Protein AF-A0A970DL85-F1 (afdb_monomer_lite)

Foldseek 3Di:
DKFKFFLFWAFAFPPDKDKPLQDDPQFGADVVQQLVQQPDVVLVVPPVLVVQVVDPVSRQAAFNVNVCVSRVGDSVSSVVDDTPFGEAEQADDGGHMEGDGDDDPLWHKDALVQVLVLLVLLLLLVLLLVDVLLVVVCLVPVVVVVVLCVLCVVLSVLWDFHMWTFPDSYFYKWFKWKWFAADPVRNQTDIGGPTIYGTDGSPTHTPDRDDPGTDNADPVSLVVSVVSLVVSLVVLVVCVVVVNDDPSRSVSSNSSSVSSSVCSHCVVPRVLVSQLVLLLVLLVLVLVRLVPGNHPQADSVLSNVSSVVVNVCSVVSWRKDFTYPPDPSCLSRVLVSCPVSSQVCVQVNPDPDPDPDDDRDDTSRCRIFMFIQGSVSGRRGHYGMMIMGD

Structure (mmCIF, N/CA/C/O backbone):
data_AF-A0A970DL85-F1
#
_entry.id   AF-A0A970DL85-F1
#
loop_
_atom_site.group_PDB
_atom_site.id
_atom_site.type_symbol
_atom_site.label_atom_id
_atom_site.label_alt_id
_atom_site.label_comp_id
_atom_site.label_asym_id
_atom_site.label_entity_id
_atom_site.label_seq_id
_atom_site.pdbx_PDB_ins_code
_atom_site.Cartn_x
_atom_site.Cartn_y
_atom_site.Cartn_z
_atom_site.occupancy
_atom_site.B_iso_or_equiv
_atom_site.auth_seq_id
_atom_site.auth_comp_id
_atom_site.auth_asym_id
_atom_site.auth_atom_id
_atom_site.pdbx_PDB_model_num
ATOM 1 N N . MET A 1 1 ? -22.033 -7.330 -4.342 1.00 49.94 1 MET A N 1
ATOM 2 C CA . MET A 1 1 ? -20.919 -7.484 -5.295 1.00 49.94 1 MET A CA 1
ATOM 3 C C . MET A 1 1 ? -20.208 -6.153 -5.334 1.00 49.94 1 MET A C 1
ATOM 5 O O . MET A 1 1 ? -20.900 -5.152 -5.458 1.00 49.94 1 MET A O 1
ATOM 9 N N . GLY A 1 2 ? -18.898 -6.143 -5.108 1.00 64.12 2 GLY A N 1
ATOM 10 C CA . GLY A 1 2 ? -18.096 -4.930 -5.163 1.00 64.12 2 GLY A CA 1
ATOM 11 C C . GLY A 1 2 ? -17.367 -4.816 -6.493 1.00 64.12 2 GLY A C 1
ATOM 12 O O . GLY A 1 2 ? -17.118 -5.823 -7.149 1.00 64.12 2 GLY A O 1
ATOM 13 N N . ARG A 1 3 ? -17.012 -3.603 -6.893 1.00 80.81 3 ARG A N 1
ATOM 14 C CA . ARG A 1 3 ? -16.208 -3.325 -8.088 1.00 80.81 3 ARG A CA 1
ATOM 15 C C . ARG A 1 3 ? -14.924 -2.639 -7.657 1.00 80.81 3 ARG A C 1
ATOM 17 O O . ARG A 1 3 ? -14.924 -1.911 -6.668 1.00 80.81 3 ARG A O 1
ATOM 24 N N . ILE A 1 4 ? -13.833 -2.876 -8.381 1.00 87.81 4 ILE A N 1
ATOM 25 C CA . ILE A 1 4 ? -12.557 -2.199 -8.139 1.00 87.81 4 ILE A CA 1
ATOM 26 C C . ILE A 1 4 ? -12.076 -1.555 -9.425 1.00 87.81 4 ILE A C 1
ATOM 28 O O . ILE A 1 4 ? -12.078 -2.185 -10.478 1.00 87.81 4 ILE A O 1
ATOM 32 N N . THR A 1 5 ? -11.612 -0.316 -9.314 1.00 91.06 5 THR A N 1
ATOM 33 C CA . THR A 1 5 ? -10.973 0.406 -10.414 1.00 91.06 5 THR A CA 1
ATOM 34 C C . THR A 1 5 ? -9.644 0.956 -9.925 1.00 91.06 5 THR A C 1
ATOM 36 O O . THR A 1 5 ? -9.587 1.655 -8.916 1.00 91.06 5 THR A O 1
ATOM 39 N N . VAL A 1 6 ? -8.554 0.655 -10.625 1.00 93.44 6 VAL A N 1
ATOM 40 C CA . VAL A 1 6 ? -7.249 1.257 -10.329 1.00 93.44 6 VAL A CA 1
ATOM 41 C C . VAL A 1 6 ? -7.233 2.666 -10.920 1.00 93.44 6 VAL A C 1
ATOM 43 O O . VAL A 1 6 ? -7.500 2.836 -12.103 1.00 93.44 6 VAL A O 1
ATOM 46 N N . LEU A 1 7 ? -6.953 3.680 -10.101 1.00 94.94 7 LEU A N 1
ATOM 47 C CA . LEU A 1 7 ? -6.986 5.092 -10.510 1.00 94.94 7 LEU A CA 1
ATOM 48 C C . LEU A 1 7 ? -5.590 5.668 -10.734 1.00 94.94 7 LEU A C 1
ATOM 50 O O . LEU A 1 7 ? -5.416 6.586 -11.526 1.00 94.94 7 LEU A O 1
ATOM 54 N N . SER A 1 8 ? -4.585 5.125 -10.053 1.00 94.31 8 SER A N 1
ATOM 55 C CA . SER A 1 8 ? -3.187 5.468 -10.287 1.00 94.31 8 SER A CA 1
ATOM 56 C C . SER A 1 8 ? -2.296 4.234 -10.149 1.00 94.31 8 SER A C 1
ATOM 58 O O . SER A 1 8 ? -2.743 3.225 -9.593 1.00 94.31 8 SER A O 1
ATOM 60 N N . PRO A 1 9 ? -1.047 4.259 -10.655 1.00 94.38 9 PRO A N 1
ATOM 61 C CA . PRO A 1 9 ? -0.173 3.098 -10.576 1.00 94.38 9 PRO A CA 1
ATOM 62 C C . PRO A 1 9 ? -0.028 2.596 -9.135 1.00 94.38 9 PRO A C 1
ATOM 64 O O . PRO A 1 9 ? 0.256 3.363 -8.212 1.00 94.38 9 PRO A O 1
ATOM 67 N N . LEU A 1 10 ? -0.233 1.299 -8.939 1.00 94.06 10 LEU A N 1
ATOM 68 C CA . LEU A 1 10 ? -0.280 0.649 -7.638 1.00 94.06 10 LEU A CA 1
ATOM 69 C C . LEU A 1 10 ? 0.858 -0.365 -7.518 1.00 94.06 10 LEU A C 1
ATOM 71 O O . LEU A 1 10 ? 0.890 -1.360 -8.239 1.00 94.06 10 LEU A O 1
ATOM 75 N N . HIS A 1 11 ? 1.759 -0.128 -6.562 1.00 93.75 11 HIS A N 1
ATOM 76 C CA . HIS A 1 11 ? 2.825 -1.061 -6.200 1.00 93.75 11 HIS A CA 1
ATOM 77 C C . HIS A 1 11 ? 2.567 -1.679 -4.821 1.00 93.75 11 HIS A C 1
ATOM 79 O O . HIS A 1 11 ? 2.594 -0.991 -3.789 1.00 93.75 11 HIS A O 1
ATOM 85 N N . ILE A 1 12 ? 2.381 -2.998 -4.802 1.00 92.06 12 ILE A N 1
ATOM 86 C CA . ILE A 1 12 ? 2.377 -3.820 -3.590 1.00 92.06 12 ILE A CA 1
ATOM 87 C C . ILE A 1 12 ? 3.555 -4.776 -3.721 1.00 92.06 12 ILE A C 1
ATOM 89 O O . ILE A 1 12 ? 3.529 -5.672 -4.554 1.00 92.06 12 ILE A O 1
ATOM 93 N N . GLY A 1 13 ? 4.615 -4.541 -2.951 1.00 90.56 13 GLY A N 1
ATOM 94 C CA . GLY A 1 13 ? 5.865 -5.280 -3.118 1.00 90.56 13 GLY A CA 1
ATOM 95 C C . GLY A 1 13 ? 5.770 -6.724 -2.629 1.00 90.56 13 GLY A C 1
ATOM 96 O O . GLY A 1 13 ? 5.185 -6.972 -1.576 1.00 90.56 13 GLY A O 1
ATOM 97 N N . SER A 1 14 ? 6.405 -7.652 -3.346 1.00 90.81 14 SER A N 1
ATOM 98 C CA . SER A 1 14 ? 6.604 -9.037 -2.883 1.00 90.81 14 SER A CA 1
ATOM 99 C C . SER A 1 14 ? 7.644 -9.146 -1.759 1.00 90.81 14 SER A C 1
ATOM 101 O O . SER A 1 14 ? 7.645 -10.118 -1.013 1.00 90.81 14 SER A O 1
ATOM 103 N N . GLY A 1 15 ? 8.519 -8.142 -1.638 1.00 89.44 15 GLY A N 1
ATOM 104 C CA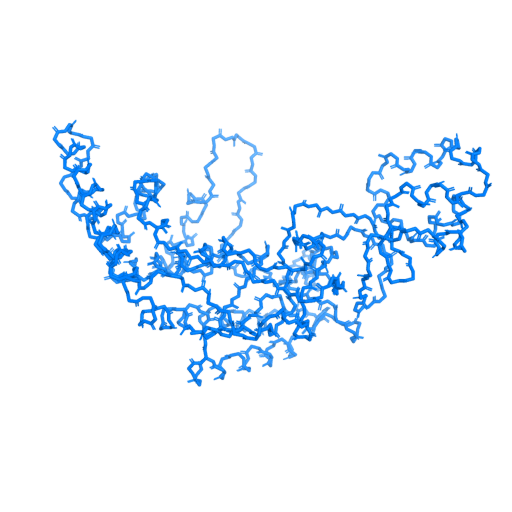 . GLY A 1 15 ? 9.728 -8.190 -0.809 1.00 89.44 15 GLY A CA 1
ATOM 105 C C . GLY A 1 15 ? 10.993 -8.396 -1.641 1.00 89.44 15 GLY A C 1
ATOM 106 O O . GLY A 1 15 ? 12.063 -7.967 -1.217 1.00 89.44 15 GLY A O 1
ATOM 107 N N . GLU A 1 16 ? 10.839 -8.924 -2.853 1.00 91.50 16 GLU A N 1
ATOM 108 C CA . GLU A 1 16 ? 11.930 -9.210 -3.778 1.00 91.50 16 GLU A CA 1
ATOM 109 C C . GLU A 1 16 ? 12.282 -8.004 -4.661 1.00 91.50 16 GLU A C 1
ATOM 111 O O . GLU A 1 16 ? 11.474 -7.101 -4.918 1.00 91.50 16 GLU A O 1
ATOM 116 N N . GLU A 1 17 ? 13.516 -8.008 -5.152 1.00 93.25 17 GLU A N 1
ATOM 117 C CA . GLU A 1 17 ? 14.015 -7.075 -6.155 1.00 93.25 17 GLU A CA 1
ATOM 118 C C . GLU A 1 17 ? 14.851 -7.821 -7.196 1.00 93.25 17 GLU A C 1
ATOM 120 O O . GLU A 1 17 ? 15.418 -8.879 -6.924 1.00 93.25 17 GLU A O 1
ATOM 125 N N . TYR A 1 18 ? 14.957 -7.255 -8.392 1.00 92.94 18 TYR A N 1
ATOM 126 C CA . TYR A 1 18 ? 15.831 -7.769 -9.440 1.00 92.94 18 TYR A CA 1
ATOM 127 C C . TYR A 1 18 ? 16.514 -6.628 -10.194 1.00 92.94 18 TYR A C 1
ATOM 129 O O . TYR A 1 18 ? 16.061 -5.486 -10.181 1.00 92.94 18 TYR A O 1
ATOM 137 N N . PHE A 1 19 ? 17.631 -6.920 -10.855 1.00 91.38 19 PHE A N 1
ATOM 138 C CA . PHE A 1 19 ? 18.398 -5.907 -11.577 1.00 91.38 19 PHE A CA 1
ATOM 139 C C . PHE A 1 19 ? 17.814 -5.633 -12.962 1.00 91.38 19 PHE A C 1
ATOM 141 O O . PHE A 1 19 ? 17.425 -6.562 -13.672 1.00 91.38 19 PHE A O 1
ATOM 148 N N . THR A 1 20 ? 17.856 -4.380 -13.412 1.00 91.94 20 THR A N 1
ATOM 149 C CA . THR A 1 20 ? 17.426 -3.994 -14.770 1.00 91.94 20 THR A CA 1
ATOM 150 C C . THR A 1 20 ? 18.175 -4.715 -15.888 1.00 91.94 20 THR A C 1
ATOM 152 O O . THR A 1 20 ? 17.630 -4.865 -16.975 1.00 91.94 20 THR A O 1
ATOM 155 N N . ILE A 1 21 ? 19.397 -5.201 -15.641 1.00 91.12 21 ILE A N 1
ATOM 156 C CA . ILE A 1 21 ? 20.170 -5.998 -16.613 1.00 91.12 21 ILE A CA 1
ATOM 157 C C . ILE A 1 21 ? 19.456 -7.297 -17.018 1.00 91.12 21 ILE A C 1
ATOM 159 O O . ILE A 1 21 ? 19.729 -7.838 -18.082 1.00 91.12 21 ILE A O 1
ATOM 163 N N . THR A 1 22 ? 18.526 -7.782 -16.188 1.00 93.00 22 THR A N 1
ATOM 164 C CA . THR A 1 22 ? 17.712 -8.976 -16.464 1.00 93.00 22 THR A CA 1
ATOM 165 C C . THR A 1 22 ? 16.504 -8.685 -17.364 1.00 93.00 22 THR A C 1
ATOM 167 O O . THR A 1 22 ? 15.746 -9.594 -17.711 1.00 93.00 22 THR A O 1
ATOM 170 N N . LEU A 1 23 ? 16.319 -7.423 -17.767 1.00 93.50 23 LEU A N 1
ATOM 171 C CA . LEU A 1 23 ? 15.276 -6.995 -18.690 1.00 93.50 23 LEU A CA 1
ATOM 172 C C . LEU A 1 23 ? 15.826 -6.893 -20.111 1.00 93.50 23 LEU A C 1
ATOM 174 O O . LEU A 1 23 ? 16.744 -6.121 -20.388 1.00 93.50 23 LEU A O 1
ATOM 178 N N . HIS A 1 24 ? 15.214 -7.612 -21.046 1.00 92.88 24 HIS A N 1
ATOM 179 C CA . HIS A 1 24 ? 15.556 -7.531 -22.463 1.00 92.88 24 HIS A CA 1
ATOM 180 C C . HIS A 1 24 ? 14.286 -7.643 -23.313 1.00 92.88 24 HIS A C 1
ATOM 182 O O . HIS A 1 24 ? 13.430 -8.472 -23.025 1.00 92.88 24 HIS A O 1
ATOM 188 N N . ASN A 1 25 ? 14.132 -6.783 -24.326 1.00 91.94 25 ASN A N 1
ATOM 189 C CA . ASN A 1 25 ? 12.963 -6.754 -25.219 1.00 91.94 25 ASN A CA 1
ATOM 190 C C . ASN A 1 25 ? 11.611 -6.874 -24.490 1.00 91.94 25 ASN A C 1
ATOM 192 O O . ASN A 1 25 ? 10.791 -7.734 -24.811 1.00 91.94 25 ASN A O 1
ATOM 196 N N . ASN A 1 26 ? 11.395 -6.014 -23.484 1.00 93.81 26 ASN A N 1
ATOM 197 C CA . ASN A 1 26 ? 10.161 -5.958 -22.687 1.00 93.81 26 ASN A CA 1
ATOM 198 C C . ASN A 1 26 ? 9.791 -7.290 -22.012 1.00 93.81 26 ASN A C 1
ATOM 200 O O . ASN A 1 26 ? 8.621 -7.594 -21.788 1.00 93.81 26 ASN A O 1
ATOM 204 N N . LYS A 1 27 ? 10.793 -8.101 -21.671 1.00 94.88 27 LYS A N 1
ATOM 205 C CA . LYS A 1 27 ? 10.642 -9.358 -20.941 1.00 94.88 27 LYS A CA 1
ATOM 206 C C . LYS A 1 27 ? 11.655 -9.421 -19.806 1.00 94.88 27 LYS A C 1
ATOM 208 O O . LYS A 1 27 ? 12.784 -8.947 -19.949 1.00 94.88 27 LYS A O 1
ATOM 213 N N . ARG A 1 28 ? 11.246 -10.019 -18.689 1.00 94.56 28 ARG A N 1
ATOM 214 C CA . ARG A 1 28 ? 12.137 -10.363 -17.577 1.00 94.56 28 ARG A CA 1
ATOM 215 C C . ARG A 1 28 ? 12.672 -11.774 -17.780 1.00 94.56 28 ARG A C 1
ATOM 217 O O . ARG A 1 28 ? 11.888 -12.700 -17.988 1.00 94.56 28 ARG A O 1
ATOM 224 N N . TYR A 1 29 ? 13.981 -11.941 -17.654 1.00 95.12 29 TYR A N 1
ATOM 225 C CA . TYR A 1 29 ? 14.644 -13.243 -17.673 1.00 95.12 29 TYR A CA 1
ATOM 226 C C . TYR A 1 29 ? 15.305 -13.531 -16.321 1.00 95.12 29 TYR A C 1
ATOM 228 O O . TYR A 1 29 ? 15.593 -12.599 -15.568 1.00 95.12 29 TYR A O 1
ATOM 236 N N . PRO A 1 30 ? 15.557 -14.804 -15.989 1.00 93.69 30 PRO A N 1
ATOM 237 C CA . PRO A 1 30 ? 16.483 -15.151 -14.917 1.00 93.69 30 PRO A CA 1
ATOM 238 C C . PRO A 1 30 ? 17.889 -14.608 -15.222 1.00 93.69 30 PRO A C 1
ATOM 240 O O . PRO A 1 30 ? 18.265 -14.472 -16.390 1.00 93.69 30 PRO A O 1
ATOM 243 N N . LEU A 1 31 ? 18.681 -14.304 -14.191 1.00 90.12 31 LEU A N 1
ATOM 244 C CA . LEU A 1 31 ? 20.063 -13.846 -14.393 1.00 90.12 31 LEU A CA 1
ATOM 245 C C . LEU A 1 31 ? 20.915 -14.948 -15.038 1.00 90.12 31 LEU A C 1
ATOM 247 O O . LEU A 1 31 ? 21.779 -14.662 -15.861 1.00 90.12 31 LEU A O 1
ATOM 251 N N . GLU A 1 32 ? 20.618 -16.202 -14.715 1.00 90.75 32 GLU A N 1
ATOM 252 C CA . GLU A 1 32 ? 21.256 -17.402 -15.248 1.00 90.75 32 GLU A CA 1
ATOM 253 C C . GLU A 1 32 ? 21.157 -17.437 -16.772 1.00 90.75 32 GLU A C 1
ATOM 255 O O . GLU A 1 32 ? 22.159 -17.655 -17.437 1.00 90.75 32 GLU A O 1
ATOM 260 N N . VAL A 1 33 ? 19.998 -17.084 -17.340 1.00 93.25 33 VAL A N 1
ATOM 261 C CA . VAL A 1 33 ? 19.814 -16.995 -18.798 1.00 93.25 33 VAL A CA 1
ATOM 262 C C . VAL A 1 33 ? 20.738 -15.941 -19.418 1.00 93.25 33 VAL A C 1
ATOM 264 O O . VAL A 1 33 ? 21.287 -16.151 -20.500 1.00 93.25 33 VAL A O 1
ATOM 267 N N . MET A 1 34 ? 20.965 -14.814 -18.736 1.00 90.50 34 MET A N 1
ATOM 268 C CA . MET A 1 34 ? 21.890 -13.787 -19.231 1.00 90.50 34 MET A CA 1
ATOM 269 C C . MET A 1 34 ? 23.338 -14.291 -19.249 1.00 90.50 34 MET A C 1
ATOM 271 O O . MET A 1 34 ? 24.075 -14.027 -20.194 1.00 90.50 34 MET A O 1
ATOM 275 N N . LEU A 1 35 ? 23.746 -15.055 -18.235 1.00 89.00 35 LEU A N 1
ATOM 276 C CA . LEU A 1 35 ? 25.091 -15.635 -18.158 1.00 89.00 35 LEU A CA 1
ATOM 277 C C . LEU A 1 35 ? 25.251 -16.851 -19.089 1.00 89.00 35 LEU A C 1
ATOM 279 O O . LEU A 1 35 ? 26.319 -17.085 -19.663 1.00 89.00 35 LEU A O 1
ATOM 283 N N . ASP A 1 36 ? 24.178 -17.609 -19.307 1.00 90.12 36 ASP A N 1
ATOM 284 C CA . ASP A 1 36 ? 24.153 -18.783 -20.177 1.00 90.12 36 ASP A CA 1
ATOM 285 C C . ASP A 1 36 ? 24.299 -18.425 -21.657 1.00 90.12 36 ASP A C 1
ATOM 287 O O . ASP A 1 36 ? 24.828 -19.217 -22.440 1.00 90.12 36 ASP A O 1
ATOM 291 N N . THR A 1 37 ? 23.950 -17.196 -22.019 1.00 91.88 37 THR A N 1
ATOM 292 C CA . THR A 1 37 ? 24.004 -16.677 -23.390 1.00 91.88 37 THR A CA 1
ATOM 293 C C . THR A 1 37 ? 25.300 -15.936 -23.727 1.00 91.88 37 THR A C 1
ATOM 295 O O . THR A 1 37 ? 25.458 -15.472 -24.856 1.00 91.88 37 THR A O 1
ATOM 298 N N . VAL A 1 38 ? 26.258 -15.873 -22.797 1.00 90.31 38 VAL A N 1
ATOM 299 C CA . VAL A 1 38 ? 27.630 -15.408 -23.063 1.00 90.31 38 VAL A CA 1
ATOM 300 C C . VAL A 1 38 ? 28.301 -16.281 -24.124 1.00 90.31 38 VAL A C 1
ATOM 302 O O . VAL A 1 38 ? 28.299 -17.509 -24.006 1.00 90.31 38 VAL A O 1
ATOM 305 N N . GLU A 1 39 ? 28.879 -15.650 -25.152 1.00 86.31 39 GLU A N 1
ATOM 306 C CA . GLU A 1 39 ? 29.452 -16.340 -26.319 1.00 86.31 39 GLU A CA 1
ATOM 307 C C . GLU A 1 39 ? 30.639 -17.243 -25.973 1.00 86.31 39 GLU A C 1
ATOM 309 O O . GLU A 1 39 ? 30.703 -18.376 -26.450 1.00 86.31 39 GLU A O 1
ATOM 314 N N . ASN A 1 40 ? 31.547 -16.774 -25.113 1.00 85.50 40 ASN A N 1
ATOM 315 C CA . ASN A 1 40 ? 32.677 -17.553 -24.623 1.00 85.50 40 ASN A CA 1
ATOM 316 C C . ASN A 1 40 ? 32.643 -17.630 -23.094 1.00 85.50 40 ASN A C 1
ATOM 318 O O . ASN A 1 40 ? 32.871 -16.638 -22.411 1.00 85.50 40 ASN A O 1
ATOM 322 N N . LYS A 1 41 ? 32.410 -18.825 -22.538 1.00 85.31 41 LYS A N 1
ATOM 323 C CA . LYS A 1 41 ? 32.327 -19.029 -21.080 1.00 85.31 41 LYS A CA 1
ATOM 324 C C . LYS A 1 41 ? 33.593 -18.629 -20.325 1.00 85.31 41 LYS A C 1
ATOM 326 O O . LYS A 1 41 ? 33.498 -18.316 -19.144 1.00 85.31 41 LYS A O 1
ATOM 331 N N . VAL A 1 42 ? 34.749 -18.584 -20.987 1.00 82.88 42 VAL A N 1
ATOM 332 C CA . VAL A 1 42 ? 35.994 -18.085 -20.384 1.00 82.88 42 VAL A CA 1
ATOM 333 C C . VAL A 1 42 ? 35.884 -16.601 -20.011 1.00 82.88 42 VAL A C 1
ATOM 335 O O . VAL A 1 42 ? 36.465 -16.196 -19.010 1.00 82.88 42 VAL A O 1
ATOM 338 N N . ASP A 1 43 ? 35.072 -15.810 -20.724 1.00 76.44 43 ASP A N 1
ATOM 339 C CA . ASP A 1 43 ? 34.829 -14.396 -20.397 1.00 76.44 43 ASP A CA 1
ATOM 340 C C . ASP A 1 43 ? 34.109 -14.231 -19.038 1.00 76.44 43 ASP A C 1
ATOM 342 O O . ASP A 1 43 ? 34.230 -13.191 -18.395 1.00 76.44 43 ASP A O 1
ATOM 346 N N . LEU A 1 44 ? 33.411 -15.267 -18.546 1.00 78.69 44 LEU A N 1
ATOM 347 C CA . LEU A 1 44 ? 32.828 -15.271 -17.196 1.00 78.69 44 LEU A CA 1
ATOM 348 C C . LEU A 1 44 ? 33.879 -15.452 -16.093 1.00 78.69 44 LEU A C 1
ATOM 350 O O . LEU A 1 44 ? 33.585 -15.172 -14.935 1.00 78.69 44 LEU A O 1
ATOM 354 N N . LEU A 1 45 ? 35.078 -15.937 -16.429 1.00 81.06 45 LEU A N 1
ATOM 355 C CA . LEU A 1 45 ? 36.169 -16.173 -15.479 1.00 81.06 45 LEU A CA 1
ATOM 356 C C . LEU A 1 45 ? 37.122 -14.975 -15.365 1.00 81.06 45 LEU A C 1
ATOM 358 O O . LEU A 1 45 ? 38.074 -15.023 -14.585 1.00 81.06 45 LEU A O 1
ATOM 362 N N . ASP A 1 46 ? 36.878 -13.898 -16.115 1.00 82.00 46 ASP A N 1
ATOM 363 C CA . ASP A 1 46 ? 37.643 -12.664 -15.988 1.00 82.00 46 ASP A CA 1
ATOM 364 C C . ASP A 1 46 ? 37.443 -12.050 -14.592 1.00 82.00 46 ASP A C 1
ATOM 366 O O . ASP A 1 46 ? 36.343 -11.643 -14.208 1.00 82.00 46 ASP A O 1
ATOM 370 N N . LEU A 1 47 ? 38.538 -11.952 -13.834 1.00 77.69 47 LEU A N 1
ATOM 371 C CA . LEU A 1 47 ? 38.564 -11.409 -12.473 1.00 77.69 47 LEU A CA 1
ATOM 372 C C . LEU A 1 47 ? 37.979 -9.994 -12.400 1.00 77.69 47 LEU A C 1
ATOM 374 O O . LEU A 1 47 ? 37.325 -9.651 -11.416 1.00 77.69 47 LEU A O 1
ATOM 378 N N . THR A 1 48 ? 38.178 -9.173 -13.434 1.00 77.56 48 THR A N 1
ATOM 379 C CA . THR A 1 48 ? 37.638 -7.805 -13.471 1.00 77.56 48 THR A CA 1
ATOM 380 C C . THR A 1 48 ? 36.111 -7.825 -13.533 1.00 77.56 48 THR A C 1
ATOM 382 O O . THR A 1 48 ? 35.437 -7.115 -12.780 1.00 77.56 48 THR A O 1
ATOM 385 N N . SER A 1 49 ? 35.559 -8.672 -14.395 1.00 73.25 49 SER A N 1
ATOM 386 C CA . SER A 1 49 ? 34.122 -8.849 -14.593 1.00 73.25 49 SER A CA 1
ATOM 387 C C . SER A 1 49 ? 33.447 -9.531 -13.395 1.00 73.25 49 SER A C 1
ATOM 389 O O . SER A 1 49 ? 32.383 -9.090 -12.953 1.00 73.25 49 SER A O 1
ATOM 391 N N . LEU A 1 50 ? 34.100 -10.529 -12.790 1.00 75.56 50 LEU A N 1
ATOM 392 C CA . LEU A 1 50 ? 33.645 -11.184 -11.559 1.00 75.56 50 LEU A CA 1
ATOM 393 C C . LEU A 1 50 ? 33.616 -10.219 -10.368 1.00 75.56 50 LEU A C 1
ATOM 395 O O . LEU A 1 50 ? 32.611 -10.140 -9.661 1.00 75.56 50 LEU A O 1
ATOM 399 N N . ASN A 1 51 ? 34.668 -9.417 -10.176 1.00 77.12 51 ASN A N 1
ATOM 400 C CA . ASN A 1 51 ? 34.703 -8.414 -9.110 1.00 77.12 51 ASN A CA 1
ATOM 401 C C . ASN A 1 51 ? 33.552 -7.405 -9.242 1.00 77.12 51 ASN A C 1
ATOM 403 O O . ASN A 1 51 ? 32.926 -7.045 -8.245 1.00 77.12 51 ASN A O 1
ATOM 407 N N . LYS A 1 52 ? 33.206 -6.999 -10.469 1.00 74.44 52 LYS A N 1
ATOM 408 C CA . LYS A 1 52 ? 32.036 -6.142 -10.712 1.00 74.44 52 LYS A CA 1
ATOM 409 C C . LYS A 1 52 ? 30.712 -6.839 -10.381 1.00 74.44 52 LYS A C 1
ATOM 411 O O . LYS A 1 52 ? 29.861 -6.199 -9.773 1.00 74.44 52 LYS A O 1
ATOM 416 N N . LEU A 1 53 ? 30.548 -8.122 -10.719 1.00 75.19 53 LEU A N 1
ATOM 417 C CA . LEU A 1 53 ? 29.345 -8.909 -10.401 1.00 75.19 53 LEU A CA 1
ATOM 418 C C . LEU A 1 53 ? 29.137 -9.131 -8.899 1.00 75.19 53 LEU A C 1
ATOM 420 O O . LEU A 1 53 ? 28.006 -9.083 -8.421 1.00 75.19 53 LEU A O 1
ATOM 424 N N . THR A 1 54 ? 30.218 -9.355 -8.148 1.00 75.56 54 THR A N 1
ATOM 425 C CA . THR A 1 54 ? 30.141 -9.552 -6.688 1.00 75.56 54 THR A CA 1
ATOM 426 C C . THR A 1 54 ? 29.718 -8.285 -5.942 1.00 75.56 54 THR A C 1
ATOM 428 O O . THR A 1 54 ? 29.203 -8.361 -4.825 1.00 75.56 54 THR A O 1
ATOM 431 N N . ASN A 1 55 ? 29.875 -7.111 -6.560 1.00 79.94 55 ASN A N 1
ATOM 432 C CA . ASN A 1 55 ? 29.488 -5.849 -5.960 1.00 79.94 55 ASN A CA 1
ATOM 433 C C . ASN A 1 55 ? 28.091 -5.406 -6.419 1.00 79.94 55 ASN A C 1
ATOM 435 O O . ASN A 1 55 ? 27.916 -4.747 -7.445 1.00 79.94 55 ASN A O 1
ATOM 439 N N . LYS A 1 56 ? 27.086 -5.697 -5.587 1.00 75.75 56 LYS A N 1
ATOM 440 C CA . LYS A 1 56 ? 25.677 -5.345 -5.823 1.00 75.75 56 LYS A CA 1
ATOM 441 C C . LYS A 1 56 ? 25.450 -3.860 -6.148 1.00 75.75 56 LYS A C 1
ATOM 443 O O . LYS A 1 56 ? 24.562 -3.541 -6.940 1.00 75.75 56 LYS A O 1
ATOM 448 N N . SER A 1 57 ? 26.239 -2.942 -5.580 1.00 76.88 57 SER A N 1
ATOM 449 C CA . SER A 1 57 ? 26.094 -1.509 -5.876 1.00 76.88 57 SER A CA 1
ATOM 450 C C . SER A 1 57 ? 26.559 -1.163 -7.291 1.00 76.88 57 SER A C 1
ATOM 452 O O . SER A 1 57 ? 25.931 -0.337 -7.945 1.00 76.88 57 SER A O 1
ATOM 454 N N . ILE A 1 58 ? 27.585 -1.849 -7.798 1.00 78.12 58 ILE A N 1
ATOM 455 C CA . ILE A 1 58 ? 28.077 -1.677 -9.167 1.00 78.12 58 ILE A CA 1
ATOM 456 C C . ILE A 1 58 ? 27.066 -2.261 -10.152 1.00 78.12 58 ILE A C 1
ATOM 458 O O . ILE A 1 58 ? 26.659 -1.575 -11.083 1.00 78.12 58 ILE A O 1
ATOM 462 N N . VAL A 1 59 ? 26.604 -3.494 -9.918 1.00 77.81 59 VAL A N 1
ATOM 463 C CA . VAL A 1 59 ? 25.634 -4.166 -10.802 1.00 77.81 59 VAL A CA 1
ATOM 464 C C . VAL A 1 59 ? 24.324 -3.384 -10.899 1.00 77.81 59 VAL A C 1
ATOM 466 O O . VAL A 1 59 ? 23.807 -3.188 -11.995 1.00 77.81 59 VAL A O 1
ATOM 469 N N . SER A 1 60 ? 23.806 -2.883 -9.775 1.00 77.38 60 SER A N 1
ATOM 470 C CA . SER A 1 60 ? 22.571 -2.083 -9.773 1.00 77.38 60 SER A CA 1
ATOM 471 C C . SER A 1 60 ? 22.688 -0.768 -10.549 1.00 77.38 60 SER A C 1
ATOM 473 O O . SER A 1 60 ? 21.691 -0.291 -11.079 1.00 77.38 60 SER A O 1
ATOM 475 N N . GLN A 1 61 ? 23.880 -0.177 -10.643 1.00 83.25 61 GLN A N 1
ATOM 476 C CA . GLN A 1 61 ? 24.112 1.073 -11.376 1.00 83.25 61 GLN A CA 1
ATOM 477 C C . GLN A 1 61 ? 24.562 0.846 -12.823 1.00 83.25 61 GLN A C 1
ATOM 479 O O . GLN A 1 61 ? 24.597 1.798 -13.603 1.00 83.25 61 GLN A O 1
ATOM 484 N N . MET A 1 62 ? 24.886 -0.395 -13.192 1.00 85.62 62 MET A N 1
ATOM 485 C CA . MET A 1 62 ? 25.387 -0.737 -14.514 1.00 85.62 62 MET A CA 1
ATOM 486 C C . MET A 1 62 ? 24.271 -0.634 -15.563 1.00 85.62 62 MET A C 1
ATOM 488 O O . MET A 1 62 ? 23.249 -1.321 -15.451 1.00 85.62 62 MET A O 1
ATOM 492 N N . PRO A 1 63 ? 24.453 0.178 -16.617 1.00 87.50 63 PRO A N 1
ATOM 493 C CA . PRO A 1 63 ? 23.559 0.165 -17.761 1.00 87.50 63 PRO A CA 1
ATOM 494 C C . PRO A 1 63 ? 23.537 -1.215 -18.417 1.00 87.50 63 PRO A C 1
ATOM 496 O O . PRO A 1 63 ? 24.577 -1.852 -18.589 1.00 87.50 63 PRO A O 1
ATOM 499 N N . LYS A 1 64 ? 22.357 -1.658 -18.858 1.00 87.38 64 LYS A N 1
ATOM 500 C CA . LYS A 1 64 ? 22.196 -2.952 -19.543 1.00 87.38 64 LYS A CA 1
ATOM 501 C C . LYS A 1 64 ? 23.164 -3.123 -20.720 1.00 87.38 64 LYS A C 1
ATOM 503 O O . LYS A 1 64 ? 23.767 -4.179 -20.862 1.00 87.38 64 LYS A O 1
ATOM 508 N N . ASP A 1 65 ? 23.351 -2.088 -21.534 1.00 87.62 65 ASP A N 1
ATOM 509 C CA . ASP A 1 65 ? 24.216 -2.170 -22.718 1.00 87.62 65 ASP A CA 1
ATOM 510 C C . ASP A 1 65 ? 25.699 -2.313 -22.340 1.00 87.62 65 ASP A C 1
ATOM 512 O O . ASP A 1 65 ? 26.467 -2.966 -23.045 1.00 87.62 65 ASP A O 1
ATOM 516 N N . GLU A 1 66 ? 26.107 -1.751 -21.195 1.00 88.75 66 GLU A N 1
ATOM 517 C CA . GLU A 1 66 ? 27.442 -1.977 -20.641 1.00 88.75 66 GLU A CA 1
ATOM 518 C C . GLU A 1 66 ? 27.598 -3.425 -20.176 1.00 88.75 66 GLU A C 1
ATOM 520 O O . GLU A 1 66 ? 28.600 -4.054 -20.510 1.00 88.75 66 GLU A O 1
ATOM 525 N N . PHE A 1 67 ? 26.596 -3.971 -19.481 1.00 87.31 67 PHE A N 1
ATOM 526 C CA . PHE A 1 67 ? 26.587 -5.367 -19.046 1.00 87.31 67 PHE A CA 1
ATOM 527 C C . PHE A 1 67 ? 26.684 -6.337 -20.234 1.00 87.31 67 PHE A C 1
ATOM 529 O O . PHE A 1 67 ? 27.532 -7.229 -20.243 1.00 87.31 67 PHE A O 1
ATOM 536 N N . PHE A 1 68 ? 25.876 -6.112 -21.276 1.00 89.88 68 PHE A N 1
ATOM 537 C CA . PHE A 1 68 ? 25.877 -6.925 -22.496 1.00 89.88 68 PHE A CA 1
ATOM 538 C C . PHE A 1 68 ? 27.224 -6.869 -23.216 1.00 89.88 68 PHE A C 1
ATOM 540 O O . PHE A 1 68 ? 27.719 -7.901 -23.662 1.00 89.88 68 PHE A O 1
ATOM 547 N N . ARG A 1 69 ? 27.843 -5.684 -23.297 1.00 89.00 69 ARG A N 1
ATOM 548 C CA . ARG A 1 69 ? 29.165 -5.512 -23.910 1.00 89.00 69 ARG A CA 1
ATOM 549 C C . ARG A 1 69 ? 30.272 -6.169 -23.087 1.00 89.00 69 ARG A C 1
ATOM 551 O O . ARG A 1 69 ? 31.148 -6.802 -23.663 1.00 89.00 69 ARG A O 1
ATOM 558 N N . MET A 1 70 ? 30.240 -6.014 -21.764 1.00 84.94 70 MET A N 1
ATOM 559 C CA . MET A 1 70 ? 31.271 -6.534 -20.862 1.00 84.94 70 MET A CA 1
ATOM 560 C C . MET A 1 70 ? 31.332 -8.061 -20.899 1.00 84.94 70 MET A C 1
ATOM 562 O O . MET A 1 70 ? 32.415 -8.621 -21.008 1.00 84.94 70 MET A O 1
ATOM 566 N N . PHE A 1 71 ? 30.170 -8.715 -20.881 1.00 85.38 71 PHE A N 1
ATOM 567 C CA . PHE A 1 71 ? 30.067 -10.174 -20.910 1.00 85.38 71 PHE A CA 1
ATOM 568 C C . PHE A 1 71 ? 29.860 -10.755 -22.310 1.00 85.38 71 PHE A C 1
ATOM 570 O O . PHE A 1 71 ? 29.652 -11.956 -22.424 1.00 85.38 71 PHE A O 1
ATOM 577 N N . LYS A 1 72 ? 29.878 -9.932 -23.368 1.00 89.25 72 LYS A N 1
ATOM 578 C CA . LYS A 1 72 ? 29.582 -10.349 -24.754 1.00 89.25 72 LYS A CA 1
ATOM 579 C C . LYS A 1 72 ? 28.335 -11.244 -24.828 1.00 89.25 72 LYS A C 1
ATOM 581 O O . LYS A 1 72 ? 28.363 -12.370 -25.326 1.00 89.25 72 LYS A O 1
ATOM 586 N N . ILE A 1 73 ? 27.241 -10.755 -24.246 1.00 90.19 73 ILE A N 1
ATOM 587 C CA . ILE A 1 73 ? 25.972 -11.485 -24.171 1.00 90.19 73 ILE A CA 1
ATOM 588 C C . ILE A 1 73 ? 25.351 -11.555 -25.559 1.00 90.19 73 ILE A C 1
ATOM 590 O O . ILE A 1 73 ? 25.123 -10.528 -26.204 1.00 90.19 73 ILE A O 1
ATOM 594 N N . ASN A 1 74 ? 25.005 -12.765 -25.996 1.00 92.75 74 ASN A N 1
ATOM 595 C CA . ASN A 1 74 ? 24.306 -12.962 -27.252 1.00 92.75 74 ASN A CA 1
ATOM 596 C C . ASN A 1 74 ? 22.809 -12.645 -27.090 1.00 92.75 74 ASN A C 1
ATOM 598 O O . ASN A 1 74 ? 22.012 -13.480 -26.657 1.00 92.75 74 ASN A O 1
ATOM 602 N N . ALA A 1 75 ? 22.422 -11.423 -27.461 1.00 91.81 75 ALA A N 1
ATOM 603 C CA . ALA A 1 75 ? 21.043 -10.945 -27.355 1.00 91.81 75 ALA A CA 1
ATOM 604 C C . ALA A 1 75 ? 20.033 -11.816 -28.129 1.00 91.81 75 ALA A C 1
ATOM 606 O O . ALA A 1 75 ? 18.897 -11.981 -27.686 1.00 91.81 75 ALA A O 1
ATOM 607 N N . THR A 1 76 ? 20.433 -12.406 -29.260 1.00 92.94 76 THR A N 1
ATOM 608 C CA . THR A 1 76 ? 19.572 -13.312 -30.037 1.00 92.94 76 THR A CA 1
ATOM 609 C C . THR A 1 76 ? 19.226 -14.557 -29.222 1.00 92.94 76 THR A C 1
ATOM 611 O O . THR A 1 76 ? 18.047 -14.853 -29.043 1.00 92.94 76 THR A O 1
ATOM 614 N N . LYS A 1 77 ? 20.224 -15.204 -28.604 1.00 93.81 77 LYS A N 1
ATOM 615 C CA . LYS A 1 77 ? 20.004 -16.370 -27.732 1.00 93.81 77 LYS A CA 1
ATOM 616 C C . LYS A 1 77 ? 19.185 -16.035 -26.480 1.00 93.81 77 LYS A C 1
ATOM 618 O O . LYS A 1 77 ? 18.404 -16.866 -26.017 1.00 93.81 77 LYS A O 1
ATOM 623 N N . VAL A 1 78 ? 19.313 -14.819 -25.936 1.00 93.69 78 VAL A N 1
ATOM 624 C CA . VAL A 1 78 ? 18.444 -14.357 -24.833 1.00 93.69 78 VAL A CA 1
ATOM 625 C C . VAL A 1 78 ? 16.982 -14.339 -25.280 1.00 93.69 78 VAL A C 1
ATOM 627 O O . VAL A 1 78 ? 16.119 -14.827 -24.558 1.00 93.69 78 VAL A O 1
ATOM 630 N N . ASN A 1 79 ? 16.692 -13.823 -26.478 1.00 93.00 79 ASN A N 1
ATOM 631 C CA . ASN A 1 79 ? 15.323 -13.759 -27.002 1.00 93.00 79 ASN A CA 1
ATOM 632 C C . ASN A 1 79 ? 14.709 -15.132 -27.304 1.00 93.00 79 ASN A C 1
ATOM 634 O O . ASN A 1 79 ? 13.489 -15.277 -27.209 1.00 93.00 79 ASN A O 1
ATOM 638 N N . GLU A 1 80 ? 15.537 -16.117 -27.652 1.00 94.25 80 GLU A N 1
ATOM 639 C CA . GLU A 1 80 ? 15.137 -17.517 -27.852 1.00 94.25 80 GLU A CA 1
ATOM 640 C C . GLU A 1 80 ? 14.895 -18.257 -26.525 1.00 94.25 80 GLU A C 1
ATOM 642 O O . GLU A 1 80 ? 14.207 -19.279 -26.489 1.00 94.25 80 GLU A O 1
ATOM 647 N N . SER A 1 81 ? 15.434 -17.739 -25.419 1.00 94.50 81 SER A N 1
ATOM 648 C CA . SER A 1 81 ? 15.316 -18.346 -24.094 1.00 94.50 81 SER A CA 1
ATOM 649 C C . SER A 1 81 ? 13.944 -18.106 -23.452 1.00 94.50 81 SER A C 1
ATOM 651 O O . SER A 1 81 ? 13.203 -17.176 -23.780 1.00 94.50 81 SER A O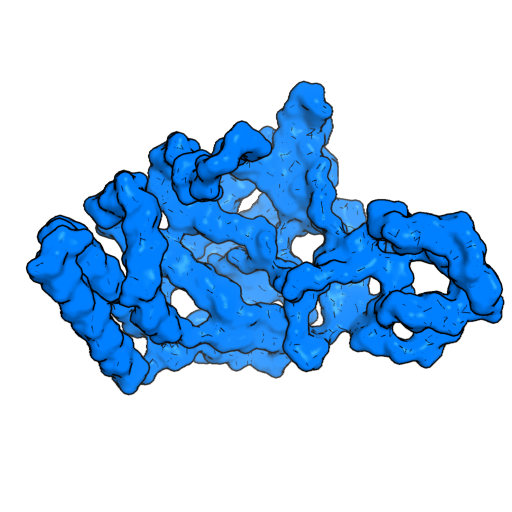 1
ATOM 653 N N . LYS A 1 82 ? 13.593 -18.941 -22.467 1.00 93.81 82 LYS A N 1
ATOM 654 C CA . LYS A 1 82 ? 12.325 -18.820 -21.739 1.00 93.81 82 LYS A CA 1
ATOM 655 C C . LYS A 1 82 ? 12.348 -17.618 -20.785 1.00 93.81 82 LYS A C 1
ATOM 657 O O . LYS A 1 82 ? 13.014 -17.646 -19.753 1.00 93.81 82 LYS A O 1
ATOM 662 N N . ALA A 1 83 ? 11.569 -16.588 -21.105 1.00 94.31 83 ALA A N 1
ATOM 663 C CA . ALA A 1 83 ? 11.306 -15.470 -20.200 1.00 94.31 83 ALA A CA 1
ATOM 664 C C . ALA A 1 83 ? 10.437 -15.894 -19.000 1.00 94.31 83 ALA A C 1
ATOM 666 O O . ALA A 1 83 ? 9.614 -16.805 -19.105 1.00 94.31 83 ALA A O 1
ATOM 667 N N . LEU A 1 84 ? 10.580 -15.183 -17.878 1.00 93.44 84 LEU A N 1
ATOM 668 C CA . LEU A 1 84 ? 9.708 -15.330 -16.710 1.00 93.44 84 LEU A CA 1
ATOM 669 C C . LEU A 1 84 ? 8.321 -14.746 -16.995 1.00 93.44 84 LEU A C 1
ATOM 671 O O . LEU A 1 84 ? 7.313 -15.425 -16.810 1.00 93.44 84 LEU A O 1
ATOM 675 N N . TYR A 1 85 ? 8.274 -13.494 -17.456 1.00 94.31 85 TYR A N 1
ATOM 676 C CA . TYR A 1 85 ? 7.046 -12.796 -17.843 1.00 94.31 85 TYR A CA 1
ATOM 677 C C . TYR A 1 85 ? 7.354 -11.521 -18.658 1.00 94.31 85 TYR A C 1
ATOM 679 O O . TYR A 1 85 ? 8.493 -11.033 -18.634 1.00 94.31 85 TYR A O 1
ATOM 687 N N . PRO A 1 86 ? 6.371 -10.973 -19.400 1.00 94.88 86 PRO A N 1
ATOM 688 C CA . PRO A 1 86 ? 6.516 -9.699 -20.102 1.00 94.88 86 PRO A CA 1
ATOM 689 C C . PRO A 1 86 ? 6.439 -8.522 -19.123 1.00 94.88 86 PRO A C 1
ATOM 691 O O . PRO A 1 86 ? 5.717 -8.586 -18.136 1.00 94.88 86 PRO A O 1
ATOM 694 N N . VAL A 1 87 ? 7.118 -7.418 -19.418 1.00 94.75 87 VAL A N 1
ATOM 695 C CA . VAL A 1 87 ? 7.053 -6.162 -18.652 1.00 94.75 87 VAL A CA 1
ATOM 696 C C . VAL A 1 87 ? 6.756 -4.994 -19.584 1.00 94.75 87 VAL A C 1
ATOM 698 O O . VAL A 1 87 ? 7.111 -5.038 -20.758 1.00 94.75 87 VAL A O 1
ATOM 701 N N . ASN A 1 88 ? 6.143 -3.931 -19.069 1.00 94.56 88 ASN A N 1
ATOM 702 C CA . ASN A 1 88 ? 5.823 -2.738 -19.850 1.00 94.56 88 ASN A CA 1
ATOM 703 C C . ASN A 1 88 ? 6.556 -1.498 -19.298 1.00 94.56 88 ASN A C 1
ATOM 705 O O . ASN A 1 88 ? 6.061 -0.859 -18.366 1.00 94.56 88 ASN A O 1
ATOM 709 N N . PRO A 1 89 ? 7.756 -1.153 -19.801 1.00 92.31 89 PRO A N 1
ATOM 710 C CA . PRO A 1 89 ? 8.467 0.048 -19.374 1.00 92.31 89 PRO A CA 1
ATOM 711 C C . PRO A 1 89 ? 7.680 1.311 -19.717 1.00 92.31 89 PRO A C 1
ATOM 713 O O . PRO A 1 89 ? 7.372 1.559 -20.878 1.00 92.31 89 PRO A O 1
ATOM 716 N N . MET A 1 90 ? 7.369 2.132 -18.715 1.00 91.19 90 MET A N 1
ATOM 717 C CA . MET A 1 90 ? 6.646 3.390 -18.938 1.00 91.19 90 MET A CA 1
ATOM 718 C C . MET A 1 90 ? 7.554 4.519 -19.406 1.00 91.19 90 MET A C 1
ATOM 720 O O . MET A 1 90 ? 7.057 5.580 -19.728 1.00 91.19 90 MET A O 1
ATOM 724 N N . HIS A 1 91 ? 8.866 4.315 -19.411 1.00 86.25 91 HIS A N 1
ATOM 725 C CA . HIS A 1 91 ? 9.875 5.271 -19.853 1.00 86.25 91 HIS A CA 1
ATOM 726 C C . HIS A 1 91 ? 11.181 4.503 -20.128 1.00 86.25 91 HIS A C 1
ATOM 728 O O . HIS A 1 91 ? 11.284 3.304 -19.836 1.00 86.25 91 HIS A O 1
ATOM 734 N N . SER A 1 92 ? 12.197 5.178 -20.661 1.00 84.56 92 SER A N 1
ATOM 735 C CA . SER A 1 92 ? 13.512 4.579 -20.900 1.00 84.56 92 SER A CA 1
ATOM 736 C C . SER A 1 92 ? 14.249 4.269 -19.586 1.00 84.56 92 SER A C 1
ATOM 738 O O . SER A 1 92 ? 14.945 5.121 -19.027 1.00 84.56 92 SER A O 1
ATOM 740 N N . ILE A 1 93 ? 14.180 3.015 -19.136 1.00 84.25 93 ILE A N 1
ATOM 741 C CA . ILE A 1 93 ? 14.890 2.516 -17.950 1.00 84.25 93 ILE A CA 1
ATOM 742 C C . ILE A 1 93 ? 16.325 2.121 -18.317 1.00 84.25 93 ILE A C 1
ATOM 744 O O . ILE A 1 93 ? 16.541 1.180 -19.079 1.00 84.25 93 ILE A O 1
ATOM 748 N N . LYS A 1 94 ? 17.315 2.825 -17.753 1.00 80.88 94 LYS A N 1
ATOM 749 C CA . LYS A 1 94 ? 18.741 2.596 -18.058 1.00 80.88 94 LYS A CA 1
ATOM 750 C C . LYS A 1 94 ? 19.426 1.618 -17.103 1.00 80.88 94 LYS A C 1
ATOM 752 O O . LYS A 1 94 ? 20.108 0.700 -17.555 1.00 80.88 94 LYS A O 1
ATOM 757 N N . ALA A 1 95 ? 19.267 1.838 -15.802 1.00 86.62 95 ALA A N 1
ATOM 758 C CA . ALA A 1 95 ? 19.914 1.075 -14.739 1.00 86.62 95 ALA A CA 1
ATOM 759 C C . ALA A 1 95 ? 19.089 1.168 -13.448 1.00 86.62 95 ALA A C 1
ATOM 761 O O . ALA A 1 95 ? 18.315 2.113 -13.274 1.00 86.62 95 ALA A O 1
ATOM 762 N N . GLY A 1 96 ? 19.270 0.211 -12.544 1.00 87.69 96 GLY A N 1
ATOM 763 C CA . GLY A 1 96 ? 18.692 0.233 -11.207 1.00 87.69 96 GLY A CA 1
ATOM 764 C C . GLY A 1 96 ? 18.256 -1.140 -10.707 1.00 87.69 96 GLY A C 1
ATOM 765 O O . GLY A 1 96 ? 18.387 -2.168 -11.379 1.00 87.69 96 GLY A O 1
ATOM 766 N N . ASN A 1 97 ? 17.664 -1.120 -9.517 1.00 90.44 97 ASN A N 1
ATOM 767 C CA . ASN A 1 97 ? 16.883 -2.234 -9.002 1.00 90.44 97 ASN A CA 1
ATOM 768 C C . ASN A 1 97 ? 15.410 -2.006 -9.327 1.00 90.44 97 ASN A C 1
ATOM 770 O O . ASN A 1 97 ? 14.884 -0.897 -9.166 1.00 90.44 97 ASN A O 1
ATOM 774 N N . VAL A 1 98 ? 14.758 -3.080 -9.746 1.00 93.69 98 VAL A N 1
ATOM 775 C CA . VAL A 1 98 ? 13.321 -3.163 -9.935 1.00 93.69 98 VAL A CA 1
ATOM 776 C C . VAL A 1 98 ? 12.726 -3.896 -8.743 1.00 93.69 98 VAL A C 1
ATOM 778 O O . VAL A 1 98 ? 13.032 -5.062 -8.503 1.00 93.69 98 VAL A O 1
ATOM 781 N N . TYR A 1 99 ? 11.874 -3.209 -7.991 1.00 94.62 99 TYR A N 1
ATOM 782 C CA . TYR A 1 99 ? 11.107 -3.804 -6.908 1.00 94.62 99 TYR A CA 1
ATOM 783 C C . TYR A 1 99 ? 9.917 -4.550 -7.489 1.00 94.62 99 TYR A C 1
ATOM 785 O O . TYR A 1 99 ? 9.056 -3.967 -8.157 1.00 94.62 99 TYR A O 1
ATOM 793 N N . GLU A 1 100 ? 9.875 -5.845 -7.208 1.00 94.75 100 GLU A N 1
ATOM 794 C CA . GLU A 1 100 ? 8.879 -6.741 -7.761 1.00 94.75 100 GLU A CA 1
ATOM 795 C C . GLU A 1 100 ? 7.509 -6.515 -7.111 1.00 94.75 100 GLU A C 1
ATOM 797 O O . GLU A 1 100 ? 7.375 -6.426 -5.886 1.00 94.75 100 GLU A O 1
ATOM 802 N N . CYS A 1 101 ? 6.472 -6.423 -7.947 1.00 94.19 101 CYS A N 1
ATOM 803 C CA . CYS A 1 101 ? 5.092 -6.412 -7.481 1.00 94.19 101 CYS A CA 1
ATOM 804 C C . CYS A 1 101 ? 4.672 -7.837 -7.122 1.00 94.19 101 CYS A C 1
ATOM 806 O O . CYS A 1 101 ? 5.064 -8.797 -7.791 1.00 94.19 101 CYS A O 1
ATOM 808 N N . VAL A 1 102 ? 3.846 -7.966 -6.088 1.00 93.19 102 VAL A N 1
ATOM 809 C CA . VAL A 1 102 ? 3.316 -9.236 -5.606 1.00 93.19 102 VAL A CA 1
ATOM 810 C C . VAL A 1 102 ? 2.501 -9.930 -6.703 1.00 93.19 102 VAL A C 1
ATOM 812 O O . VAL A 1 102 ? 1.714 -9.301 -7.419 1.00 93.19 102 VAL A O 1
ATOM 815 N N . LYS A 1 103 ? 2.728 -11.237 -6.856 1.00 91.69 103 LYS A N 1
ATOM 816 C CA . LYS A 1 103 ? 2.084 -12.080 -7.866 1.00 91.69 103 LYS A CA 1
ATOM 817 C C . LYS A 1 103 ? 1.613 -13.386 -7.242 1.00 91.69 103 LYS A C 1
ATOM 819 O O . LYS A 1 103 ? 2.255 -13.911 -6.339 1.00 91.69 103 LYS A O 1
ATOM 824 N N . THR A 1 104 ? 0.517 -13.922 -7.760 1.00 89.75 104 THR A N 1
ATOM 825 C CA . THR A 1 104 ? 0.020 -15.265 -7.454 1.00 89.75 104 THR A CA 1
ATOM 826 C C . THR A 1 104 ? -0.198 -15.994 -8.770 1.00 89.75 104 THR A C 1
ATOM 828 O O . THR A 1 104 ? -0.821 -15.447 -9.678 1.00 89.75 104 THR A O 1
ATOM 831 N N . PHE A 1 105 ? 0.395 -17.179 -8.937 1.00 87.94 105 PHE A N 1
ATOM 832 C CA . PHE A 1 105 ? 0.397 -17.903 -10.220 1.00 87.94 105 PHE A CA 1
ATOM 833 C C . PHE A 1 105 ? 0.792 -17.014 -11.423 1.00 87.94 105 PHE A C 1
ATOM 835 O O . PHE A 1 105 ? 0.143 -17.037 -12.466 1.00 87.94 105 PHE A O 1
ATOM 842 N N . ASN A 1 106 ? 1.836 -16.189 -11.260 1.00 86.81 106 ASN A N 1
ATOM 843 C CA . ASN A 1 106 ? 2.308 -15.182 -12.228 1.00 86.81 106 ASN A CA 1
ATOM 844 C C . ASN A 1 106 ? 1.302 -14.079 -12.608 1.00 86.81 106 ASN A C 1
ATOM 846 O O . ASN A 1 106 ? 1.584 -13.289 -13.505 1.00 86.81 106 ASN A O 1
ATOM 850 N N . LYS A 1 107 ? 0.165 -13.974 -11.919 1.00 91.44 107 LYS A N 1
ATOM 851 C CA . LYS A 1 107 ? -0.793 -12.878 -12.081 1.00 91.44 107 LYS A CA 1
ATOM 852 C C . LYS A 1 107 ? -0.597 -11.833 -10.999 1.00 91.44 107 LYS A C 1
ATOM 854 O O . LYS A 1 107 ? -0.353 -12.172 -9.840 1.00 91.44 107 LYS A O 1
ATOM 859 N N . LEU A 1 108 ? -0.714 -10.565 -11.372 1.00 93.25 108 LEU A N 1
ATOM 860 C CA . LEU A 1 108 ? -0.697 -9.471 -10.407 1.00 93.25 108 LEU A CA 1
ATOM 861 C C . LEU A 1 108 ? -1.943 -9.550 -9.524 1.00 93.25 108 LEU A C 1
ATOM 863 O O . LEU A 1 108 ? -3.025 -9.905 -9.996 1.00 93.25 108 LEU A O 1
ATOM 867 N N . TYR A 1 109 ? -1.808 -9.217 -8.242 1.00 92.75 109 TYR A N 1
ATOM 868 C CA . TYR A 1 109 ? -2.960 -9.175 -7.347 1.00 92.75 109 TYR A CA 1
ATOM 869 C C . TYR A 1 109 ? -2.797 -8.149 -6.227 1.00 92.75 109 TYR A C 1
ATOM 871 O O . TYR A 1 109 ? -1.685 -7.757 -5.876 1.00 92.75 109 TYR A O 1
ATOM 879 N N . ILE A 1 110 ? -3.921 -7.715 -5.657 1.00 92.38 110 ILE A N 1
ATOM 880 C CA . ILE A 1 110 ? -3.953 -6.981 -4.390 1.00 92.38 110 ILE A CA 1
ATOM 881 C C . ILE A 1 110 ? -4.274 -7.995 -3.291 1.00 92.38 110 ILE A C 1
ATOM 883 O O . ILE A 1 110 ? -5.369 -8.567 -3.309 1.00 92.38 110 ILE A O 1
ATOM 887 N N . PRO A 1 111 ? -3.363 -8.222 -2.328 1.00 91.75 111 PRO A N 1
ATOM 888 C CA . PRO A 1 111 ? -3.637 -9.100 -1.204 1.00 91.75 111 PRO A CA 1
ATOM 889 C C . PRO A 1 111 ? -4.786 -8.561 -0.353 1.00 91.75 111 PRO A C 1
ATOM 891 O O . PRO A 1 111 ? -4.762 -7.404 0.084 1.00 91.75 111 PRO A O 1
ATOM 894 N N . GLY A 1 112 ? -5.745 -9.421 -0.020 1.00 90.31 112 GLY A N 1
ATOM 895 C CA . GLY A 1 112 ? -6.846 -9.117 0.885 1.00 90.31 112 GLY A CA 1
ATOM 896 C C . GLY A 1 112 ? -6.345 -8.678 2.260 1.00 90.31 112 GLY A C 1
ATOM 897 O O . GLY A 1 112 ? -6.962 -7.836 2.904 1.00 90.31 112 GLY A O 1
ATOM 898 N N . SER A 1 113 ? -5.163 -9.142 2.684 1.00 88.19 113 SER A N 1
ATOM 899 C CA . SER A 1 113 ? -4.489 -8.686 3.908 1.00 88.19 113 SER A CA 1
ATOM 900 C C . SER A 1 113 ? -4.121 -7.196 3.887 1.00 88.19 113 SER A C 1
ATOM 902 O O . SER A 1 113 ? -4.238 -6.531 4.916 1.00 88.19 113 SER A O 1
ATOM 904 N N . SER A 1 114 ? -3.736 -6.646 2.729 1.00 89.38 114 SER A N 1
ATOM 905 C CA . SER A 1 114 ? -3.403 -5.222 2.580 1.00 89.38 114 SER A CA 1
ATOM 906 C C . SER A 1 114 ? -4.650 -4.352 2.711 1.00 89.38 114 SER A C 1
ATOM 908 O O . SER A 1 114 ? -4.657 -3.370 3.455 1.00 89.38 114 SER A O 1
ATOM 910 N N . LEU A 1 115 ? -5.741 -4.755 2.057 1.00 88.81 115 LEU A N 1
ATOM 911 C CA . LEU A 1 115 ? -7.019 -4.056 2.155 1.00 88.81 115 LEU A CA 1
ATOM 912 C C . LEU A 1 115 ? -7.665 -4.230 3.542 1.00 88.81 115 LEU A C 1
ATOM 914 O O . LEU A 1 115 ? -8.163 -3.266 4.118 1.00 88.81 115 LEU A O 1
ATOM 918 N N . LYS A 1 116 ? -7.570 -5.421 4.143 1.00 88.69 116 LYS A N 1
ATOM 919 C CA . LYS A 1 116 ? -7.992 -5.681 5.527 1.00 88.69 116 LYS A CA 1
ATOM 920 C C . LYS A 1 116 ? -7.248 -4.790 6.521 1.00 88.69 116 LYS A C 1
ATOM 922 O O . LYS A 1 116 ? -7.883 -4.183 7.378 1.00 88.69 116 LYS A O 1
ATOM 927 N N . GLY A 1 117 ? -5.925 -4.676 6.397 1.00 87.88 117 GLY A N 1
ATOM 928 C CA . GLY A 1 117 ? -5.115 -3.789 7.237 1.00 87.88 117 GLY A CA 1
ATOM 929 C C . GLY A 1 117 ? -5.537 -2.321 7.117 1.00 87.88 117 GLY A C 1
ATOM 930 O O . GLY A 1 117 ? -5.611 -1.608 8.122 1.00 87.88 117 GLY A O 1
ATOM 931 N N . TYR A 1 118 ? -5.894 -1.886 5.906 1.00 89.50 118 TYR A N 1
ATOM 932 C CA . TYR A 1 118 ? -6.441 -0.553 5.668 1.00 89.50 118 TYR A CA 1
ATOM 933 C C . TYR A 1 118 ? -7.787 -0.335 6.374 1.00 89.50 118 TYR A C 1
ATOM 935 O O . TYR A 1 118 ? -7.939 0.630 7.123 1.00 89.50 118 TYR A O 1
ATOM 943 N N . ILE A 1 119 ? -8.740 -1.256 6.201 1.00 90.06 119 ILE A N 1
ATOM 944 C CA . ILE A 1 119 ? -10.070 -1.176 6.826 1.00 90.06 119 ILE A CA 1
ATOM 945 C C . ILE A 1 119 ? -9.960 -1.175 8.355 1.00 90.06 119 ILE A C 1
ATOM 947 O O . ILE A 1 119 ? -10.596 -0.358 9.015 1.00 90.06 119 ILE A O 1
ATOM 951 N N . ILE A 1 120 ? -9.111 -2.034 8.929 1.00 88.81 120 ILE A N 1
ATOM 952 C CA . ILE A 1 120 ? -8.847 -2.056 10.377 1.00 88.81 120 ILE A CA 1
ATOM 953 C C . ILE A 1 120 ? -8.281 -0.710 10.851 1.00 88.81 120 ILE A C 1
ATOM 955 O O . ILE A 1 120 ? -8.628 -0.242 11.933 1.00 88.81 120 ILE A O 1
ATOM 959 N N . SER A 1 121 ? -7.453 -0.049 10.041 1.00 88.50 121 SER A N 1
ATOM 960 C CA . SER A 1 121 ? -6.937 1.282 10.378 1.00 88.50 121 SER A CA 1
ATOM 961 C C . SER A 1 121 ? -8.045 2.343 10.400 1.00 88.50 121 SER A C 1
ATOM 963 O O . SER A 1 121 ? -8.050 3.185 11.295 1.00 88.50 121 SER A O 1
ATOM 965 N N . MET A 1 122 ? -9.009 2.286 9.470 1.00 90.69 122 MET A N 1
ATOM 966 C CA . MET A 1 122 ? -10.196 3.159 9.494 1.00 90.69 122 MET A CA 1
ATOM 967 C C . MET A 1 122 ? -11.106 2.856 10.689 1.00 90.69 122 MET A C 1
ATOM 969 O O . MET A 1 122 ? -11.647 3.767 11.309 1.00 90.69 122 MET A O 1
ATOM 973 N N . MET A 1 123 ? -11.233 1.583 11.061 1.00 91.00 123 MET A N 1
ATOM 974 C CA . MET A 1 123 ? -11.992 1.165 12.239 1.00 91.00 123 MET A CA 1
ATOM 975 C C . MET A 1 123 ? -11.408 1.780 13.517 1.00 91.00 123 MET A C 1
ATOM 977 O O . MET A 1 123 ? -12.135 2.366 14.316 1.00 91.00 123 MET A O 1
ATOM 981 N N . TRP A 1 124 ? -10.083 1.706 13.681 1.00 89.69 124 TRP A N 1
ATOM 982 C CA . TRP A 1 124 ? -9.383 2.360 14.787 1.00 89.69 124 TRP A CA 1
ATOM 983 C C . TRP A 1 124 ? -9.518 3.878 14.748 1.00 89.69 124 TRP A C 1
ATOM 985 O O . TRP A 1 124 ? -9.735 4.483 15.794 1.00 89.69 124 TRP A O 1
ATOM 995 N N . TYR A 1 125 ? -9.420 4.490 13.566 1.00 90.56 125 TYR A N 1
ATOM 996 C CA . TYR A 1 125 ? -9.655 5.922 13.410 1.00 90.56 125 TYR A CA 1
ATOM 997 C C . TYR A 1 125 ? -11.024 6.325 13.971 1.00 90.56 125 TYR A C 1
ATOM 999 O O . TYR A 1 125 ? -11.084 7.212 14.819 1.00 90.56 125 TYR A O 1
ATOM 1007 N N . SER A 1 126 ? -12.094 5.635 13.559 1.00 93.06 126 SER A N 1
ATOM 1008 C CA . SER A 1 126 ? -13.460 5.923 14.017 1.00 93.06 126 SER A CA 1
ATOM 1009 C C . SER A 1 126 ? -13.580 5.784 15.534 1.00 93.06 126 SER A C 1
ATOM 1011 O O . SER A 1 126 ? -13.988 6.723 16.208 1.00 93.06 126 SER A O 1
ATOM 1013 N N . ILE A 1 127 ? -13.112 4.662 16.097 1.00 92.62 127 ILE A N 1
ATOM 1014 C CA . ILE A 1 127 ? -13.150 4.408 17.548 1.00 92.62 127 ILE A CA 1
ATOM 1015 C C . ILE A 1 127 ? -12.442 5.528 18.320 1.00 92.62 127 ILE A C 1
ATOM 1017 O O . ILE A 1 127 ? -12.950 6.020 19.324 1.00 92.62 127 ILE A O 1
ATOM 1021 N N . LEU A 1 128 ? -11.264 5.961 17.876 1.00 90.81 128 LEU A N 1
ATOM 1022 C CA . LEU A 1 128 ? -10.498 6.980 18.596 1.00 90.81 128 LEU A CA 1
ATOM 1023 C C . LEU A 1 128 ? -11.071 8.381 18.425 1.00 90.81 128 LEU A C 1
ATOM 1025 O O . LEU A 1 128 ? -10.967 9.200 19.339 1.00 90.81 128 LEU A O 1
ATOM 1029 N N . LYS A 1 129 ? -11.655 8.663 17.263 1.00 90.62 129 LYS A N 1
ATOM 1030 C CA . LYS A 1 129 ? -12.304 9.938 16.990 1.00 90.62 129 LYS A CA 1
ATOM 1031 C C . LYS A 1 129 ? -13.545 10.108 17.866 1.00 90.62 129 LYS A C 1
ATOM 1033 O O . LYS A 1 129 ? -13.692 11.152 18.499 1.00 90.62 129 LYS A O 1
ATOM 1038 N N . ASP A 1 130 ? -14.374 9.074 17.949 1.00 92.62 130 ASP A N 1
ATOM 1039 C CA . ASP A 1 130 ? -15.674 9.135 18.623 1.00 92.62 130 ASP A CA 1
ATOM 1040 C C . ASP A 1 130 ? -15.564 9.002 20.151 1.00 92.62 130 ASP A C 1
ATOM 1042 O O . ASP A 1 130 ? -16.499 9.334 20.878 1.00 92.62 130 ASP A O 1
ATOM 1046 N N . ASN A 1 131 ? -14.411 8.555 20.667 1.00 92.81 131 ASN A N 1
ATOM 1047 C CA . ASN A 1 131 ? -14.207 8.298 22.095 1.00 92.81 131 ASN A CA 1
ATOM 1048 C C . ASN A 1 131 ? -12.940 9.006 22.620 1.00 92.81 131 ASN A C 1
ATOM 1050 O O . ASN A 1 131 ? -11.867 8.393 22.719 1.00 92.81 131 ASN A O 1
ATOM 1054 N N . PRO A 1 132 ? -13.031 10.300 22.994 1.00 91.06 132 PRO A N 1
ATOM 1055 C CA . PRO A 1 132 ? -11.888 11.075 23.481 1.00 91.06 132 PRO A CA 1
ATOM 1056 C C . PRO A 1 132 ? -11.204 10.487 24.725 1.00 91.06 132 PRO A C 1
ATOM 1058 O O . PRO A 1 132 ? -9.991 10.632 24.880 1.00 91.06 132 PRO A O 1
ATOM 1061 N N . ASP A 1 133 ? -11.958 9.814 25.598 1.00 90.69 133 ASP A N 1
ATOM 1062 C CA . ASP A 1 133 ? -11.457 9.117 26.787 1.00 90.69 133 ASP A CA 1
ATOM 1063 C C . ASP A 1 133 ? -10.584 7.909 26.420 1.00 90.69 133 ASP A C 1
ATOM 1065 O O . ASP A 1 133 ? -9.508 7.724 26.996 1.00 90.69 133 ASP A O 1
ATOM 1069 N N . ILE A 1 134 ? -11.011 7.116 25.432 1.00 90.81 134 ILE A N 1
ATOM 1070 C CA . ILE A 1 134 ? -10.242 5.986 24.892 1.00 90.81 134 ILE A CA 1
ATOM 1071 C C . ILE A 1 134 ? -8.992 6.500 24.182 1.00 90.81 134 ILE A C 1
ATOM 1073 O O . ILE A 1 134 ? -7.896 5.992 24.421 1.00 90.81 134 ILE A O 1
ATOM 1077 N N . ARG A 1 135 ? -9.137 7.543 23.356 1.00 87.81 135 ARG A N 1
ATOM 1078 C CA . ARG A 1 135 ? -8.015 8.194 22.675 1.00 87.81 135 ARG A CA 1
ATOM 1079 C C . ARG A 1 135 ? -6.952 8.650 23.666 1.00 87.81 135 ARG A C 1
ATOM 1081 O O . ARG A 1 135 ? -5.783 8.322 23.485 1.00 87.81 135 ARG A O 1
ATOM 1088 N N . LYS A 1 136 ? -7.353 9.361 24.724 1.00 86.31 136 LYS A N 1
ATOM 1089 C CA . LYS A 1 136 ? -6.438 9.818 25.777 1.00 86.31 136 LYS A CA 1
ATOM 1090 C C . LYS A 1 136 ? -5.773 8.641 26.491 1.00 86.31 136 LYS A C 1
ATOM 1092 O O . LYS A 1 136 ? -4.557 8.623 26.629 1.00 86.31 136 LYS A O 1
ATOM 1097 N N . TYR A 1 137 ? -6.547 7.627 26.876 1.00 86.50 137 TYR A N 1
ATOM 1098 C CA . TYR A 1 137 ? -6.013 6.437 27.539 1.00 86.50 137 TYR A CA 1
ATOM 1099 C C . TYR A 1 137 ? -4.943 5.728 26.709 1.00 86.50 137 TYR A C 1
ATOM 1101 O O . TYR A 1 137 ? -3.875 5.402 27.227 1.00 86.50 137 TYR A O 1
ATOM 1109 N N . ILE A 1 138 ? -5.217 5.518 25.422 1.00 84.44 138 ILE A N 1
ATOM 1110 C CA . ILE A 1 138 ? -4.267 4.910 24.498 1.00 84.44 138 ILE A CA 1
ATOM 1111 C C . ILE A 1 138 ? -3.034 5.795 24.343 1.00 84.44 138 ILE A C 1
ATOM 1113 O O . ILE A 1 138 ? -1.922 5.291 24.444 1.00 84.44 138 ILE A O 1
ATOM 1117 N N . PHE A 1 139 ? -3.221 7.101 24.151 1.00 79.06 139 PHE A N 1
ATOM 1118 C CA . PHE A 1 139 ? -2.127 8.059 24.016 1.00 79.06 139 PHE A CA 1
ATOM 1119 C C . PHE A 1 139 ? -1.189 8.076 25.232 1.00 79.06 139 PHE A C 1
ATOM 1121 O O . PHE A 1 139 ? 0.030 8.177 25.080 1.00 79.06 139 PHE A O 1
ATOM 1128 N N . ASP A 1 140 ? -1.748 7.950 26.433 1.00 80.19 140 ASP A N 1
ATOM 1129 C CA . ASP A 1 140 ? -0.987 7.916 27.680 1.00 80.19 140 ASP A CA 1
ATOM 1130 C C . ASP A 1 140 ? -0.338 6.541 27.934 1.00 80.19 140 ASP A C 1
ATOM 1132 O O . ASP A 1 140 ? 0.649 6.454 28.661 1.00 80.19 140 ASP A O 1
ATOM 1136 N N . ASN A 1 141 ? -0.838 5.467 27.305 1.00 76.94 141 ASN A N 1
ATOM 1137 C CA . ASN A 1 141 ? -0.428 4.083 27.565 1.00 76.94 141 ASN A CA 1
ATOM 1138 C C . ASN A 1 141 ? -0.173 3.294 26.272 1.00 76.94 141 ASN A C 1
ATOM 1140 O O . ASN A 1 141 ? -0.884 2.354 25.925 1.00 76.94 141 ASN A O 1
ATOM 1144 N N . LEU A 1 142 ? 0.893 3.626 25.556 1.00 68.06 142 LEU A N 1
ATOM 1145 C CA . LEU A 1 142 ? 1.144 3.078 24.216 1.00 68.06 142 LEU A CA 1
ATOM 1146 C C . LEU A 1 142 ? 1.449 1.585 24.180 1.00 68.06 142 LEU A C 1
ATOM 1148 O O . LEU A 1 142 ? 1.033 0.886 23.256 1.00 68.06 142 LEU A O 1
ATOM 1152 N N . ASN A 1 143 ? 2.071 1.061 25.234 1.00 67.06 143 ASN A N 1
ATOM 1153 C CA . ASN A 1 143 ? 2.229 -0.382 25.409 1.00 67.06 143 ASN A CA 1
ATOM 1154 C C . ASN A 1 143 ? 0.873 -1.101 25.536 1.00 67.06 143 ASN A C 1
ATOM 1156 O O . ASN A 1 143 ? 0.756 -2.275 25.170 1.00 67.06 143 ASN A O 1
ATOM 1160 N N . SER A 1 144 ? -0.171 -0.402 25.998 1.00 71.62 144 SER A N 1
ATOM 1161 C CA . SER A 1 144 ? -1.526 -0.945 26.060 1.00 71.62 144 SER A CA 1
ATOM 1162 C C . SER A 1 144 ? -2.131 -1.131 24.674 1.00 71.62 144 SER A C 1
ATOM 1164 O O . SER A 1 144 ? -2.875 -2.090 24.512 1.00 71.62 144 SER A O 1
ATOM 1166 N N . TRP A 1 145 ? -1.769 -0.334 23.654 1.00 78.06 145 TRP A N 1
ATOM 1167 C CA . TRP A 1 145 ? -2.274 -0.530 22.283 1.00 78.06 145 TRP A CA 1
ATOM 1168 C C . TRP A 1 145 ? -2.001 -1.951 21.791 1.00 78.06 145 TRP A C 1
ATOM 1170 O O . TRP A 1 145 ? -2.924 -2.665 21.406 1.00 78.06 145 TRP A O 1
ATOM 1180 N N . ASN A 1 146 ? -0.740 -2.393 21.836 1.00 77.88 146 ASN A N 1
ATOM 1181 C CA . ASN A 1 146 ? -0.353 -3.728 21.367 1.00 77.88 146 ASN A CA 1
ATOM 1182 C C . ASN A 1 146 ? -1.047 -4.828 22.176 1.00 77.88 146 ASN A C 1
ATOM 1184 O O . ASN A 1 146 ? -1.512 -5.823 21.624 1.00 77.88 146 ASN A O 1
ATOM 1188 N N . SER A 1 147 ? -1.163 -4.620 23.486 1.00 82.12 147 SER A N 1
ATOM 1189 C CA . SER A 1 147 ? -1.847 -5.531 24.403 1.00 82.12 147 SER A CA 1
ATOM 1190 C C . SER A 1 147 ? -3.335 -5.688 24.052 1.00 82.12 147 SER A C 1
ATOM 1192 O O . SER A 1 147 ? -3.839 -6.810 23.977 1.00 82.12 147 SER A O 1
ATOM 1194 N N . ILE A 1 148 ? -4.020 -4.574 23.782 1.00 85.50 148 ILE A N 1
ATOM 1195 C CA . ILE A 1 148 ? -5.428 -4.525 23.373 1.00 85.50 148 ILE A CA 1
ATOM 1196 C C . ILE A 1 148 ? -5.593 -5.162 21.997 1.00 85.50 148 ILE A C 1
ATOM 1198 O O . ILE A 1 148 ? -6.426 -6.050 21.831 1.00 85.50 148 ILE A O 1
ATOM 1202 N N . ASN A 1 149 ? -4.760 -4.773 21.029 1.00 85.38 149 ASN A N 1
ATOM 1203 C CA . ASN A 1 149 ? -4.821 -5.281 19.663 1.00 85.38 149 ASN A CA 1
ATOM 1204 C C . ASN A 1 149 ? -4.638 -6.808 19.623 1.00 85.38 149 ASN A C 1
ATOM 1206 O O . ASN A 1 149 ? -5.383 -7.506 18.941 1.00 85.38 149 ASN A O 1
ATOM 1210 N N . ASN A 1 150 ? -3.729 -7.352 20.437 1.00 86.06 150 ASN A N 1
ATOM 1211 C CA . ASN A 1 150 ? -3.560 -8.799 20.578 1.00 86.06 150 ASN A CA 1
ATOM 1212 C C . ASN A 1 150 ? -4.815 -9.477 21.151 1.00 86.06 150 ASN A C 1
ATOM 1214 O O . ASN A 1 150 ? -5.226 -10.520 20.641 1.00 86.06 150 ASN A O 1
ATOM 1218 N N . ARG A 1 151 ? -5.459 -8.885 22.169 1.00 86.56 151 ARG A N 1
ATOM 1219 C CA . ARG A 1 151 ? -6.685 -9.431 22.786 1.00 86.56 151 ARG A CA 1
ATOM 1220 C C . ARG A 1 151 ? -7.889 -9.442 21.849 1.00 86.56 151 ARG A C 1
ATOM 1222 O O . ARG A 1 151 ? -8.718 -10.345 21.941 1.00 86.56 151 ARG A O 1
ATOM 1229 N N . ILE A 1 152 ? -7.996 -8.447 20.974 1.00 89.75 152 ILE A N 1
ATOM 1230 C CA . ILE A 1 152 ? -9.131 -8.295 20.050 1.00 89.75 152 ILE A CA 1
ATOM 1231 C C . ILE A 1 152 ? -8.841 -8.857 18.652 1.00 89.75 152 ILE A C 1
ATOM 1233 O O . ILE A 1 152 ? -9.731 -8.860 17.804 1.00 89.75 152 ILE A O 1
ATOM 1237 N N . SER A 1 153 ? -7.625 -9.355 18.407 1.00 89.44 153 SER A N 1
ATOM 1238 C CA . SER A 1 153 ? -7.182 -9.869 17.104 1.00 89.44 153 SER A CA 1
ATOM 1239 C C . SER A 1 153 ? -8.112 -10.945 16.538 1.00 89.44 153 SER A C 1
ATOM 1241 O O . SER A 1 153 ? -8.434 -10.922 15.353 1.00 89.44 153 SER A O 1
ATOM 1243 N N . ALA A 1 154 ? -8.617 -11.849 17.384 1.00 90.12 154 ALA A N 1
ATOM 1244 C CA . ALA A 1 154 ? -9.584 -12.871 16.987 1.00 90.12 154 ALA A CA 1
ATOM 1245 C C . ALA A 1 154 ? -10.886 -12.259 16.448 1.00 90.12 154 ALA A C 1
ATOM 1247 O O . ALA A 1 154 ? -11.416 -12.727 15.443 1.00 90.12 154 ALA A O 1
ATOM 1248 N N . LEU A 1 155 ? -11.369 -11.180 17.073 1.00 91.12 155 LEU A N 1
ATOM 1249 C CA . LEU A 1 155 ? -12.558 -10.465 16.620 1.00 91.12 155 LEU A CA 1
ATOM 1250 C C . LEU A 1 155 ? -12.276 -9.706 15.317 1.00 91.12 155 LEU A C 1
ATOM 1252 O O . LEU A 1 155 ? -13.033 -9.840 14.368 1.00 91.12 155 LEU A O 1
ATOM 1256 N N . GLN A 1 156 ? -11.149 -8.996 15.210 1.00 88.94 156 GLN A N 1
ATOM 1257 C CA . GLN A 1 156 ? -10.726 -8.346 13.957 1.00 88.94 156 GLN A CA 1
ATOM 1258 C C . GLN A 1 156 ? -10.531 -9.351 12.808 1.00 88.94 156 GLN A C 1
ATOM 1260 O O . GLN A 1 156 ? -10.708 -9.017 11.635 1.00 88.94 156 GLN A O 1
ATOM 1265 N N . ASN A 1 157 ? -10.178 -10.600 13.123 1.00 88.94 157 ASN A N 1
ATOM 1266 C CA . ASN A 1 157 ? -10.051 -11.667 12.138 1.00 88.94 157 ASN A CA 1
ATOM 1267 C C . ASN A 1 157 ? -11.385 -12.148 11.567 1.00 88.94 157 ASN A C 1
ATOM 1269 O O . ASN A 1 157 ? -11.384 -12.703 10.470 1.00 88.94 157 ASN A O 1
ATOM 1273 N N . MET A 1 158 ? -12.500 -11.800 12.214 1.00 90.00 158 MET A N 1
ATOM 1274 C CA . MET A 1 158 ? -13.841 -11.869 11.636 1.00 90.00 158 MET A CA 1
ATOM 1275 C C . MET A 1 158 ? -14.089 -10.783 10.586 1.00 90.00 158 MET A C 1
ATOM 1277 O O . MET A 1 158 ? -15.233 -10.583 10.207 1.00 90.00 158 MET A O 1
ATOM 1281 N N . LEU A 1 159 ? -13.070 -10.073 10.097 1.00 89.06 159 LEU A N 1
ATOM 1282 C CA . LEU A 1 159 ? -13.097 -9.366 8.819 1.00 89.06 159 LEU A CA 1
ATOM 1283 C C . LEU A 1 159 ? -12.338 -10.206 7.780 1.00 89.06 159 LEU A C 1
ATOM 1285 O O . LEU A 1 159 ? -11.120 -10.390 7.881 1.00 89.06 159 LEU A O 1
ATOM 1289 N N . ILE A 1 160 ? -13.066 -10.720 6.790 1.00 87.06 160 ILE A N 1
ATOM 1290 C CA . ILE A 1 160 ? -12.566 -11.535 5.685 1.00 87.06 160 ILE A CA 1
ATOM 1291 C C .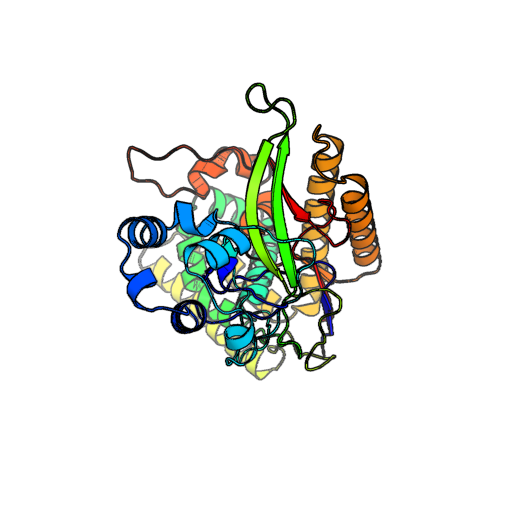 ILE A 1 160 ? -12.633 -10.666 4.443 1.00 87.06 160 ILE A C 1
ATOM 1293 O O . ILE A 1 160 ? -13.710 -10.222 4.037 1.00 87.06 160 ILE A O 1
ATOM 1297 N N . VAL A 1 161 ? -11.458 -10.446 3.865 1.00 87.94 161 VAL A N 1
ATOM 1298 C CA . VAL A 1 161 ? -11.267 -9.685 2.639 1.00 87.94 161 VAL A CA 1
ATOM 1299 C C . VAL A 1 161 ? -10.590 -10.599 1.631 1.00 87.94 161 VAL A C 1
ATOM 1301 O O . VAL A 1 161 ? -9.575 -11.213 1.969 1.00 87.94 161 VAL A O 1
ATOM 1304 N N . ARG A 1 162 ? -11.163 -10.731 0.432 1.00 88.44 162 ARG A N 1
ATOM 1305 C CA . ARG A 1 162 ? -10.602 -11.593 -0.618 1.00 88.44 162 ARG A CA 1
ATOM 1306 C C . ARG A 1 162 ? -9.446 -10.914 -1.346 1.00 88.44 162 ARG A C 1
ATOM 1308 O O . ARG A 1 162 ? -9.379 -9.688 -1.429 1.00 88.44 162 ARG A O 1
ATOM 1315 N N . ASP A 1 163 ? -8.554 -11.738 -1.883 1.00 90.38 163 ASP A N 1
ATOM 1316 C CA . ASP A 1 163 ? -7.534 -11.296 -2.830 1.00 90.38 163 ASP A CA 1
ATOM 1317 C C . ASP A 1 163 ? -8.191 -10.842 -4.140 1.00 90.38 163 ASP A C 1
ATOM 1319 O O . ASP A 1 163 ? -9.158 -11.443 -4.611 1.00 90.38 163 ASP A O 1
ATOM 1323 N N . ILE A 1 164 ? -7.642 -9.791 -4.745 1.00 90.81 164 ILE A N 1
ATOM 1324 C CA . ILE A 1 164 ? -8.132 -9.220 -6.005 1.00 90.81 164 ILE A CA 1
ATOM 1325 C C . ILE A 1 164 ? -7.121 -9.560 -7.086 1.00 90.81 164 ILE A C 1
ATOM 1327 O O . ILE A 1 164 ? -6.028 -8.996 -7.100 1.00 90.81 164 ILE A O 1
ATOM 1331 N N . ILE A 1 165 ? -7.473 -10.486 -7.972 1.00 91.50 165 ILE A N 1
ATOM 1332 C CA . ILE A 1 165 ? -6.564 -11.022 -8.988 1.00 91.50 165 ILE A CA 1
ATOM 1333 C C . ILE A 1 165 ? -6.828 -10.334 -10.330 1.00 91.50 165 ILE A C 1
ATOM 1335 O O . ILE A 1 165 ? -7.959 -10.306 -10.820 1.00 91.50 165 ILE A O 1
ATOM 1339 N N . PHE A 1 166 ? -5.770 -9.810 -10.941 1.00 90.94 166 PHE A N 1
ATOM 1340 C CA . PHE A 1 166 ? -5.812 -9.218 -12.274 1.00 90.94 166 PHE A CA 1
ATOM 1341 C C . PHE A 1 166 ? -5.586 -10.299 -13.331 1.00 90.94 166 PHE A C 1
ATOM 1343 O O . PHE A 1 166 ? -4.853 -11.259 -13.098 1.00 90.94 166 PHE A O 1
ATOM 1350 N N . ASP A 1 167 ? -6.190 -10.145 -14.508 1.00 86.88 167 ASP A N 1
ATOM 1351 C CA . ASP A 1 167 ? -5.980 -11.066 -15.630 1.00 86.88 167 ASP A CA 1
ATOM 1352 C C . ASP A 1 167 ? -4.718 -10.747 -16.446 1.00 86.88 167 ASP A C 1
ATOM 1354 O O . ASP A 1 167 ? -4.417 -11.393 -17.444 1.00 86.88 167 ASP A O 1
ATOM 1358 N N . SER A 1 168 ? -3.936 -9.768 -15.991 1.00 82.81 168 SER A N 1
ATOM 1359 C CA . SER A 1 168 ? -2.634 -9.442 -16.560 1.00 82.81 168 SER A CA 1
ATOM 1360 C C . SER A 1 168 ? -1.493 -10.048 -15.749 1.00 82.81 168 SER A C 1
ATOM 1362 O O . SER A 1 168 ? -1.444 -9.960 -14.517 1.00 82.81 168 SER A O 1
ATOM 1364 N N . ASN A 1 169 ? -0.521 -10.594 -16.473 1.00 85.25 169 ASN A N 1
ATOM 1365 C CA . ASN A 1 169 ? 0.805 -10.939 -15.967 1.00 85.25 169 ASN A CA 1
ATOM 1366 C C . ASN A 1 169 ? 1.872 -9.893 -16.342 1.00 85.25 169 ASN A C 1
ATOM 1368 O O . ASN A 1 169 ? 3.053 -10.129 -16.098 1.00 85.25 169 ASN A O 1
ATOM 1372 N N . ILE A 1 170 ? 1.474 -8.764 -16.943 1.00 93.62 170 ILE A N 1
ATOM 1373 C CA . ILE A 1 170 ? 2.375 -7.735 -17.468 1.00 93.62 170 ILE A CA 1
ATOM 1374 C C . ILE A 1 170 ? 2.368 -6.524 -16.527 1.00 93.62 170 ILE A C 1
ATOM 1376 O O . ILE A 1 170 ? 1.478 -5.676 -16.639 1.00 93.62 170 ILE A O 1
ATOM 1380 N N . PRO A 1 171 ? 3.324 -6.410 -15.587 1.00 94.94 171 PRO A N 1
ATOM 1381 C CA . PRO A 1 171 ? 3.472 -5.204 -14.788 1.00 94.94 171 PRO A CA 1
ATOM 1382 C C . PRO A 1 171 ? 4.048 -4.059 -15.619 1.00 94.94 171 PRO A C 1
ATOM 1384 O O . PRO A 1 171 ? 4.916 -4.257 -16.475 1.00 94.94 171 PRO A O 1
ATOM 1387 N N . SER A 1 172 ? 3.619 -2.840 -15.301 1.00 95.25 172 SER A N 1
ATOM 1388 C CA . SER A 1 172 ? 4.229 -1.629 -15.845 1.00 95.25 172 SER A CA 1
ATOM 1389 C C . SER A 1 172 ? 5.373 -1.157 -14.954 1.00 95.25 172 SER A C 1
ATOM 1391 O O . SER A 1 172 ? 5.236 -1.155 -13.732 1.00 95.25 172 SER A O 1
ATOM 1393 N N . LEU A 1 173 ? 6.491 -0.739 -15.548 1.00 95.25 173 LEU A N 1
ATOM 1394 C CA . LEU A 1 173 ? 7.675 -0.294 -14.811 1.00 95.25 173 LEU A CA 1
ATOM 1395 C C . LEU A 1 173 ? 7.737 1.233 -14.742 1.00 95.25 173 LEU A C 1
ATOM 1397 O O . LEU A 1 173 ? 7.785 1.898 -15.778 1.00 95.25 173 LEU A O 1
ATOM 1401 N N . PHE A 1 174 ? 7.798 1.777 -13.528 1.00 94.31 174 PHE A N 1
ATOM 1402 C CA . PHE A 1 174 ? 7.899 3.216 -13.269 1.00 94.31 174 PHE A CA 1
ATOM 1403 C C . PHE A 1 174 ? 9.163 3.545 -12.476 1.00 94.31 174 PHE A C 1
ATOM 1405 O O . PHE A 1 174 ? 9.482 2.851 -11.516 1.00 94.31 174 PHE A O 1
ATOM 1412 N N . GLU A 1 175 ? 9.857 4.631 -12.819 1.00 93.62 175 GLU A N 1
ATOM 1413 C CA . GLU A 1 175 ? 10.914 5.185 -11.964 1.00 93.62 175 GLU A CA 1
ATOM 1414 C C . GLU A 1 175 ? 10.236 6.027 -10.887 1.00 93.62 175 GLU A C 1
ATOM 1416 O O . GLU A 1 175 ? 9.411 6.888 -11.190 1.00 93.62 175 GLU A O 1
ATOM 1421 N N . ALA A 1 176 ? 10.573 5.775 -9.627 1.00 92.00 176 ALA A N 1
ATOM 1422 C CA . ALA A 1 176 ? 9.986 6.440 -8.479 1.00 92.00 176 ALA A CA 1
ATOM 1423 C C . ALA A 1 176 ? 11.041 7.253 -7.720 1.00 92.00 176 ALA A C 1
ATOM 1425 O O . ALA A 1 176 ? 12.146 6.776 -7.427 1.00 92.00 176 ALA A O 1
ATOM 1426 N N . LYS A 1 177 ? 10.678 8.485 -7.354 1.00 91.06 177 LYS A N 1
ATOM 1427 C CA . LYS A 1 177 ? 11.487 9.373 -6.507 1.00 91.06 177 LYS A CA 1
ATOM 1428 C C . LYS A 1 177 ? 10.622 10.052 -5.457 1.00 91.06 177 LYS A C 1
ATOM 1430 O O . LYS A 1 177 ? 9.454 10.351 -5.703 1.00 91.06 177 LYS A O 1
ATOM 1435 N N . SER A 1 178 ? 11.202 10.312 -4.291 1.00 89.12 178 SER A N 1
ATOM 1436 C CA . SER A 1 178 ? 10.596 11.179 -3.283 1.00 89.12 178 SER A CA 1
ATOM 1437 C C . SER A 1 178 ? 11.111 12.602 -3.461 1.00 89.12 178 SER A C 1
ATOM 1439 O O . SER A 1 178 ? 12.321 12.824 -3.436 1.00 89.12 178 SER A O 1
ATOM 1441 N N . PHE A 1 179 ? 10.208 13.569 -3.585 1.00 88.75 179 PHE A N 1
ATOM 1442 C CA . PHE A 1 179 ? 10.539 14.986 -3.712 1.00 88.75 179 PHE A CA 1
ATOM 1443 C C . PHE A 1 179 ? 10.143 15.754 -2.457 1.00 88.75 179 PHE A C 1
ATOM 1445 O O . PHE A 1 179 ? 9.026 15.614 -1.966 1.00 88.75 179 PHE A O 1
ATOM 1452 N N . GLY A 1 180 ? 11.058 16.567 -1.937 1.00 86.50 180 GLY A N 1
ATOM 1453 C CA . GLY A 1 180 ? 10.895 17.359 -0.722 1.00 86.50 180 GLY A CA 1
ATOM 1454 C C . GLY A 1 180 ? 11.283 18.824 -0.891 1.00 86.50 180 GLY A C 1
ATOM 1455 O O . GLY A 1 180 ? 11.782 19.246 -1.941 1.00 86.50 180 GLY A O 1
ATOM 1456 N N . LYS A 1 181 ? 11.048 19.602 0.172 1.00 81.88 181 LYS A N 1
ATOM 1457 C CA . LYS A 1 181 ? 11.357 21.041 0.225 1.00 81.88 181 LYS A CA 1
ATOM 1458 C C . LYS A 1 181 ? 12.835 21.316 -0.043 1.00 81.88 181 LYS A C 1
ATOM 1460 O O . LYS A 1 181 ? 13.698 20.488 0.251 1.00 81.88 181 LYS A O 1
ATOM 1465 N N . SER A 1 182 ? 13.120 22.499 -0.576 1.00 74.81 182 SER A N 1
ATOM 1466 C CA . SER A 1 182 ? 14.483 23.010 -0.637 1.00 74.81 182 SER A CA 1
ATOM 1467 C C . SER A 1 182 ? 15.036 23.234 0.771 1.00 74.81 182 SER A C 1
ATOM 1469 O O . SER A 1 182 ? 14.309 23.478 1.734 1.00 74.81 182 SER A O 1
ATOM 1471 N N . SER A 1 183 ? 16.347 23.092 0.901 1.00 71.62 183 SER A N 1
ATOM 1472 C CA . SER A 1 183 ? 17.088 23.368 2.132 1.00 71.62 183 SER A CA 1
ATOM 1473 C C . SER A 1 183 ? 18.459 23.937 1.767 1.00 71.62 183 SER A C 1
ATOM 1475 O O . SER A 1 183 ? 18.867 23.790 0.617 1.00 71.62 183 SER A O 1
ATOM 1477 N N . PRO A 1 184 ? 19.227 24.516 2.706 1.00 72.50 184 PRO A N 1
ATOM 1478 C CA . PRO A 1 184 ? 20.584 24.987 2.411 1.00 72.50 184 PRO A CA 1
ATOM 1479 C C . PRO A 1 184 ? 21.489 23.904 1.799 1.00 72.50 184 PRO A C 1
ATOM 1481 O O . PRO A 1 184 ? 22.344 24.204 0.976 1.00 72.50 184 PRO A O 1
ATOM 1484 N N . ARG A 1 185 ? 21.268 22.629 2.160 1.00 73.38 185 ARG A N 1
ATOM 1485 C CA . ARG A 1 185 ? 21.981 21.479 1.579 1.00 73.38 185 ARG A CA 1
ATOM 1486 C C . ARG A 1 185 ? 21.446 21.074 0.197 1.00 73.38 185 ARG A C 1
ATOM 1488 O O . ARG A 1 185 ? 22.188 20.505 -0.592 1.00 73.38 185 ARG A O 1
ATOM 1495 N N . TYR A 1 186 ? 20.176 21.355 -0.086 1.00 75.31 186 TYR A N 1
ATOM 1496 C CA . TYR A 1 186 ? 19.486 20.998 -1.328 1.00 75.31 186 TYR A CA 1
ATOM 1497 C C . TYR A 1 186 ? 18.698 22.209 -1.852 1.00 75.31 186 TYR A C 1
ATOM 1499 O O . TYR A 1 186 ? 17.472 22.257 -1.698 1.00 75.31 186 TYR A O 1
ATOM 1507 N N . PRO A 1 187 ? 19.374 23.222 -2.424 1.00 69.94 187 PRO A N 1
ATOM 1508 C CA . PRO A 1 187 ? 18.734 24.482 -2.815 1.00 69.94 187 PRO A CA 1
ATOM 1509 C C . PRO A 1 187 ? 17.642 24.290 -3.879 1.00 69.94 187 PRO A C 1
ATOM 1511 O O . PRO A 1 187 ? 16.646 25.006 -3.870 1.00 69.94 187 PRO A O 1
ATOM 1514 N N . ASN A 1 188 ? 17.765 23.249 -4.707 1.00 73.75 188 ASN A N 1
ATOM 1515 C CA . ASN A 1 188 ? 16.807 22.898 -5.763 1.00 73.75 188 ASN A CA 1
ATOM 1516 C C . ASN A 1 188 ? 15.760 21.855 -5.323 1.00 73.75 188 ASN A C 1
ATOM 1518 O O . ASN A 1 188 ? 15.170 21.176 -6.165 1.00 73.75 188 ASN A O 1
ATOM 1522 N N . GLY A 1 189 ? 15.561 21.690 -4.012 1.00 77.06 189 GLY A N 1
ATOM 1523 C CA . GLY A 1 189 ? 14.682 20.664 -3.456 1.00 77.06 189 GLY A CA 1
ATOM 1524 C C . GLY A 1 189 ? 15.403 19.350 -3.169 1.00 77.06 189 GLY A C 1
ATOM 1525 O O . GLY A 1 189 ? 16.371 18.989 -3.839 1.00 77.06 189 GLY A O 1
ATOM 1526 N N . VAL A 1 190 ? 14.918 18.636 -2.153 1.00 79.12 190 VAL A N 1
ATOM 1527 C CA . VAL A 1 190 ? 15.363 17.274 -1.837 1.00 79.12 190 VAL A CA 1
ATOM 1528 C C . VAL A 1 190 ? 14.787 16.311 -2.872 1.00 79.12 190 VAL A C 1
ATOM 1530 O O . VAL A 1 190 ? 13.582 16.316 -3.112 1.00 79.12 190 VAL A O 1
ATOM 1533 N N . ASP A 1 191 ? 15.627 15.461 -3.447 1.00 84.88 191 ASP A N 1
ATOM 1534 C CA . ASP A 1 191 ? 15.238 14.332 -4.285 1.00 84.88 191 ASP A CA 1
ATOM 1535 C C . ASP A 1 191 ? 15.904 13.050 -3.787 1.00 84.88 191 ASP A C 1
ATOM 1537 O O . ASP A 1 191 ? 17.126 12.945 -3.713 1.00 84.88 191 ASP A O 1
ATOM 1541 N N . ILE A 1 192 ? 15.083 12.070 -3.415 1.00 85.38 192 ILE A N 1
ATOM 1542 C CA . ILE A 1 192 ? 15.540 10.792 -2.869 1.00 85.38 192 ILE A CA 1
ATOM 1543 C C . ILE A 1 192 ? 15.131 9.694 -3.853 1.00 85.38 192 ILE A C 1
ATOM 1545 O O . ILE A 1 192 ? 13.936 9.550 -4.131 1.00 85.38 192 ILE A O 1
ATOM 1549 N N . PRO A 1 193 ? 16.081 8.915 -4.398 1.00 85.44 193 PRO A N 1
ATOM 1550 C CA . PRO A 1 193 ? 15.740 7.790 -5.253 1.00 85.44 193 PRO A CA 1
ATOM 1551 C C . PRO A 1 193 ? 15.004 6.722 -4.440 1.00 85.44 193 PRO A C 1
ATOM 1553 O O . PRO A 1 193 ? 15.472 6.313 -3.378 1.00 85.44 193 PRO A O 1
ATOM 1556 N N . ILE A 1 194 ? 13.859 6.264 -4.950 1.00 86.88 194 ILE A N 1
ATOM 1557 C CA . ILE A 1 194 ? 13.177 5.073 -4.427 1.00 86.88 194 ILE A CA 1
ATOM 1558 C C . ILE A 1 194 ? 13.647 3.859 -5.228 1.00 86.88 194 ILE A C 1
ATOM 1560 O O . ILE A 1 194 ? 14.047 2.859 -4.641 1.00 86.88 194 ILE A O 1
ATOM 1564 N N . GLY A 1 195 ? 13.656 3.983 -6.557 1.00 88.62 195 GLY A N 1
ATOM 1565 C CA . GLY A 1 195 ? 14.063 2.949 -7.509 1.00 88.62 195 GLY A CA 1
ATOM 1566 C C . GLY A 1 195 ? 12.984 2.715 -8.560 1.00 88.62 195 GLY A C 1
ATOM 1567 O O . GLY A 1 195 ? 12.130 3.576 -8.769 1.00 88.62 195 GLY A O 1
ATOM 1568 N N . ILE A 1 196 ? 13.024 1.566 -9.229 1.00 93.62 196 ILE A N 1
ATOM 1569 C CA . ILE A 1 196 ? 12.042 1.218 -10.259 1.00 93.62 196 ILE A CA 1
ATOM 1570 C C . ILE A 1 196 ? 10.991 0.306 -9.637 1.00 93.62 196 ILE A C 1
ATOM 1572 O O . ILE A 1 196 ? 11.332 -0.646 -8.944 1.00 93.62 196 ILE A O 1
ATOM 1576 N N . LEU A 1 197 ? 9.716 0.588 -9.866 1.00 94.69 197 LEU A N 1
ATOM 1577 C CA . LEU A 1 197 ? 8.602 -0.171 -9.310 1.00 94.69 197 LEU A CA 1
ATOM 1578 C C . LEU A 1 197 ? 7.856 -0.894 -10.426 1.00 94.69 197 LEU A C 1
ATOM 1580 O O . LEU A 1 197 ? 7.480 -0.273 -11.420 1.00 94.69 197 LEU A O 1
ATOM 1584 N N . GLU A 1 198 ? 7.589 -2.183 -10.229 1.00 95.19 198 GLU A N 1
ATOM 1585 C CA . GLU A 1 198 ? 6.511 -2.861 -10.943 1.00 95.19 198 GLU A CA 1
ATOM 1586 C C . GLU A 1 198 ? 5.160 -2.426 -10.377 1.00 95.19 198 GLU A C 1
ATOM 1588 O O . GLU A 1 198 ? 4.929 -2.514 -9.170 1.00 95.19 198 GLU A O 1
ATOM 1593 N N . CYS A 1 199 ? 4.249 -1.999 -11.242 1.00 94.69 199 CYS A N 1
ATOM 1594 C CA . CYS A 1 199 ? 2.944 -1.494 -10.845 1.00 94.69 199 CYS A CA 1
ATOM 1595 C C . CYS A 1 199 ? 1.814 -2.166 -11.626 1.00 94.69 199 CYS A C 1
ATOM 1597 O O . CYS A 1 199 ? 1.919 -2.412 -12.831 1.00 94.69 199 CYS A O 1
ATOM 1599 N N . ILE A 1 200 ? 0.693 -2.353 -10.936 1.00 94.50 200 ILE A N 1
ATOM 1600 C CA . ILE A 1 200 ? -0.631 -2.489 -11.543 1.00 94.50 200 ILE A CA 1
ATOM 1601 C C . ILE A 1 200 ? -1.061 -1.089 -12.000 1.00 94.50 200 ILE A C 1
ATOM 1603 O O . ILE A 1 200 ? -0.882 -0.119 -11.267 1.00 94.50 200 ILE A O 1
ATOM 1607 N N . THR A 1 201 ? -1.612 -0.955 -13.202 1.00 93.19 201 THR A N 1
ATOM 1608 C CA . THR A 1 201 ? -2.036 0.339 -13.777 1.00 93.19 201 THR A CA 1
ATOM 1609 C C . THR A 1 201 ? -3.544 0.390 -14.028 1.00 93.19 201 THR A C 1
ATOM 1611 O O . THR A 1 201 ? -4.164 -0.672 -14.081 1.00 93.19 201 THR A O 1
ATOM 1614 N N . PRO A 1 202 ? -4.143 1.582 -14.230 1.00 89.75 202 PRO A N 1
ATOM 1615 C CA . PRO A 1 202 ? -5.577 1.722 -14.515 1.00 89.75 202 PRO A CA 1
ATOM 1616 C C . PRO A 1 202 ? -6.107 0.834 -15.647 1.00 89.75 202 PRO A C 1
ATOM 1618 O O . PRO A 1 202 ? -7.224 0.337 -15.572 1.00 89.75 202 PRO A O 1
ATOM 1621 N N . ASN A 1 203 ? -5.274 0.560 -16.653 1.00 84.50 203 ASN A N 1
ATOM 1622 C CA . ASN A 1 203 ? -5.646 -0.245 -17.819 1.00 84.50 203 ASN A CA 1
ATOM 1623 C C . ASN A 1 203 ? -5.383 -1.749 -17.629 1.00 84.50 203 ASN A C 1
ATOM 1625 O O . ASN A 1 203 ? -5.446 -2.513 -18.588 1.00 84.50 203 ASN A O 1
ATOM 1629 N N . THR A 1 204 ? -5.032 -2.187 -16.417 1.00 85.44 204 THR A N 1
ATOM 1630 C CA . THR A 1 204 ? -4.751 -3.601 -16.145 1.00 85.44 204 THR A CA 1
ATOM 1631 C C . THR A 1 204 ? -6.075 -4.354 -15.993 1.00 85.44 204 THR A C 1
ATOM 1633 O O . THR A 1 204 ? -6.815 -4.052 -15.055 1.00 85.44 204 THR A O 1
ATOM 1636 N N . PRO A 1 205 ? -6.393 -5.332 -16.864 1.00 84.06 205 PRO A N 1
ATOM 1637 C CA . PRO A 1 205 ? -7.667 -6.040 -16.809 1.00 84.06 205 PRO A CA 1
ATOM 1638 C C . PRO A 1 205 ? -7.804 -6.844 -15.513 1.00 84.06 205 PRO A C 1
ATOM 1640 O O . PRO A 1 205 ? -6.854 -7.490 -15.061 1.00 84.06 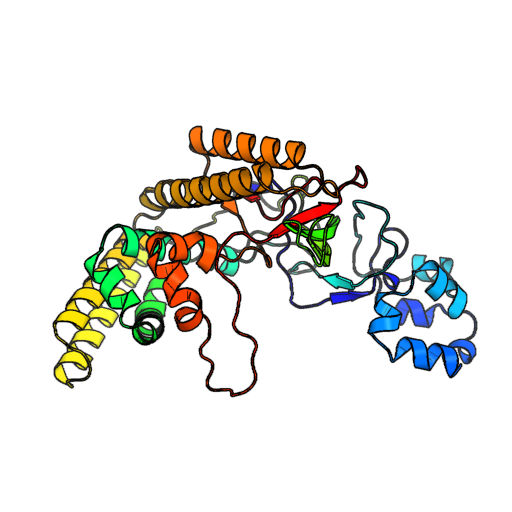205 PRO A O 1
ATOM 1643 N N . LEU A 1 206 ? -8.996 -6.816 -14.920 1.00 85.06 206 LEU A N 1
ATOM 1644 C CA . LEU A 1 206 ? -9.371 -7.667 -13.790 1.00 85.06 206 LEU A CA 1
ATOM 1645 C C . LEU A 1 206 ? -9.859 -9.027 -14.292 1.00 85.06 206 LEU A C 1
ATOM 1647 O O . LEU A 1 206 ? -10.467 -9.107 -15.355 1.00 85.06 206 LEU A O 1
ATOM 1651 N N . LYS A 1 207 ? -9.625 -10.091 -13.512 1.00 83.00 207 LYS A N 1
ATOM 1652 C CA . LYS A 1 207 ? -10.147 -11.428 -13.841 1.00 83.00 207 LYS A CA 1
ATOM 1653 C C . LYS A 1 207 ? -11.679 -11.459 -13.834 1.00 83.00 207 LYS A C 1
ATOM 1655 O O . LYS A 1 207 ? -12.286 -12.156 -14.638 1.00 83.00 207 LYS A O 1
ATOM 1660 N N . GLU A 1 208 ? -12.285 -10.711 -12.917 1.00 76.38 208 GLU A N 1
ATOM 1661 C CA . GLU A 1 208 ? -13.730 -10.563 -12.758 1.00 76.38 208 GLU A CA 1
ATOM 1662 C C . GLU A 1 208 ? -14.030 -9.088 -12.460 1.00 76.38 208 GLU A C 1
ATOM 1664 O O . GLU A 1 208 ? -13.364 -8.479 -11.622 1.00 76.38 208 GLU A O 1
ATOM 1669 N N . GLU A 1 209 ? -15.021 -8.499 -13.136 1.00 63.34 209 GLU A N 1
ATOM 1670 C CA . GLU A 1 209 ? -15.393 -7.088 -12.924 1.00 63.34 209 GLU A CA 1
ATOM 1671 C C . GLU A 1 209 ? -16.124 -6.860 -11.592 1.00 63.34 209 GLU A C 1
ATOM 1673 O O . GLU A 1 209 ? -16.063 -5.771 -11.022 1.00 63.34 209 GLU A O 1
ATOM 1678 N N . ASN A 1 210 ? -16.782 -7.903 -11.079 1.00 58.84 210 ASN A N 1
ATOM 1679 C CA . ASN A 1 210 ? -17.514 -7.900 -9.820 1.00 58.84 210 ASN A CA 1
ATOM 1680 C C . ASN A 1 210 ? -16.850 -8.868 -8.841 1.00 58.84 210 ASN A C 1
ATOM 1682 O O . ASN A 1 210 ? -16.940 -10.080 -9.001 1.00 58.84 210 ASN A O 1
ATOM 1686 N N . ILE A 1 211 ? -16.220 -8.334 -7.800 1.00 69.62 211 ILE A N 1
ATOM 1687 C CA . ILE A 1 211 ? -15.510 -9.096 -6.776 1.00 69.62 211 ILE A CA 1
ATOM 1688 C C . ILE A 1 211 ? -16.235 -8.909 -5.446 1.00 69.62 211 ILE A C 1
ATOM 1690 O O . ILE A 1 211 ? -16.517 -7.797 -4.999 1.00 69.62 211 ILE A O 1
ATOM 1694 N N . GLU A 1 212 ? -16.554 -10.007 -4.768 1.00 73.62 212 GLU A N 1
ATOM 1695 C CA . GLU A 1 212 ? -16.973 -9.940 -3.370 1.00 73.62 212 GLU A CA 1
ATOM 1696 C C . GLU A 1 212 ? -15.752 -9.609 -2.500 1.00 73.62 212 GLU A C 1
ATOM 1698 O O . GLU A 1 212 ? -15.003 -10.491 -2.079 1.00 73.62 212 GLU A O 1
ATOM 1703 N N . ILE A 1 213 ? -15.527 -8.311 -2.280 1.00 73.25 213 ILE A N 1
ATOM 1704 C CA . ILE A 1 213 ? -14.370 -7.806 -1.534 1.00 73.25 213 ILE A CA 1
ATOM 1705 C C . ILE A 1 213 ? -14.456 -8.233 -0.067 1.00 73.25 213 ILE A C 1
ATOM 1707 O O . ILE A 1 213 ? -13.455 -8.661 0.501 1.00 73.25 213 ILE A O 1
ATOM 1711 N N . ILE A 1 214 ? -15.646 -8.137 0.538 1.00 75.81 214 ILE A N 1
ATOM 1712 C CA . ILE A 1 214 ? -15.895 -8.411 1.958 1.00 75.81 214 ILE A CA 1
ATOM 1713 C C . ILE A 1 214 ? -16.939 -9.518 2.084 1.00 75.81 214 ILE A C 1
ATOM 1715 O O . ILE A 1 214 ? -18.035 -9.389 1.551 1.00 75.81 214 ILE A O 1
ATOM 1719 N N . VAL A 1 215 ? -16.606 -10.580 2.822 1.00 67.50 215 VAL A N 1
ATOM 1720 C CA . VAL A 1 215 ? -17.383 -11.840 2.834 1.00 67.50 215 VAL A CA 1
ATOM 1721 C C . VAL A 1 215 ? -18.265 -11.995 4.091 1.00 67.50 215 VAL A C 1
ATOM 1723 O O . VAL A 1 215 ? -19.060 -12.923 4.202 1.00 67.50 215 VAL A O 1
ATOM 1726 N N . ASN A 1 216 ? -18.170 -11.091 5.073 1.00 61.84 216 ASN A N 1
ATOM 1727 C CA . ASN A 1 216 ? -18.732 -11.329 6.412 1.00 61.84 216 ASN A CA 1
ATOM 1728 C C . ASN A 1 216 ? -20.080 -10.683 6.695 1.00 61.84 216 ASN A C 1
ATOM 1730 O O . ASN A 1 216 ? -20.198 -9.912 7.637 1.00 61.84 216 ASN A O 1
ATOM 1734 N N . ASN A 1 217 ? -21.107 -11.077 5.945 1.00 62.38 217 ASN A N 1
ATOM 1735 C CA . ASN A 1 217 ? -22.471 -10.605 6.197 1.00 62.38 217 ASN A CA 1
ATOM 1736 C C . ASN A 1 217 ? -23.523 -11.717 6.310 1.00 62.38 217 ASN A C 1
ATOM 1738 O O . ASN A 1 217 ? -24.700 -11.496 6.038 1.00 62.38 217 ASN A O 1
ATOM 1742 N N . THR A 1 218 ? -23.127 -12.920 6.737 1.00 75.69 218 THR A N 1
ATOM 1743 C CA . THR A 1 218 ? -24.108 -13.961 7.086 1.00 75.69 218 THR A CA 1
ATOM 1744 C C . THR A 1 218 ? -24.512 -13.866 8.558 1.00 75.69 218 THR A C 1
ATOM 1746 O O . THR A 1 218 ? -23.693 -13.539 9.422 1.00 75.69 218 THR A O 1
ATOM 1749 N N . ASN A 1 219 ? -25.765 -14.221 8.865 1.00 82.25 219 ASN A N 1
ATOM 1750 C CA . ASN A 1 219 ? -26.249 -14.326 10.248 1.00 82.25 219 ASN A CA 1
ATOM 1751 C C . ASN A 1 219 ? -25.348 -15.236 11.102 1.00 82.25 219 ASN A C 1
ATOM 1753 O O . ASN A 1 219 ? -25.073 -14.926 12.261 1.00 82.25 219 ASN A O 1
ATOM 1757 N N . SER A 1 220 ? -24.830 -16.320 10.519 1.00 84.81 220 SER A N 1
ATOM 1758 C CA . SER A 1 220 ? -23.897 -17.238 11.179 1.00 84.81 220 SER A CA 1
ATOM 1759 C C . SER A 1 220 ? -22.561 -16.567 11.519 1.00 84.81 220 SER A C 1
ATOM 1761 O O . SER A 1 220 ? -22.081 -16.702 12.644 1.00 84.81 220 SER A O 1
ATOM 1763 N N . SER A 1 221 ? -21.983 -15.784 10.599 1.00 85.31 221 SER A N 1
ATOM 1764 C CA . SER A 1 221 ? -20.746 -15.027 10.853 1.00 85.31 221 SER A CA 1
ATOM 1765 C C . SER A 1 221 ? -20.914 -14.032 12.007 1.00 85.31 221 SER A C 1
ATOM 1767 O O . SER A 1 221 ? -20.029 -13.920 12.857 1.00 85.31 221 SER A O 1
ATOM 1769 N N . ILE A 1 222 ? -22.065 -13.354 12.085 1.00 88.06 222 ILE A N 1
ATOM 1770 C CA . ILE A 1 222 ? -22.380 -12.401 13.162 1.00 88.06 222 ILE A CA 1
ATOM 1771 C C . ILE A 1 222 ? -22.521 -13.121 14.512 1.00 88.06 222 ILE A C 1
ATOM 1773 O O . ILE A 1 222 ? -22.009 -12.643 15.526 1.00 88.06 222 ILE A O 1
ATOM 1777 N N . GLN A 1 223 ? -23.168 -14.291 14.544 1.00 90.62 223 GLN A N 1
ATOM 1778 C CA . GLN A 1 223 ? -23.283 -15.100 15.763 1.00 90.62 223 GLN A CA 1
ATOM 1779 C C . GLN A 1 223 ? -21.909 -15.534 16.290 1.00 90.62 223 GLN A C 1
ATOM 1781 O O . GLN A 1 223 ? -21.640 -15.387 17.485 1.00 90.62 223 GLN A O 1
ATOM 1786 N N . ILE A 1 224 ? -21.019 -15.996 15.406 1.00 91.44 224 ILE A N 1
ATOM 1787 C CA . ILE A 1 224 ? -19.639 -16.364 15.761 1.00 91.44 224 ILE A CA 1
ATOM 1788 C C . ILE A 1 224 ? -18.879 -15.140 16.287 1.00 91.44 224 ILE A C 1
ATOM 1790 O O . ILE A 1 224 ? -18.253 -15.205 17.347 1.00 91.44 224 ILE A O 1
ATOM 1794 N N . ALA A 1 225 ? -18.980 -13.994 15.607 1.00 91.94 225 ALA A N 1
ATOM 1795 C CA . ALA A 1 225 ? -18.351 -12.755 16.061 1.00 91.94 225 ALA A CA 1
ATOM 1796 C C . ALA A 1 225 ? -18.847 -12.339 17.459 1.00 91.94 225 ALA A C 1
ATOM 1798 O O . ALA A 1 225 ? -18.047 -11.918 18.295 1.00 91.94 225 ALA A O 1
ATOM 1799 N N . ASN A 1 226 ? -20.135 -12.529 17.762 1.00 94.62 226 ASN A N 1
ATOM 1800 C CA . ASN A 1 226 ? -20.701 -12.234 19.080 1.00 94.62 226 ASN A CA 1
ATOM 1801 C C . ASN A 1 226 ? -20.178 -13.193 20.169 1.00 94.62 226 ASN A C 1
ATOM 1803 O O . ASN A 1 226 ? -19.906 -12.782 21.297 1.00 94.62 226 ASN A O 1
ATOM 1807 N N . GLN A 1 227 ? -19.977 -14.473 19.843 1.00 95.56 227 GLN A N 1
ATOM 1808 C CA . GLN A 1 227 ? -19.346 -15.429 20.761 1.00 95.56 227 GLN A CA 1
ATOM 1809 C C . GLN A 1 227 ? -17.889 -15.045 21.068 1.00 95.56 227 GLN A C 1
ATOM 1811 O O . GLN A 1 227 ? -17.473 -15.052 22.233 1.00 95.56 227 GLN A O 1
ATOM 1816 N N . ILE A 1 228 ? -17.122 -14.649 20.047 1.00 95.12 228 ILE A N 1
ATOM 1817 C CA . ILE A 1 228 ? -15.738 -14.174 20.205 1.00 95.12 228 ILE A CA 1
ATOM 1818 C C . ILE A 1 228 ? -15.705 -12.895 21.049 1.00 95.12 228 ILE A C 1
ATOM 1820 O O . ILE A 1 228 ? -14.957 -12.826 22.024 1.00 95.12 228 ILE A O 1
ATOM 1824 N N . LYS A 1 229 ? -16.575 -11.923 20.751 1.00 96.19 229 LYS A N 1
ATOM 1825 C CA . LYS A 1 229 ? -16.773 -10.701 21.545 1.00 96.19 229 LYS A CA 1
ATOM 1826 C C . LYS A 1 229 ? -16.973 -11.020 23.031 1.00 96.19 229 LYS A C 1
ATOM 1828 O O . LYS A 1 229 ? -16.254 -10.495 23.884 1.00 96.19 229 LYS A O 1
ATOM 1833 N N . ASN A 1 230 ? -17.908 -11.915 23.349 1.00 96.75 230 ASN A N 1
ATOM 1834 C CA . ASN A 1 230 ? -18.199 -12.312 24.730 1.00 96.75 230 ASN A CA 1
ATOM 1835 C C . ASN A 1 230 ? -16.998 -12.987 25.411 1.00 96.75 230 ASN A C 1
ATOM 1837 O O . ASN A 1 230 ? -16.764 -12.790 26.606 1.00 96.75 230 ASN A O 1
ATOM 1841 N N . THR A 1 231 ? -16.200 -13.735 24.648 1.00 96.06 231 THR A N 1
ATOM 1842 C CA . THR A 1 231 ? -14.965 -14.370 25.125 1.00 96.06 231 THR A CA 1
ATOM 1843 C C . THR A 1 231 ? -13.895 -13.328 25.456 1.00 96.06 231 THR A C 1
ATOM 1845 O O . THR A 1 231 ? -13.308 -13.382 26.541 1.00 96.06 231 THR A O 1
ATOM 1848 N N . CYS A 1 232 ? -13.696 -12.326 24.592 1.00 94.75 232 CYS A N 1
ATOM 1849 C CA . CYS A 1 232 ? -12.800 -11.199 24.857 1.00 94.75 232 CYS A CA 1
ATOM 1850 C C . CYS A 1 232 ? -13.211 -10.465 26.146 1.00 94.75 232 CYS A C 1
ATOM 1852 O O . CYS A 1 232 ? -12.385 -10.307 27.045 1.00 94.75 232 CYS A O 1
ATOM 1854 N N . ILE A 1 233 ? -14.494 -10.121 26.311 1.00 96.00 233 ILE A N 1
ATOM 1855 C CA . ILE A 1 233 ? -15.002 -9.438 27.518 1.00 96.00 233 ILE A CA 1
ATOM 1856 C C . ILE A 1 233 ? -14.811 -10.301 28.774 1.00 96.00 233 ILE A C 1
ATOM 1858 O O . ILE A 1 233 ? -14.376 -9.812 29.820 1.00 96.00 233 ILE A O 1
ATOM 1862 N N . ARG A 1 234 ? -15.084 -11.610 28.697 1.00 95.94 234 ARG A N 1
ATOM 1863 C CA . ARG A 1 234 ? -14.842 -12.536 29.815 1.00 95.94 234 ARG A CA 1
ATOM 1864 C C . ARG A 1 234 ? -13.362 -12.574 30.205 1.00 95.94 234 ARG A C 1
ATOM 1866 O O . ARG A 1 234 ? -13.060 -12.606 31.398 1.00 95.94 234 ARG A O 1
ATOM 1873 N N . SER A 1 235 ? -12.449 -12.540 29.233 1.00 93.88 235 SER A N 1
ATOM 1874 C CA . SER A 1 235 ? -11.006 -12.505 29.500 1.00 93.88 235 SER A CA 1
ATOM 1875 C C . SER A 1 235 ? -10.596 -11.246 30.278 1.00 93.88 235 SER A C 1
ATOM 1877 O O . SER A 1 235 ? -9.839 -11.354 31.245 1.00 93.88 235 SER A O 1
ATOM 1879 N N . LEU A 1 236 ? -11.179 -10.081 29.962 1.00 94.25 236 LEU A N 1
ATOM 1880 C CA . LEU A 1 236 ? -10.939 -8.836 30.698 1.00 94.25 236 LEU A CA 1
ATOM 1881 C C . LEU A 1 236 ? -11.420 -8.937 32.147 1.00 94.25 236 LEU A C 1
ATOM 1883 O O . LEU A 1 236 ? -10.676 -8.607 33.069 1.00 94.25 236 LEU A O 1
ATOM 1887 N N . LYS A 1 237 ? -12.616 -9.496 32.372 1.00 95.31 237 LYS A N 1
ATOM 1888 C CA . LYS A 1 237 ? -13.139 -9.729 33.730 1.00 95.31 237 LYS A CA 1
ATOM 1889 C C . LYS A 1 237 ? -12.208 -10.616 34.562 1.00 95.31 237 LYS A C 1
ATOM 1891 O O . LYS A 1 237 ? -12.037 -10.379 35.756 1.00 95.31 237 LYS A O 1
ATOM 1896 N N . VAL A 1 238 ? -11.586 -11.629 33.952 1.00 95.25 238 VAL A N 1
ATOM 1897 C CA . VAL A 1 238 ? -10.591 -12.483 34.625 1.00 95.25 238 VAL A CA 1
ATOM 1898 C C . VAL A 1 238 ? -9.316 -11.702 34.950 1.00 95.25 238 VAL A C 1
ATOM 1900 O O . VAL A 1 238 ? -8.795 -11.839 36.055 1.00 95.25 238 VAL A O 1
ATOM 1903 N N . LEU A 1 239 ? -8.815 -10.878 34.026 1.00 93.06 239 LEU A N 1
ATOM 1904 C CA . LEU A 1 239 ? -7.637 -10.038 34.266 1.00 93.06 239 LEU A CA 1
ATOM 1905 C C . LEU A 1 239 ? -7.875 -9.039 35.401 1.00 93.06 239 LEU A C 1
ATOM 1907 O O . LEU A 1 239 ? -7.022 -8.918 36.280 1.00 93.06 239 LEU A O 1
ATOM 1911 N N . LYS A 1 240 ? -9.053 -8.408 35.432 1.00 94.94 240 LYS A N 1
ATOM 1912 C CA . LYS A 1 240 ? -9.473 -7.517 36.518 1.00 94.94 240 LYS A CA 1
ATOM 1913 C C . LYS A 1 240 ? -9.496 -8.253 37.858 1.00 94.94 240 LYS A C 1
ATOM 1915 O O . LYS A 1 240 ? -8.885 -7.795 38.814 1.00 94.94 240 LYS A O 1
ATOM 1920 N N . LYS A 1 241 ? -10.136 -9.430 37.929 1.00 95.88 241 LYS A N 1
ATOM 1921 C CA . LYS A 1 241 ? -10.168 -10.255 39.156 1.00 95.88 241 LYS A CA 1
ATOM 1922 C C . LYS A 1 241 ? -8.772 -10.636 39.658 1.00 95.88 241 LYS A C 1
ATOM 1924 O O . LYS A 1 241 ? -8.582 -10.788 40.855 1.00 95.88 241 LYS A O 1
ATOM 1929 N N . LYS A 1 242 ? -7.802 -10.787 38.751 1.00 95.69 242 LYS A N 1
ATOM 1930 C CA . LYS A 1 242 ? -6.392 -11.060 39.073 1.00 95.69 242 LYS A CA 1
ATOM 1931 C C . LYS A 1 242 ? -5.578 -9.797 39.401 1.00 95.69 242 LYS A C 1
ATOM 1933 O O . LYS A 1 242 ? -4.364 -9.904 39.527 1.00 95.69 242 LYS A O 1
ATOM 1938 N N . GLY A 1 243 ? -6.202 -8.618 39.459 1.00 92.75 243 GLY A N 1
ATOM 1939 C CA . GLY A 1 243 ? -5.522 -7.339 39.692 1.00 92.75 243 GLY A CA 1
ATOM 1940 C C . GLY A 1 243 ? -4.571 -6.917 38.568 1.00 92.75 243 GLY A C 1
ATOM 1941 O O . GLY A 1 243 ? -3.718 -6.064 38.782 1.00 92.75 243 GLY A O 1
ATOM 1942 N N . LYS A 1 244 ? -4.674 -7.521 37.374 1.00 91.06 244 LYS A N 1
ATOM 1943 C CA . LYS A 1 244 ? -3.767 -7.239 36.245 1.00 91.06 244 LYS A CA 1
ATOM 1944 C C . LYS A 1 244 ? -4.152 -5.995 35.447 1.00 91.06 244 LYS A C 1
ATOM 1946 O O . LYS A 1 244 ? -3.321 -5.491 34.700 1.00 91.06 244 LYS A O 1
ATOM 1951 N N . ILE A 1 245 ? -5.404 -5.557 35.558 1.00 91.00 245 ILE A N 1
ATOM 1952 C CA . ILE A 1 245 ? -5.939 -4.353 34.915 1.00 91.00 245 ILE A CA 1
ATOM 1953 C C . ILE A 1 245 ? -6.863 -3.625 35.896 1.00 91.00 245 ILE A C 1
ATOM 1955 O O . ILE A 1 245 ? -7.457 -4.266 36.768 1.00 91.00 245 ILE A O 1
ATOM 1959 N N . SER A 1 246 ? -6.994 -2.306 35.744 1.00 92.31 246 SER A N 1
ATOM 1960 C CA . SER A 1 246 ? -7.938 -1.493 36.521 1.00 92.31 246 SER A CA 1
ATOM 1961 C C . SER A 1 246 ? -9.381 -1.649 36.019 1.00 92.31 246 SER A C 1
ATOM 1963 O O . SER A 1 246 ? -9.619 -2.145 34.915 1.00 92.31 246 SER A O 1
ATOM 1965 N N . GLU A 1 247 ? -10.353 -1.204 36.825 1.00 93.88 247 GLU A N 1
ATOM 1966 C CA . GLU A 1 247 ? -11.759 -1.071 36.400 1.00 93.88 247 GLU A CA 1
ATOM 1967 C C . GLU A 1 247 ? -11.869 -0.195 35.148 1.00 93.88 247 GLU A C 1
ATOM 1969 O O . GLU A 1 247 ? -12.408 -0.612 34.130 1.00 93.88 247 GLU A O 1
ATOM 1974 N N . ASP A 1 248 ? -11.246 0.980 35.208 1.00 92.12 248 ASP A N 1
ATOM 1975 C CA . ASP A 1 248 ? -11.240 1.964 34.132 1.00 92.12 248 ASP A CA 1
ATOM 1976 C C . ASP A 1 248 ? -10.668 1.397 32.819 1.00 92.12 248 ASP A C 1
ATOM 1978 O O . ASP A 1 248 ? -11.219 1.617 31.739 1.00 92.12 248 ASP A O 1
ATOM 1982 N N . GLN A 1 249 ? -9.598 0.598 32.902 1.00 90.81 249 GLN A N 1
ATOM 1983 C CA . GLN A 1 249 ? -9.047 -0.100 31.744 1.00 90.81 249 GLN A CA 1
ATOM 1984 C C . GLN A 1 249 ? -10.025 -1.145 31.195 1.00 90.81 249 GLN A C 1
ATOM 1986 O O . GLN A 1 249 ? -10.216 -1.226 29.982 1.00 90.81 249 GLN A O 1
ATOM 1991 N N . MET A 1 250 ? -10.648 -1.947 32.064 1.00 93.25 250 MET A N 1
ATOM 1992 C CA . MET A 1 250 ? -11.631 -2.949 31.645 1.00 93.25 250 MET A CA 1
ATOM 1993 C C . MET A 1 250 ? -12.814 -2.300 30.915 1.00 93.25 250 MET A C 1
ATOM 1995 O O . MET A 1 250 ? -13.239 -2.815 29.877 1.00 93.25 250 MET A O 1
ATOM 1999 N N . ASP A 1 251 ? -13.320 -1.177 31.422 1.00 94.25 251 ASP A N 1
ATOM 2000 C CA . ASP A 1 251 ? -14.450 -0.459 30.835 1.00 94.25 251 ASP A CA 1
ATOM 2001 C C . ASP A 1 251 ? -14.102 0.091 29.451 1.00 94.25 251 ASP A C 1
ATOM 2003 O O . ASP A 1 251 ? -14.831 -0.147 28.483 1.00 94.25 251 ASP A O 1
ATOM 2007 N N . LYS A 1 252 ? -12.945 0.752 29.319 1.00 93.38 252 LYS A N 1
ATOM 2008 C CA . LYS A 1 252 ? -12.458 1.264 28.030 1.00 93.38 252 LYS A CA 1
ATOM 2009 C C . LYS A 1 252 ? -12.244 0.147 27.012 1.00 93.38 252 LYS A C 1
ATOM 2011 O O . LYS A 1 252 ? -12.723 0.249 25.886 1.00 93.38 252 LYS A O 1
ATOM 2016 N N . GLU A 1 253 ? -11.584 -0.944 27.393 1.00 93.19 253 GLU A N 1
ATOM 2017 C CA . GLU A 1 253 ? -11.368 -2.079 26.487 1.00 93.19 253 GLU A CA 1
ATOM 2018 C C . GLU A 1 253 ? -12.679 -2.776 26.097 1.00 93.19 253 GLU A C 1
ATOM 2020 O O . GLU A 1 253 ? -12.835 -3.205 24.953 1.00 93.19 253 GLU A O 1
ATOM 2025 N N . THR A 1 254 ? -13.660 -2.834 27.001 1.00 95.31 254 THR A N 1
ATOM 2026 C CA . THR A 1 254 ? -15.000 -3.356 26.696 1.00 95.31 254 THR A CA 1
ATOM 2027 C C . THR A 1 254 ? -15.726 -2.472 25.680 1.00 95.31 254 THR A C 1
ATOM 2029 O O . THR A 1 254 ? -16.324 -3.001 24.741 1.00 95.31 254 THR A O 1
ATOM 2032 N N . LYS A 1 255 ? -15.636 -1.137 25.806 1.00 95.88 255 LYS A N 1
ATOM 2033 C CA . LYS A 1 255 ? -16.169 -0.198 24.801 1.00 95.88 255 LYS A CA 1
ATOM 2034 C C . LYS A 1 255 ? -15.534 -0.421 23.424 1.00 95.88 255 LYS A C 1
ATOM 2036 O O . LYS A 1 255 ? -16.269 -0.530 22.446 1.00 95.88 255 LYS A O 1
ATOM 2041 N N . ILE A 1 256 ? -14.204 -0.573 23.357 1.00 94.75 256 ILE A N 1
ATOM 2042 C CA . ILE A 1 256 ? -13.482 -0.878 22.105 1.00 94.75 256 ILE A CA 1
ATOM 2043 C C . ILE A 1 256 ? -14.017 -2.173 21.481 1.00 94.75 256 ILE A C 1
ATOM 2045 O O . ILE A 1 256 ? -14.356 -2.198 20.302 1.00 94.75 256 ILE A O 1
ATOM 2049 N N . ILE A 1 257 ? -14.122 -3.249 22.268 1.00 95.44 257 ILE A N 1
ATOM 2050 C CA . ILE A 1 257 ? -14.614 -4.550 21.792 1.00 95.44 257 ILE A CA 1
ATOM 2051 C C . ILE A 1 257 ? -16.039 -4.440 21.232 1.00 95.44 257 ILE A C 1
ATOM 2053 O O . ILE A 1 257 ? -16.331 -5.022 20.187 1.00 95.44 257 ILE A O 1
ATOM 2057 N N . ASN A 1 258 ? -16.920 -3.698 21.910 1.00 95.69 258 ASN A N 1
ATOM 2058 C CA . ASN A 1 258 ? -18.286 -3.469 21.443 1.00 95.69 258 ASN A CA 1
ATOM 2059 C C . ASN A 1 258 ? -18.301 -2.739 20.094 1.00 95.69 258 ASN A C 1
ATOM 2061 O O . ASN A 1 258 ? -18.908 -3.245 19.157 1.00 95.69 258 ASN A O 1
ATOM 2065 N N . GLN A 1 259 ? -17.564 -1.634 19.963 1.00 94.81 259 GLN A N 1
ATOM 2066 C CA . GLN A 1 259 ? -17.530 -0.857 18.719 1.00 94.81 259 GLN A CA 1
ATOM 2067 C C . GLN A 1 259 ? -16.891 -1.620 17.554 1.00 94.81 259 GLN A C 1
ATOM 2069 O O . GLN A 1 259 ? -17.356 -1.509 16.426 1.00 94.81 259 GLN A O 1
ATOM 2074 N N . ILE A 1 260 ? -15.865 -2.444 17.801 1.00 93.56 260 ILE A N 1
ATOM 2075 C CA . ILE A 1 260 ? -15.315 -3.333 16.762 1.00 93.56 260 ILE A CA 1
ATOM 2076 C C . ILE A 1 260 ? -16.388 -4.302 16.268 1.00 93.56 260 ILE A C 1
ATOM 2078 O O . ILE A 1 260 ? -16.519 -4.503 15.064 1.00 93.56 260 ILE A O 1
ATOM 2082 N N . PHE A 1 261 ? -17.155 -4.905 17.177 1.00 94.00 261 PHE A N 1
ATOM 2083 C CA . PHE A 1 261 ? -18.246 -5.797 16.795 1.00 94.00 261 PHE A CA 1
ATOM 2084 C C . PHE A 1 261 ? -19.325 -5.070 15.979 1.00 94.00 261 PHE A C 1
ATOM 2086 O O . PHE A 1 261 ? -19.754 -5.592 14.951 1.00 94.00 261 PHE A O 1
ATOM 2093 N N . ASP A 1 262 ? -19.708 -3.860 16.386 1.00 92.75 262 ASP A N 1
ATOM 2094 C CA . ASP A 1 262 ? -20.695 -3.051 15.663 1.00 92.75 262 ASP A CA 1
ATOM 2095 C C . ASP A 1 262 ? -20.183 -2.682 14.257 1.00 92.75 262 ASP A C 1
ATOM 2097 O O . ASP A 1 262 ? -20.894 -2.830 13.263 1.00 92.75 262 ASP A O 1
ATOM 2101 N N . HIS A 1 263 ? -18.900 -2.326 14.135 1.00 92.12 263 HIS A N 1
ATOM 2102 C CA . HIS A 1 263 ? -18.262 -2.082 12.843 1.00 92.12 263 HIS A CA 1
ATOM 2103 C C . HIS A 1 263 ? -18.183 -3.329 11.951 1.00 92.12 263 HIS A C 1
ATOM 2105 O O . HIS A 1 263 ? -18.293 -3.219 10.729 1.00 92.12 263 HIS A O 1
ATOM 2111 N N . LEU A 1 264 ? -17.988 -4.519 12.521 1.00 89.81 264 LEU A N 1
ATOM 2112 C CA . LEU A 1 264 ? -17.998 -5.765 11.748 1.00 89.81 264 LEU A CA 1
ATOM 2113 C C . LEU A 1 264 ? -19.387 -6.081 11.192 1.00 89.81 264 LEU A C 1
ATOM 2115 O O . LEU A 1 264 ? -19.481 -6.627 10.097 1.00 89.81 264 LEU A O 1
ATOM 2119 N N . LYS A 1 265 ? -20.444 -5.733 11.931 1.00 87.81 265 LYS A N 1
ATOM 2120 C CA . LYS A 1 265 ? -21.831 -5.972 11.532 1.00 87.81 265 LYS A CA 1
ATOM 2121 C C . LYS A 1 265 ? -22.255 -5.087 10.357 1.00 87.81 265 LYS A C 1
ATOM 2123 O O . LYS A 1 265 ? -22.884 -5.574 9.427 1.00 87.81 265 LYS A O 1
ATOM 2128 N N . ASP A 1 266 ? -21.881 -3.808 10.386 1.00 87.06 266 ASP A N 1
ATOM 2129 C CA . ASP A 1 266 ? -22.435 -2.799 9.476 1.00 87.06 266 ASP A CA 1
ATOM 2130 C C . ASP A 1 266 ? -21.344 -2.068 8.670 1.00 87.06 266 ASP A C 1
ATOM 2132 O O . ASP A 1 266 ? -21.356 -0.845 8.523 1.00 87.06 266 ASP A O 1
ATOM 2136 N N . ILE A 1 267 ? -20.384 -2.813 8.104 1.00 87.44 267 ILE A N 1
ATOM 2137 C CA . ILE A 1 267 ? -19.230 -2.231 7.389 1.00 87.44 267 ILE A CA 1
ATOM 2138 C C . ILE A 1 267 ? -19.601 -1.278 6.253 1.00 87.44 267 ILE A C 1
ATOM 2140 O O . ILE A 1 267 ? -18.967 -0.239 6.083 1.00 87.44 267 ILE A O 1
ATOM 2144 N N . LYS A 1 268 ? -20.667 -1.591 5.513 1.00 87.06 268 LYS A N 1
ATOM 2145 C CA . LYS A 1 268 ? -21.153 -0.760 4.405 1.00 87.06 268 LYS A CA 1
ATOM 2146 C C . LYS A 1 268 ? -21.689 0.596 4.865 1.00 87.06 268 LYS A C 1
ATOM 2148 O O . LYS A 1 268 ? -21.759 1.511 4.055 1.00 87.06 268 LYS A O 1
ATOM 2153 N N . LEU A 1 269 ? -22.064 0.719 6.139 1.00 88.19 269 LEU A N 1
ATOM 2154 C CA . LEU A 1 269 ? -22.646 1.932 6.699 1.00 88.19 269 LEU A CA 1
ATOM 2155 C C . LEU A 1 269 ? -21.565 2.907 7.181 1.00 88.19 269 LEU A C 1
ATOM 2157 O O . LEU A 1 269 ? -21.592 4.081 6.823 1.00 88.19 269 LEU A O 1
ATOM 2161 N N . TRP A 1 270 ? -20.607 2.433 7.982 1.00 91.56 270 TRP A N 1
ATOM 2162 C CA . TRP A 1 270 ? -19.612 3.318 8.600 1.00 91.56 270 TRP A CA 1
ATOM 2163 C C . TRP A 1 270 ? -18.383 3.552 7.714 1.00 91.56 270 TRP A C 1
ATOM 2165 O O . TRP A 1 270 ? -17.857 4.666 7.677 1.00 91.56 270 TRP A O 1
ATOM 2175 N N . PHE A 1 271 ? -17.917 2.526 6.987 1.00 92.25 271 PHE A N 1
ATOM 2176 C CA . PHE A 1 271 ? -16.627 2.590 6.296 1.00 92.25 271 PHE A CA 1
ATOM 2177 C C . PHE A 1 271 ? -16.564 3.683 5.225 1.00 92.25 271 PHE A C 1
ATOM 2179 O O . PHE A 1 271 ? -15.584 4.428 5.248 1.00 92.25 271 PHE A O 1
ATOM 2186 N N . PRO A 1 272 ? -17.560 3.853 4.327 1.00 92.56 272 PRO A N 1
ATOM 2187 C CA . PRO A 1 272 ? -17.506 4.895 3.300 1.00 92.56 272 PRO A CA 1
ATOM 2188 C C . PRO A 1 272 ? -17.324 6.291 3.900 1.00 92.56 272 PRO A C 1
ATOM 2190 O O . PRO A 1 272 ? -16.464 7.050 3.460 1.00 92.56 272 PRO A O 1
ATOM 2193 N N . THR A 1 273 ? -18.081 6.603 4.953 1.00 92.62 273 THR A N 1
ATOM 2194 C CA . THR A 1 273 ? -18.043 7.902 5.635 1.00 92.62 273 THR A CA 1
ATOM 2195 C C . THR A 1 273 ? -16.673 8.164 6.251 1.00 92.62 273 THR A C 1
ATOM 2197 O O . THR A 1 273 ? -16.053 9.189 5.965 1.00 92.62 273 THR A O 1
ATOM 2200 N N . VAL A 1 274 ? -16.171 7.211 7.042 1.00 92.62 274 VAL A N 1
ATOM 2201 C CA . VAL A 1 274 ? -14.880 7.334 7.733 1.00 92.62 274 VAL A CA 1
ATOM 2202 C C . VAL A 1 274 ? -13.717 7.387 6.741 1.00 92.62 274 VAL A C 1
ATOM 2204 O O . VAL A 1 274 ? -12.836 8.238 6.852 1.00 92.62 274 VAL A O 1
ATOM 2207 N N . ASN A 1 275 ? -13.727 6.510 5.736 1.00 92.75 275 ASN A N 1
ATOM 2208 C CA . ASN A 1 275 ? -12.723 6.484 4.679 1.00 92.75 275 ASN A CA 1
ATOM 2209 C C . ASN A 1 275 ? -12.652 7.826 3.944 1.00 92.75 275 ASN A C 1
ATOM 2211 O O . ASN A 1 275 ? -11.572 8.389 3.770 1.00 92.75 275 ASN A O 1
ATOM 2215 N N . ASN A 1 276 ? -13.807 8.347 3.531 1.00 92.56 276 ASN A N 1
ATOM 2216 C CA . ASN A 1 276 ? -13.879 9.563 2.735 1.00 92.56 276 ASN A CA 1
ATOM 2217 C C . ASN A 1 276 ? -13.354 10.776 3.503 1.00 92.56 276 ASN A C 1
ATOM 2219 O O . ASN A 1 276 ? -12.672 11.609 2.913 1.00 92.56 276 ASN A O 1
ATOM 2223 N N . GLU A 1 277 ? -13.617 10.861 4.807 1.00 91.31 277 GLU A N 1
ATOM 2224 C CA . GLU A 1 277 ? -13.029 11.884 5.673 1.00 91.31 277 GLU A CA 1
ATOM 2225 C C . GLU A 1 277 ? -11.497 11.801 5.693 1.00 91.31 277 GLU A C 1
ATOM 2227 O O . GLU A 1 277 ? -10.812 12.782 5.393 1.00 91.31 277 GLU A O 1
ATOM 2232 N N . VAL A 1 278 ? -10.953 10.618 5.991 1.00 89.50 278 VAL A N 1
ATOM 2233 C CA . VAL A 1 278 ? -9.504 10.411 6.113 1.00 89.50 278 VAL A CA 1
ATOM 2234 C C . VAL A 1 278 ? -8.791 10.670 4.786 1.00 89.50 278 VAL A C 1
ATOM 2236 O O . VAL A 1 278 ? -7.731 11.299 4.748 1.00 89.50 278 VAL A O 1
ATOM 2239 N N . VAL A 1 279 ? -9.345 10.193 3.674 1.00 91.12 279 VAL A N 1
ATOM 2240 C CA . VAL A 1 279 ? -8.732 10.358 2.352 1.00 91.12 279 VAL A CA 1
ATOM 2241 C C . VAL A 1 279 ? -8.793 11.813 1.892 1.00 91.12 279 VAL A C 1
ATOM 2243 O O . VAL A 1 279 ? -7.776 12.313 1.412 1.00 91.12 279 VAL A O 1
ATOM 2246 N N . LYS A 1 280 ? -9.909 12.521 2.117 1.00 92.19 280 LYS A N 1
ATOM 2247 C CA . LYS A 1 280 ? -10.015 13.968 1.853 1.00 92.19 280 LYS A CA 1
ATOM 2248 C C . LYS A 1 280 ? -8.957 14.758 2.613 1.00 92.19 280 LYS A C 1
ATOM 2250 O O . LYS A 1 280 ? -8.239 15.547 2.008 1.00 92.19 280 LYS A O 1
ATOM 2255 N N . GLU A 1 281 ? -8.822 14.512 3.914 1.00 88.38 281 GLU A N 1
ATOM 2256 C CA . GLU A 1 281 ? -7.836 15.203 4.749 1.00 88.38 281 GLU A CA 1
ATOM 2257 C C . GLU A 1 281 ? -6.402 14.955 4.255 1.00 88.38 281 GLU A C 1
ATOM 2259 O O . GLU A 1 281 ? -5.605 15.885 4.132 1.00 88.38 281 GLU A O 1
ATOM 2264 N N . ASN A 1 282 ? -6.071 13.710 3.899 1.00 87.06 282 ASN A N 1
ATOM 2265 C CA . ASN A 1 282 ? -4.753 13.379 3.358 1.00 87.06 282 ASN A CA 1
ATOM 2266 C C . ASN A 1 282 ? -4.468 14.060 2.021 1.00 87.06 282 ASN A C 1
ATOM 2268 O O . ASN A 1 282 ? -3.369 14.581 1.829 1.00 87.06 282 ASN A O 1
ATOM 2272 N N . ILE A 1 283 ? -5.439 14.053 1.105 1.00 91.81 283 ILE A N 1
ATOM 2273 C CA . ILE A 1 283 ? -5.305 14.708 -0.197 1.00 91.81 283 ILE A CA 1
ATOM 2274 C C . ILE A 1 283 ? -5.112 16.215 -0.002 1.00 91.81 283 ILE A C 1
ATOM 2276 O O . ILE A 1 283 ? -4.165 16.775 -0.547 1.00 91.81 283 ILE A O 1
ATOM 2280 N N . ASN A 1 284 ? -5.922 16.857 0.843 1.00 91.19 284 ASN A N 1
ATOM 2281 C CA . ASN A 1 284 ? -5.804 18.288 1.128 1.00 91.19 284 ASN A CA 1
ATOM 2282 C C . ASN A 1 284 ? -4.431 18.652 1.709 1.00 91.19 284 ASN A C 1
ATOM 2284 O O . ASN A 1 284 ? -3.813 19.621 1.271 1.00 91.19 284 ASN A O 1
ATOM 2288 N N . ARG A 1 285 ? -3.902 17.851 2.644 1.00 86.62 285 ARG A N 1
ATOM 2289 C CA . ARG A 1 285 ? -2.543 18.047 3.181 1.00 86.62 285 ARG A CA 1
ATOM 2290 C C . ARG A 1 285 ? -1.463 17.906 2.111 1.00 86.62 285 ARG A C 1
ATOM 2292 O O . ARG A 1 285 ? -0.479 18.645 2.142 1.00 86.62 285 ARG A O 1
ATOM 2299 N N . GLU A 1 286 ? -1.622 16.967 1.180 1.00 89.50 286 GLU A N 1
ATOM 2300 C CA . GLU A 1 286 ? -0.685 16.786 0.070 1.00 89.50 286 GLU A CA 1
ATOM 2301 C C . GLU A 1 286 ? -0.774 17.933 -0.945 1.00 89.50 286 GLU A C 1
ATOM 2303 O O . GLU A 1 286 ? 0.270 18.442 -1.346 1.00 89.50 286 GLU A O 1
ATOM 2308 N N . ILE A 1 287 ? -1.973 18.426 -1.275 1.00 93.12 287 ILE A N 1
ATOM 2309 C CA . ILE A 1 287 ? -2.162 19.638 -2.091 1.00 93.12 287 ILE A CA 1
ATOM 2310 C C . ILE A 1 287 ? -1.492 20.844 -1.419 1.00 93.12 287 ILE A C 1
ATOM 2312 O O . ILE A 1 287 ? -0.726 21.564 -2.058 1.00 93.12 287 ILE A O 1
ATOM 2316 N N . GLU A 1 288 ? -1.718 21.057 -0.121 1.00 90.88 288 GLU A N 1
ATOM 2317 C CA . GLU A 1 288 ? -1.094 22.150 0.635 1.00 90.88 288 GLU A CA 1
ATOM 2318 C C . GLU A 1 288 ? 0.436 22.058 0.643 1.00 90.88 288 GLU A C 1
ATOM 2320 O O . GLU A 1 288 ? 1.136 23.070 0.550 1.00 90.88 288 GLU A O 1
ATOM 2325 N N . PHE A 1 289 ? 0.977 20.842 0.735 1.00 88.56 289 PHE A N 1
ATOM 2326 C CA . PHE A 1 289 ? 2.408 20.603 0.602 1.00 88.56 289 PHE A CA 1
ATOM 2327 C C . PHE A 1 289 ? 2.914 20.950 -0.807 1.00 88.56 289 PHE A C 1
ATOM 2329 O O . PHE A 1 289 ? 3.921 21.650 -0.931 1.00 88.56 289 PHE A O 1
ATOM 2336 N N . LEU A 1 290 ? 2.206 20.514 -1.853 1.00 91.12 290 LEU A N 1
ATOM 2337 C CA . LEU A 1 290 ? 2.548 20.766 -3.256 1.00 91.12 290 LEU A CA 1
ATOM 2338 C C . LEU A 1 290 ? 2.489 22.254 -3.626 1.00 91.12 290 LEU A C 1
ATOM 2340 O O . LEU A 1 290 ? 3.341 22.734 -4.370 1.00 91.12 290 LEU A O 1
ATOM 2344 N N . LYS A 1 291 ? 1.550 23.012 -3.054 1.00 90.88 291 LYS A N 1
ATOM 2345 C CA . LYS A 1 291 ? 1.477 24.471 -3.227 1.00 90.88 291 LYS A CA 1
ATOM 2346 C C . LYS A 1 291 ? 2.661 25.201 -2.583 1.00 90.88 291 LYS A C 1
ATOM 2348 O O . LYS A 1 291 ? 3.083 26.244 -3.070 1.00 90.88 291 LYS A O 1
ATOM 2353 N N . LYS A 1 292 ? 3.215 24.657 -1.492 1.00 88.38 292 LYS A N 1
ATOM 2354 C CA . LYS A 1 292 ? 4.311 25.277 -0.718 1.00 88.38 292 LYS A CA 1
ATOM 2355 C C . LYS A 1 292 ? 5.707 24.824 -1.150 1.00 88.38 292 LYS A C 1
ATOM 2357 O O . LYS A 1 292 ? 6.690 25.477 -0.805 1.00 88.38 292 LYS A O 1
ATOM 2362 N N . ILE A 1 293 ? 5.836 23.686 -1.833 1.00 86.31 293 ILE A N 1
ATOM 2363 C CA . ILE A 1 293 ? 7.140 23.130 -2.210 1.00 86.31 293 ILE A CA 1
ATOM 2364 C C . ILE A 1 293 ? 7.741 23.882 -3.409 1.00 86.31 293 ILE A C 1
ATOM 2366 O O . ILE A 1 293 ? 7.188 23.917 -4.512 1.00 86.31 293 ILE A O 1
ATOM 2370 N N . ASN A 1 294 ? 8.940 24.433 -3.217 1.00 83.12 294 ASN A N 1
ATOM 2371 C CA . ASN A 1 294 ? 9.739 24.991 -4.303 1.00 83.12 294 ASN A CA 1
ATOM 2372 C C . ASN A 1 294 ? 10.680 23.916 -4.871 1.00 83.12 294 ASN A C 1
ATOM 2374 O O . ASN A 1 294 ? 11.825 23.780 -4.440 1.00 83.12 294 ASN A O 1
ATOM 2378 N N . ASN A 1 295 ? 10.156 23.083 -5.769 1.00 82.56 295 ASN A N 1
ATOM 2379 C CA . ASN A 1 295 ? 10.906 22.041 -6.464 1.00 82.56 295 ASN A CA 1
ATOM 2380 C C . ASN A 1 295 ? 10.314 21.849 -7.866 1.00 82.56 295 ASN A C 1
ATOM 2382 O O . ASN A 1 295 ? 9.143 21.503 -7.984 1.00 82.56 295 ASN A O 1
ATOM 2386 N N . ASN A 1 296 ? 11.113 22.084 -8.907 1.00 82.75 296 ASN A N 1
ATOM 2387 C CA . ASN A 1 296 ? 10.665 22.052 -10.306 1.00 82.75 296 ASN A CA 1
ATOM 2388 C C . ASN A 1 296 ? 11.081 20.758 -11.032 1.00 82.75 296 ASN A C 1
ATOM 2390 O O . ASN A 1 296 ? 10.995 20.679 -12.252 1.00 82.75 296 ASN A O 1
ATOM 2394 N N . LYS A 1 297 ? 11.553 19.739 -10.298 1.00 85.94 297 LYS A N 1
ATOM 2395 C CA . LYS A 1 297 ? 11.978 18.443 -10.861 1.00 85.94 297 LYS A CA 1
ATOM 2396 C C . LYS A 1 297 ? 10.805 17.501 -11.184 1.00 85.94 297 LYS A C 1
ATOM 2398 O O . LYS A 1 297 ? 11.033 16.401 -11.682 1.00 85.94 297 LYS A O 1
ATOM 2403 N N . PHE A 1 298 ? 9.576 17.908 -10.876 1.00 90.81 298 PHE A N 1
ATOM 2404 C CA . PHE A 1 298 ? 8.353 17.145 -11.110 1.00 90.81 298 PHE A CA 1
ATOM 2405 C C . PHE A 1 298 ? 7.177 18.096 -11.392 1.00 90.81 298 PHE A C 1
ATOM 2407 O O . PHE A 1 298 ? 7.222 19.274 -11.028 1.00 90.81 298 PHE A O 1
ATOM 2414 N N . VAL A 1 299 ? 6.143 17.593 -12.064 1.00 92.25 299 VAL A N 1
ATOM 2415 C CA . VAL A 1 299 ? 4.998 18.376 -12.537 1.00 92.25 299 VAL A CA 1
ATOM 2416 C C . VAL A 1 299 ? 3.941 18.429 -11.438 1.00 92.25 299 VAL A C 1
ATOM 2418 O O . VAL A 1 299 ? 3.150 17.509 -11.258 1.00 92.25 299 VAL A O 1
ATOM 2421 N N . LYS A 1 300 ? 3.974 19.502 -10.642 1.00 92.38 300 LYS A N 1
ATOM 2422 C CA . LYS A 1 300 ? 3.052 19.700 -9.513 1.00 92.38 300 LYS A CA 1
ATOM 2423 C C . LYS A 1 300 ? 1.600 19.827 -9.958 1.00 92.38 300 LYS A C 1
ATOM 2425 O O . LYS A 1 300 ? 0.733 19.260 -9.301 1.00 92.38 300 LYS A O 1
ATOM 2430 N N . ASP A 1 301 ? 1.361 20.555 -11.043 1.00 93.31 301 ASP A N 1
ATOM 2431 C CA . ASP A 1 301 ? 0.011 20.892 -11.496 1.00 93.31 301 ASP A CA 1
ATOM 2432 C C . ASP A 1 301 ? -0.758 19.641 -11.935 1.00 93.31 301 ASP A C 1
ATOM 2434 O O . ASP A 1 301 ? -1.894 19.463 -11.511 1.00 93.31 301 ASP A O 1
ATOM 2438 N N . ASP A 1 302 ? -0.106 18.713 -12.646 1.00 93.50 302 ASP A N 1
ATOM 2439 C CA . ASP A 1 302 ? -0.689 17.418 -13.035 1.00 93.50 302 ASP A CA 1
ATOM 2440 C C . ASP A 1 302 ? -1.110 16.594 -11.798 1.00 93.50 302 ASP A C 1
ATOM 2442 O O . ASP A 1 302 ? -2.187 15.996 -11.763 1.00 93.50 302 ASP A O 1
ATOM 2446 N N . ILE A 1 303 ? -0.296 16.610 -10.735 1.00 94.62 303 ILE A N 1
ATOM 2447 C CA . ILE A 1 303 ? -0.599 15.901 -9.482 1.00 94.62 303 ILE A CA 1
ATOM 2448 C C . ILE A 1 303 ? -1.741 16.581 -8.717 1.00 94.62 303 ILE A C 1
ATOM 2450 O O . ILE A 1 303 ? -2.601 15.893 -8.164 1.00 94.62 303 ILE A O 1
ATOM 2454 N N . ILE A 1 304 ? -1.745 17.916 -8.650 1.00 96.19 304 ILE A N 1
ATOM 2455 C CA . ILE A 1 304 ? -2.816 18.681 -7.999 1.00 96.19 304 ILE A CA 1
ATOM 2456 C C . ILE A 1 304 ? -4.135 18.441 -8.732 1.00 96.19 304 ILE A C 1
ATOM 2458 O O . ILE A 1 304 ? -5.128 18.134 -8.078 1.00 96.19 304 ILE A O 1
ATOM 2462 N N . TYR A 1 305 ? -4.128 18.495 -10.063 1.00 96.75 305 TYR A N 1
ATOM 2463 C CA . TYR A 1 305 ? -5.297 18.212 -10.889 1.00 96.75 305 TYR A CA 1
ATOM 2464 C C . TYR A 1 305 ? -5.851 16.810 -10.612 1.00 96.75 305 TYR A C 1
ATOM 2466 O O . TYR A 1 305 ? -7.026 16.665 -10.280 1.00 96.75 305 TYR A O 1
ATOM 2474 N N . PHE A 1 306 ? -4.992 15.785 -10.623 1.00 96.19 306 PHE A N 1
ATOM 2475 C CA . PHE A 1 306 ? -5.396 14.422 -10.272 1.00 96.19 306 PHE A CA 1
ATOM 2476 C C . PHE A 1 306 ? -6.022 14.344 -8.867 1.00 96.19 306 PHE A C 1
ATOM 2478 O O . PHE A 1 306 ? -7.027 13.667 -8.651 1.00 96.19 306 PHE A O 1
ATOM 2485 N N . TYR A 1 307 ? -5.463 15.058 -7.887 1.00 97.12 307 TYR A N 1
ATOM 2486 C CA . TYR A 1 307 ? -6.037 15.130 -6.545 1.00 97.12 307 TYR A CA 1
ATOM 2487 C C . TYR A 1 307 ? -7.397 15.823 -6.490 1.00 97.12 307 TYR A C 1
ATOM 2489 O O . TYR A 1 307 ? -8.278 15.357 -5.764 1.00 97.12 307 TYR A O 1
ATOM 2497 N N . GLU A 1 308 ? -7.601 16.883 -7.261 1.00 97.31 308 GLU A N 1
ATOM 2498 C CA . GLU A 1 308 ? -8.898 17.548 -7.384 1.00 97.31 308 GLU A CA 1
ATOM 2499 C C . GLU A 1 308 ? -9.946 16.623 -8.026 1.00 97.31 308 GLU A C 1
ATOM 2501 O O . GLU A 1 308 ? -11.078 16.551 -7.540 1.00 97.31 308 GLU A O 1
ATOM 2506 N N . GLU A 1 309 ? -9.569 15.820 -9.027 1.00 97.56 309 GLU A N 1
ATOM 2507 C CA . GLU A 1 309 ? -10.444 14.784 -9.596 1.00 97.56 309 GLU A CA 1
ATOM 2508 C C . GLU A 1 309 ? -10.850 13.729 -8.558 1.00 97.56 309 GLU A C 1
ATOM 2510 O O . GLU A 1 309 ? -12.024 13.350 -8.472 1.00 97.56 309 GLU A O 1
ATOM 2515 N N . LEU A 1 310 ? -9.909 13.273 -7.723 1.00 97.12 310 LEU A N 1
ATOM 2516 C CA . LEU A 1 310 ? -10.224 12.355 -6.627 1.00 97.12 310 LEU A CA 1
ATOM 2517 C C . LEU A 1 310 ? -11.184 12.990 -5.614 1.00 97.12 310 LEU A C 1
ATOM 2519 O O . LEU A 1 310 ? -12.126 12.331 -5.175 1.00 97.12 310 LEU A O 1
ATOM 2523 N N . LEU A 1 311 ? -10.985 14.259 -5.247 1.00 97.31 311 LEU A N 1
ATOM 2524 C CA . LEU A 1 311 ? -11.884 14.969 -4.331 1.00 97.31 311 LEU A CA 1
ATOM 2525 C C . LEU A 1 311 ? -13.306 15.078 -4.899 1.00 97.31 311 LEU A C 1
ATOM 2527 O O . LEU A 1 311 ? -14.267 14.882 -4.148 1.00 97.31 311 LEU A O 1
ATOM 2531 N N . ASN A 1 312 ? -13.441 15.316 -6.206 1.00 97.06 312 ASN A N 1
ATOM 2532 C CA . ASN A 1 312 ? -14.731 15.316 -6.898 1.00 97.06 312 ASN A CA 1
ATOM 2533 C C . ASN A 1 312 ? -15.394 13.932 -6.846 1.00 97.06 312 ASN A C 1
ATOM 2535 O O . ASN A 1 312 ? -16.532 13.824 -6.397 1.00 97.06 312 ASN A O 1
ATOM 2539 N N . LYS A 1 313 ? -14.658 12.855 -7.149 1.00 96.06 313 LYS A N 1
ATOM 2540 C CA . LYS A 1 313 ? -15.168 11.478 -7.005 1.00 96.06 313 LYS A CA 1
ATOM 2541 C C . LYS A 1 313 ? -15.677 11.188 -5.589 1.00 96.06 313 LYS A C 1
ATOM 2543 O O . LYS A 1 313 ? -16.744 10.601 -5.422 1.00 96.06 313 LYS A O 1
ATOM 2548 N N . ILE A 1 314 ? -14.946 11.618 -4.558 1.00 95.38 314 ILE A N 1
ATOM 2549 C CA . ILE A 1 314 ? -15.367 11.425 -3.160 1.00 95.38 314 ILE A CA 1
ATOM 2550 C C . ILE A 1 314 ? -16.624 12.253 -2.842 1.00 95.38 314 ILE A C 1
ATOM 2552 O O . ILE A 1 314 ? -17.466 11.824 -2.049 1.00 95.38 314 ILE A O 1
ATOM 2556 N N . LYS A 1 315 ? -16.768 13.451 -3.424 1.00 93.94 315 LYS A N 1
ATOM 2557 C CA . LYS A 1 315 ? -17.983 14.272 -3.298 1.00 93.94 315 LYS A CA 1
ATOM 2558 C C . LYS A 1 315 ? -19.197 13.573 -3.917 1.00 93.94 315 LYS A C 1
ATOM 2560 O O . LYS A 1 315 ? -20.264 13.613 -3.314 1.00 93.94 315 LYS A O 1
ATOM 2565 N N . ASP A 1 316 ? -18.998 12.859 -5.020 1.00 93.25 316 ASP A N 1
ATOM 2566 C CA . ASP A 1 316 ? -20.027 12.064 -5.704 1.00 93.25 316 ASP A CA 1
ATOM 2567 C C . ASP A 1 316 ? -20.322 10.717 -5.011 1.00 93.25 316 ASP A C 1
ATOM 2569 O O . ASP A 1 316 ? -21.010 9.854 -5.554 1.00 93.25 316 ASP A O 1
ATOM 2573 N N . GLY A 1 317 ? -19.799 10.507 -3.798 1.00 90.12 317 GLY A N 1
ATOM 2574 C CA . GLY A 1 317 ? -20.061 9.318 -2.989 1.00 90.12 317 GLY A CA 1
ATOM 2575 C C . GLY A 1 317 ? -19.188 8.109 -3.328 1.00 90.12 317 GLY A C 1
ATOM 2576 O O . GLY A 1 317 ? -19.395 7.040 -2.754 1.00 90.12 317 GLY A O 1
ATOM 2577 N N . LYS A 1 318 ? -18.189 8.248 -4.213 1.00 93.44 318 LYS A N 1
ATOM 2578 C CA . LYS A 1 318 ? -17.245 7.161 -4.504 1.00 93.44 318 LYS A CA 1
ATOM 2579 C C . LYS A 1 318 ? -16.305 6.913 -3.329 1.00 93.44 318 LYS A C 1
ATOM 2581 O O . LYS A 1 318 ? -15.877 7.841 -2.640 1.00 93.44 318 LYS A O 1
ATOM 2586 N N . ILE A 1 319 ? -15.960 5.644 -3.120 1.00 93.62 319 ILE A N 1
ATOM 2587 C CA . ILE A 1 319 ? -15.050 5.221 -2.057 1.00 93.62 319 ILE A CA 1
ATOM 2588 C C . ILE A 1 319 ? -13.655 5.100 -2.662 1.00 93.62 319 ILE A C 1
ATOM 2590 O O . ILE A 1 319 ? -13.353 4.158 -3.393 1.00 93.62 319 ILE A O 1
ATOM 2594 N N . ILE A 1 320 ? -12.804 6.074 -2.359 1.00 94.44 320 ILE A N 1
ATOM 2595 C CA . ILE A 1 320 ? -11.421 6.113 -2.837 1.00 94.44 320 ILE A CA 1
ATOM 2596 C C . ILE A 1 320 ? -10.507 5.629 -1.725 1.00 94.44 320 ILE A C 1
ATOM 2598 O O . ILE A 1 320 ? -10.599 6.115 -0.605 1.00 94.44 320 ILE A O 1
ATOM 2602 N N . ILE A 1 321 ? -9.605 4.703 -2.029 1.00 92.31 321 ILE A N 1
ATOM 2603 C CA . ILE A 1 321 ? -8.613 4.175 -1.093 1.00 92.31 321 ILE A CA 1
ATOM 2604 C C . ILE A 1 321 ? -7.230 4.384 -1.695 1.00 92.31 321 ILE A C 1
ATOM 2606 O O . ILE A 1 321 ? -7.038 4.261 -2.902 1.00 92.31 321 ILE A O 1
ATOM 2610 N N . ARG A 1 322 ? -6.235 4.658 -0.848 1.00 89.88 322 ARG A N 1
ATOM 2611 C CA . ARG A 1 322 ? -4.830 4.657 -1.259 1.00 89.88 322 ARG A CA 1
ATOM 2612 C C . ARG A 1 322 ? -4.115 3.450 -0.669 1.00 89.88 322 ARG A C 1
ATOM 2614 O O . ARG A 1 322 ? -4.023 3.366 0.550 1.00 89.88 322 ARG A O 1
ATOM 2621 N N . LEU A 1 323 ? -3.595 2.549 -1.503 1.00 88.00 323 LEU A N 1
ATOM 2622 C CA . LEU A 1 323 ? -2.825 1.374 -1.103 1.00 88.00 323 LEU A CA 1
ATOM 2623 C C . LEU A 1 323 ? -1.345 1.421 -1.538 1.00 88.00 323 LEU A C 1
ATOM 2625 O O . LEU A 1 323 ? -1.005 2.078 -2.517 1.00 88.00 323 LEU A O 1
ATOM 2629 N N . GLY A 1 324 ? -0.460 0.687 -0.849 1.00 76.19 324 GLY A N 1
ATOM 2630 C CA . GLY A 1 324 ? 0.882 0.350 -1.353 1.00 76.19 324 GLY A CA 1
ATOM 2631 C C . GLY A 1 324 ? 2.036 0.435 -0.343 1.0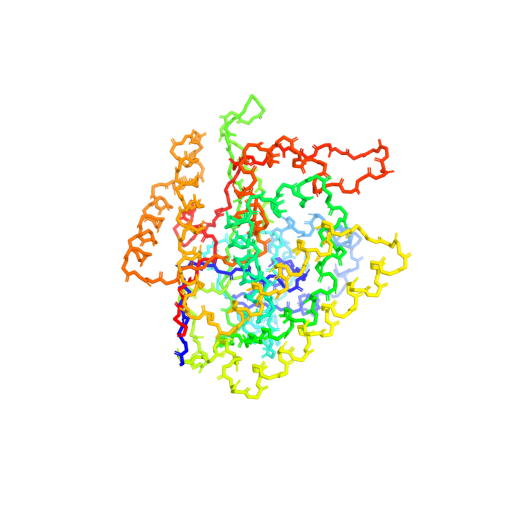0 76.19 324 GLY A C 1
ATOM 2632 O O . GLY A 1 324 ? 1.917 0.970 0.756 1.00 76.19 324 GLY A O 1
ATOM 2633 N N . LYS 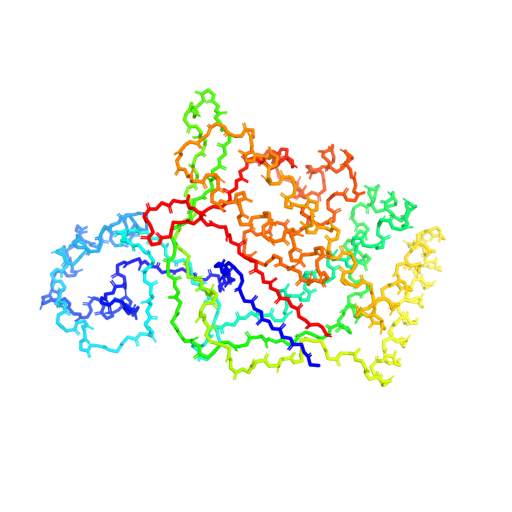A 1 325 ? 3.215 -0.063 -0.745 1.00 57.78 325 LYS A N 1
ATOM 2634 C CA . LYS A 1 325 ? 4.439 -0.136 0.096 1.00 57.78 325 LYS A CA 1
ATOM 2635 C C . LYS A 1 325 ? 4.920 1.230 0.616 1.00 57.78 325 LYS A C 1
ATOM 2637 O O . LYS A 1 325 ? 5.610 1.309 1.628 1.00 57.78 325 LYS A O 1
ATOM 2642 N N . HIS A 1 326 ? 4.542 2.310 -0.065 1.00 58.12 326 HIS A N 1
ATOM 2643 C CA . HIS A 1 326 ? 4.974 3.673 0.242 1.00 58.12 326 HIS A CA 1
ATOM 2644 C C . HIS A 1 326 ? 3.875 4.557 0.853 1.00 58.12 326 HIS A C 1
ATOM 2646 O O . HIS A 1 326 ? 4.042 5.775 0.957 1.00 58.12 326 HIS A O 1
ATOM 2652 N N . THR A 1 327 ? 2.752 3.970 1.276 1.00 58.56 327 THR A N 1
ATOM 2653 C CA . THR A 1 327 ? 1.715 4.675 2.034 1.00 58.56 327 THR A CA 1
ATOM 2654 C C . THR A 1 327 ? 1.903 4.404 3.521 1.00 58.56 327 THR A C 1
ATOM 2656 O O . THR A 1 327 ? 1.660 3.301 4.000 1.00 58.56 327 THR A O 1
ATOM 2659 N N . ASN A 1 328 ? 2.344 5.411 4.279 1.00 59.78 328 ASN A N 1
ATOM 2660 C CA . ASN A 1 328 ? 2.425 5.299 5.735 1.00 59.78 328 ASN A CA 1
ATOM 2661 C C . ASN A 1 328 ? 1.011 5.395 6.333 1.00 59.78 328 ASN A C 1
ATOM 2663 O O . ASN A 1 328 ? 0.558 6.479 6.692 1.00 59.78 328 ASN A O 1
ATOM 2667 N N . TYR A 1 329 ? 0.298 4.267 6.376 1.00 57.59 329 TYR A N 1
ATOM 2668 C CA . TYR A 1 329 ? -1.104 4.218 6.789 1.00 57.59 329 TYR A CA 1
ATOM 2669 C C . TYR A 1 329 ? -1.315 4.750 8.192 1.00 57.59 329 TYR A C 1
ATOM 2671 O O . TYR A 1 329 ? -2.191 5.577 8.369 1.00 57.59 329 TYR A O 1
ATOM 2679 N N . TYR A 1 330 ? -0.483 4.361 9.160 1.00 56.91 330 TYR A N 1
ATOM 2680 C CA . TYR A 1 330 ? -0.624 4.849 10.530 1.00 56.91 330 TYR A CA 1
ATOM 2681 C C . TYR A 1 330 ? -0.544 6.380 10.577 1.00 56.91 330 TYR A C 1
ATOM 2683 O O . TYR A 1 330 ? -1.393 7.033 11.175 1.00 56.91 330 TYR A O 1
ATOM 2691 N N . TYR A 1 331 ? 0.456 6.956 9.905 1.00 58.62 331 TYR A N 1
ATOM 2692 C CA . TYR A 1 331 ? 0.628 8.405 9.815 1.00 58.62 331 TYR A CA 1
ATOM 2693 C C . TYR A 1 331 ? -0.540 9.102 9.110 1.00 58.62 331 TYR A C 1
ATOM 2695 O O . TYR A 1 331 ? -0.921 10.196 9.503 1.00 58.62 331 TYR A O 1
ATOM 2703 N N . LYS A 1 332 ? -1.096 8.479 8.068 1.00 63.03 332 LYS A N 1
ATOM 2704 C CA . LYS A 1 332 ? -2.147 9.069 7.231 1.00 63.03 332 LYS A CA 1
ATOM 2705 C C . LYS A 1 332 ? -3.565 8.798 7.744 1.00 63.03 332 LYS A C 1
ATOM 2707 O O . LYS A 1 332 ? -4.490 9.473 7.323 1.00 63.03 332 LYS A O 1
ATOM 2712 N N . SER A 1 333 ? -3.770 7.836 8.638 1.00 67.25 333 SER A N 1
ATOM 2713 C CA . SER A 1 333 ? -5.091 7.512 9.185 1.00 67.25 333 SER A CA 1
ATOM 2714 C C . SER A 1 333 ? -5.160 7.804 10.676 1.00 67.25 333 SER A C 1
ATOM 2716 O O . SER A 1 333 ? -5.705 8.823 11.077 1.00 67.25 333 SER A O 1
ATOM 2718 N N . ILE A 1 334 ? -4.554 6.958 11.502 1.00 73.12 334 ILE A N 1
ATOM 2719 C CA . ILE A 1 334 ? -4.668 7.006 12.962 1.00 73.12 334 ILE A CA 1
ATOM 2720 C C . ILE A 1 334 ? -3.979 8.250 13.549 1.00 73.12 334 ILE A C 1
ATOM 2722 O O . ILE A 1 334 ? -4.494 8.857 14.485 1.00 73.12 334 ILE A O 1
ATOM 2726 N N . GLY A 1 335 ? -2.838 8.662 12.992 1.00 71.88 335 GLY A N 1
ATOM 2727 C CA . GLY A 1 335 ? -2.060 9.814 13.456 1.00 71.88 335 GLY A CA 1
ATOM 2728 C C . GLY A 1 335 ? -2.865 11.116 13.587 1.00 71.88 335 GLY A C 1
ATOM 2729 O O . GLY A 1 335 ? -2.870 11.696 14.673 1.00 71.88 335 GLY A O 1
ATOM 2730 N N . PRO A 1 336 ? -3.594 11.554 12.540 1.00 72.94 336 PRO A N 1
ATOM 2731 C CA . PRO A 1 336 ? -4.451 12.736 12.574 1.00 72.94 336 PRO A CA 1
ATOM 2732 C C . PRO A 1 336 ? -5.418 12.812 13.760 1.00 72.94 336 PRO A C 1
ATOM 2734 O O . PRO A 1 336 ? -5.680 13.911 14.242 1.00 72.94 336 PRO A O 1
ATOM 2737 N N . VAL A 1 337 ? -5.912 11.678 14.271 1.00 76.88 337 VAL A N 1
ATOM 2738 C CA . VAL A 1 337 ? -6.860 11.643 15.403 1.00 76.88 337 VAL A CA 1
ATOM 2739 C C . VAL A 1 337 ? -6.250 12.206 16.686 1.00 76.88 337 VAL A C 1
ATOM 2741 O O . VAL A 1 337 ? -6.965 12.752 17.530 1.00 76.88 337 VAL A O 1
ATOM 2744 N N . PHE A 1 338 ? -4.931 12.086 16.826 1.00 73.75 338 PHE A N 1
ATOM 2745 C CA . PHE A 1 338 ? -4.166 12.591 17.960 1.00 73.75 338 PHE A CA 1
ATOM 2746 C C . PHE A 1 338 ? -3.692 14.044 17.763 1.00 73.75 338 PHE A C 1
ATOM 2748 O O . PHE A 1 338 ? -3.027 14.580 18.642 1.00 73.75 338 PHE A O 1
ATOM 2755 N N . GLY A 1 339 ? -4.029 14.705 16.647 1.00 72.19 339 GLY A N 1
ATOM 2756 C CA . GLY A 1 339 ? -3.774 16.136 16.437 1.00 72.19 339 GLY A CA 1
ATOM 2757 C C . GLY A 1 339 ? -2.313 16.553 16.654 1.00 72.19 339 GLY A C 1
ATOM 2758 O O . GLY A 1 339 ? -1.389 15.861 16.236 1.00 72.19 339 GLY A O 1
ATOM 2759 N N . GLU A 1 340 ? -2.088 17.687 17.322 1.00 66.12 340 GLU A N 1
ATOM 2760 C CA . GLU A 1 340 ? -0.736 18.178 17.648 1.00 66.12 340 GLU A CA 1
ATOM 2761 C C . GLU A 1 340 ? 0.037 17.256 18.600 1.00 66.12 340 GLU A C 1
ATOM 2763 O O . GLU A 1 340 ? 1.272 17.207 18.575 1.00 66.12 340 GLU A O 1
ATOM 2768 N N . ASP A 1 341 ? -0.681 16.511 19.437 1.00 65.38 341 ASP A N 1
ATOM 2769 C CA . ASP A 1 341 ? -0.097 15.597 20.413 1.00 65.38 341 ASP A CA 1
ATOM 2770 C C . ASP A 1 341 ? 0.577 14.403 19.728 1.00 65.38 341 ASP A C 1
ATOM 2772 O O . ASP A 1 341 ? 1.606 13.905 20.202 1.00 65.38 341 ASP A O 1
ATOM 2776 N N . PHE A 1 342 ? 0.073 14.016 18.552 1.00 67.12 342 PHE A N 1
ATOM 2777 C CA . PHE A 1 342 ? 0.736 13.078 17.653 1.00 67.12 342 PHE A CA 1
ATOM 2778 C C . PHE A 1 342 ? 2.149 13.538 17.304 1.00 67.12 342 PHE A C 1
ATOM 2780 O O . PHE A 1 342 ? 3.097 12.774 17.449 1.00 67.12 342 PHE A O 1
ATOM 2787 N N . THR A 1 343 ? 2.299 14.795 16.884 1.00 61.84 343 THR A N 1
ATOM 2788 C CA . THR A 1 343 ? 3.578 15.383 16.473 1.00 61.84 343 THR A CA 1
ATOM 2789 C C . THR A 1 343 ? 4.558 15.454 17.639 1.00 61.84 343 THR A C 1
ATOM 2791 O O . THR A 1 343 ? 5.732 15.108 17.486 1.00 61.84 343 THR A O 1
ATOM 2794 N N . LYS A 1 344 ? 4.064 15.829 18.827 1.00 63.06 344 LYS A N 1
ATOM 2795 C CA . LYS A 1 344 ? 4.869 15.945 20.053 1.00 63.06 344 LYS A CA 1
ATOM 2796 C C . LYS A 1 344 ? 5.426 14.597 20.512 1.00 63.06 344 LYS A C 1
ATOM 2798 O O . LYS A 1 344 ? 6.608 14.522 20.837 1.00 63.06 344 LYS A O 1
ATOM 2803 N N . LYS A 1 345 ? 4.613 13.534 20.497 1.00 62.06 345 LYS A N 1
ATOM 2804 C CA . LYS A 1 345 ? 5.018 12.196 20.965 1.00 62.06 345 LYS A CA 1
ATOM 2805 C C . LYS A 1 345 ? 5.390 11.219 19.848 1.00 62.06 345 LYS A C 1
ATOM 2807 O O . LYS A 1 345 ? 5.706 10.076 20.150 1.00 62.06 345 LYS A O 1
ATOM 2812 N N . TYR A 1 346 ? 5.396 11.615 18.570 1.00 61.03 346 TYR A N 1
ATOM 2813 C CA . TYR A 1 346 ? 5.657 10.713 17.429 1.00 61.03 346 TYR A CA 1
ATOM 2814 C C . TYR A 1 346 ? 6.932 9.876 17.609 1.00 61.03 346 TYR A C 1
ATOM 2816 O O . TYR A 1 346 ? 6.973 8.688 17.292 1.00 61.03 346 TYR A O 1
ATOM 2824 N N . LYS A 1 347 ? 7.978 10.499 18.160 1.00 56.84 347 LYS A N 1
ATOM 2825 C CA . LYS A 1 347 ? 9.267 9.850 18.427 1.00 56.84 347 LYS A CA 1
ATOM 2826 C C . LYS A 1 347 ? 9.167 8.775 19.513 1.00 56.84 347 LYS A C 1
ATOM 2828 O O . LYS A 1 347 ? 9.810 7.740 19.367 1.00 56.84 347 LYS A O 1
ATOM 2833 N N . ASP A 1 348 ? 8.333 8.988 20.524 1.00 55.81 348 ASP A N 1
ATOM 2834 C CA . ASP A 1 348 ? 8.102 8.052 21.631 1.00 55.81 348 ASP A CA 1
ATOM 2835 C C . ASP A 1 348 ? 7.093 6.956 21.236 1.00 55.81 348 ASP A C 1
ATOM 2837 O O . ASP A 1 348 ? 7.184 5.818 21.686 1.00 55.81 348 ASP A O 1
ATOM 2841 N N . LEU A 1 349 ? 6.164 7.293 20.334 1.00 52.41 349 LEU A N 1
ATOM 2842 C CA . LEU A 1 349 ? 5.119 6.430 19.784 1.00 52.41 349 LEU A CA 1
ATOM 2843 C C . LEU A 1 349 ? 5.628 5.369 18.797 1.00 52.41 349 LEU A C 1
ATOM 2845 O O . LEU A 1 349 ? 5.158 4.233 18.827 1.00 52.41 349 LEU A O 1
ATOM 2849 N N . PHE A 1 350 ? 6.562 5.727 17.906 1.00 51.09 350 PHE A N 1
ATOM 2850 C CA . PHE A 1 350 ? 6.964 4.883 16.761 1.00 51.09 350 PHE A CA 1
ATOM 2851 C C . PHE A 1 350 ? 8.442 4.492 16.754 1.00 51.09 350 PHE A C 1
ATOM 2853 O O . PHE A 1 350 ? 8.959 4.007 15.739 1.00 51.09 350 PHE A O 1
ATOM 2860 N N . THR A 1 351 ? 9.122 4.680 17.885 1.00 47.31 351 THR A N 1
ATOM 2861 C CA . THR A 1 351 ? 10.484 4.187 18.097 1.00 47.31 351 THR A CA 1
ATOM 2862 C C . THR A 1 351 ? 10.560 3.481 19.452 1.00 47.31 351 THR A C 1
ATOM 2864 O O . THR A 1 351 ? 10.850 4.120 20.460 1.00 47.31 351 THR A O 1
ATOM 2867 N N . PRO A 1 352 ? 10.336 2.156 19.530 1.00 41.59 352 PRO A N 1
ATOM 2868 C CA . PRO A 1 352 ? 10.768 1.402 20.695 1.00 41.59 352 PRO A CA 1
ATOM 2869 C C . PRO A 1 352 ? 12.293 1.260 20.593 1.00 41.59 352 PRO A C 1
ATOM 2871 O O . PRO A 1 352 ? 12.796 0.290 20.038 1.00 41.59 352 PRO A O 1
ATOM 2874 N N . THR A 1 353 ? 13.061 2.261 21.028 1.00 48.34 353 THR A N 1
ATOM 2875 C CA . THR A 1 353 ? 14.534 2.208 20.972 1.00 48.34 353 THR A CA 1
ATOM 2876 C C . THR A 1 353 ? 15.147 2.138 22.360 1.00 48.34 353 THR A C 1
ATOM 2878 O O . THR A 1 353 ? 15.264 3.141 23.053 1.00 48.34 353 THR A O 1
ATOM 2881 N N . THR A 1 354 ? 15.623 0.946 22.713 1.00 42.53 354 THR A N 1
ATOM 2882 C CA . THR A 1 354 ? 16.556 0.656 23.816 1.00 42.53 354 THR A CA 1
ATOM 2883 C C . THR A 1 354 ? 18.032 0.672 23.366 1.00 42.53 354 THR A C 1
ATOM 2885 O O . THR A 1 354 ? 18.902 0.177 24.075 1.00 42.53 354 THR A O 1
ATOM 2888 N N . GLY A 1 355 ? 18.358 1.231 22.190 1.00 47.28 355 GLY A N 1
ATOM 2889 C CA . GLY A 1 355 ? 19.715 1.225 21.619 1.00 47.28 355 GLY A CA 1
ATOM 2890 C C . GLY A 1 355 ? 20.388 2.603 21.592 1.00 47.28 355 GLY A C 1
ATOM 2891 O O . GLY A 1 355 ? 19.832 3.550 21.043 1.00 47.28 355 GLY A O 1
ATOM 2892 N N . LYS A 1 356 ? 21.618 2.704 22.121 1.00 40.88 356 LYS A N 1
ATOM 2893 C CA . LYS A 1 356 ? 22.373 3.962 22.328 1.00 40.88 356 LYS A CA 1
ATOM 2894 C C . LYS A 1 356 ? 22.775 4.747 21.059 1.00 40.88 356 LYS A C 1
ATOM 2896 O O . LYS A 1 356 ? 23.193 5.887 21.202 1.00 40.88 356 LYS A O 1
ATOM 2901 N N . ASN A 1 357 ? 22.628 4.205 19.843 1.00 42.84 357 ASN A N 1
ATOM 2902 C CA . ASN A 1 357 ? 23.217 4.785 18.619 1.00 42.84 357 ASN A CA 1
ATOM 2903 C C . ASN A 1 357 ? 22.274 4.848 17.394 1.00 42.84 357 ASN A C 1
ATOM 2905 O O . ASN A 1 357 ? 22.707 4.581 16.274 1.00 42.84 357 ASN A O 1
ATOM 2909 N N . GLN A 1 358 ? 20.993 5.208 17.548 1.00 46.59 358 GLN A N 1
ATOM 2910 C CA . GLN A 1 358 ? 20.108 5.416 16.384 1.00 46.59 358 GLN A CA 1
ATOM 2911 C C . GLN A 1 358 ? 19.579 6.851 16.257 1.00 46.59 358 GLN A C 1
ATOM 2913 O O . GLN A 1 358 ? 19.169 7.486 17.228 1.00 46.59 358 GLN A O 1
ATOM 2918 N N . LYS A 1 359 ? 19.617 7.372 15.019 1.00 43.53 359 LYS A N 1
ATOM 2919 C CA . LYS A 1 359 ? 19.194 8.732 14.649 1.00 43.53 359 LYS A CA 1
ATOM 2920 C C . LYS A 1 359 ? 17.712 8.941 14.987 1.00 43.53 359 LYS A C 1
ATOM 2922 O O . LYS A 1 359 ? 16.860 8.193 14.513 1.00 43.53 359 LYS A O 1
ATOM 2927 N N . LYS A 1 360 ? 17.407 9.996 15.754 1.00 44.19 360 LYS A N 1
ATOM 2928 C CA . LYS A 1 360 ? 16.034 10.454 16.037 1.00 44.19 360 LYS A CA 1
ATOM 2929 C C . LYS A 1 360 ? 15.273 10.634 14.713 1.00 44.19 360 LYS A C 1
ATOM 2931 O O . LYS A 1 360 ? 15.722 11.407 13.867 1.00 44.19 360 LYS A O 1
ATOM 2936 N N . LYS A 1 361 ? 14.135 9.950 14.527 1.00 46.94 361 LYS A N 1
ATOM 2937 C CA . LYS A 1 361 ? 13.276 10.159 13.347 1.00 46.94 361 LYS A CA 1
ATOM 2938 C C . LYS A 1 361 ? 12.723 11.588 13.341 1.00 46.94 361 LYS A C 1
ATOM 2940 O O . LYS A 1 361 ? 12.397 12.137 14.393 1.00 46.94 361 LYS A O 1
ATOM 2945 N N . THR A 1 362 ? 12.679 12.195 12.160 1.00 48.00 362 THR A N 1
ATOM 2946 C CA . THR A 1 362 ? 12.188 13.558 11.927 1.00 48.00 362 THR A CA 1
ATOM 2947 C C . THR A 1 362 ? 10.669 13.660 12.042 1.00 48.00 362 THR A C 1
ATOM 2949 O O . THR A 1 362 ? 9.960 12.661 11.944 1.00 48.00 362 THR A O 1
ATOM 2952 N N . ASP A 1 363 ? 10.233 14.894 12.292 1.00 52.38 363 ASP A N 1
ATOM 2953 C CA . ASP A 1 363 ? 8.855 15.378 12.410 1.00 52.38 363 ASP A CA 1
ATOM 2954 C C . ASP A 1 363 ? 7.861 14.684 11.454 1.00 52.38 363 ASP A C 1
ATOM 2956 O O . ASP A 1 363 ? 8.170 14.542 10.267 1.00 52.38 363 ASP A O 1
ATOM 2960 N N . PRO A 1 364 ? 6.670 14.274 11.926 1.00 52.59 364 PRO A N 1
ATOM 2961 C CA . PRO A 1 364 ? 5.603 13.745 11.086 1.00 52.59 364 PRO A CA 1
ATOM 2962 C C . PRO A 1 364 ? 4.878 14.862 10.309 1.00 52.59 364 PRO A C 1
ATOM 2964 O O . PRO A 1 364 ? 3.652 14.908 10.258 1.00 52.59 364 PRO A O 1
ATOM 2967 N N . SER A 1 365 ? 5.607 15.777 9.679 1.00 60.25 365 SER A N 1
ATOM 2968 C CA . SER A 1 365 ? 5.073 16.605 8.598 1.00 60.25 365 SER A CA 1
ATOM 2969 C C . SER A 1 365 ? 5.299 15.890 7.264 1.00 60.25 365 SER A C 1
ATOM 2971 O O . SER A 1 365 ? 6.221 15.080 7.123 1.00 60.25 365 SER A O 1
ATOM 2973 N N . ILE A 1 366 ? 4.457 16.162 6.261 1.00 64.44 366 ILE A N 1
ATOM 2974 C CA . ILE A 1 366 ? 4.733 15.718 4.890 1.00 64.44 366 ILE A CA 1
ATOM 2975 C C . ILE A 1 366 ? 5.992 16.466 4.438 1.00 64.44 366 ILE A C 1
ATOM 2977 O O . ILE A 1 366 ? 5.940 17.619 4.023 1.00 64.44 366 ILE A O 1
ATOM 2981 N N . GLY A 1 367 ? 7.150 15.834 4.626 1.00 70.44 367 GLY A N 1
ATOM 2982 C CA . GLY A 1 367 ? 8.449 16.378 4.233 1.00 70.44 367 GLY A CA 1
ATOM 2983 C C . GLY A 1 367 ? 8.815 16.031 2.793 1.00 70.44 367 GLY A C 1
ATOM 2984 O O . GLY A 1 367 ? 9.644 16.712 2.188 1.00 70.44 367 GLY A O 1
ATOM 2985 N N . THR A 1 368 ? 8.187 14.985 2.247 1.00 81.56 368 THR A N 1
ATOM 2986 C CA . THR A 1 368 ? 8.390 14.503 0.879 1.00 81.56 368 THR A CA 1
ATOM 2987 C C . THR A 1 368 ? 7.113 13.882 0.306 1.00 81.56 368 THR A C 1
ATOM 2989 O O . THR A 1 368 ? 6.272 13.393 1.064 1.00 81.56 368 THR A O 1
ATOM 2992 N N . ILE A 1 369 ? 6.998 13.853 -1.022 1.00 86.69 369 ILE A N 1
ATOM 2993 C CA . ILE A 1 369 ? 5.965 13.135 -1.778 1.00 86.69 369 ILE A CA 1
ATOM 2994 C C . ILE A 1 369 ? 6.616 12.167 -2.767 1.00 86.69 369 ILE A C 1
ATOM 2996 O O . ILE A 1 369 ? 7.610 12.509 -3.401 1.00 86.69 369 ILE A O 1
ATOM 3000 N N . ASN A 1 370 ? 6.065 10.960 -2.897 1.00 89.81 370 ASN A N 1
ATOM 3001 C CA . ASN A 1 370 ? 6.544 9.968 -3.860 1.00 89.81 370 ASN A CA 1
ATOM 3002 C C . ASN A 1 370 ? 5.849 10.181 -5.202 1.00 89.81 370 ASN A C 1
ATOM 3004 O O . ASN A 1 370 ? 4.619 10.119 -5.264 1.00 89.81 370 ASN A O 1
ATOM 3008 N N . VAL A 1 371 ? 6.642 10.397 -6.246 1.00 92.44 371 VAL A N 1
ATOM 3009 C CA . VAL A 1 371 ? 6.178 10.684 -7.603 1.00 92.44 371 VAL A CA 1
ATOM 3010 C C . VAL A 1 371 ? 6.827 9.703 -8.571 1.00 92.44 371 VAL A C 1
ATOM 3012 O O . VAL A 1 371 ? 7.979 9.294 -8.395 1.00 92.44 371 VAL A O 1
ATOM 3015 N N . LEU A 1 372 ? 6.062 9.314 -9.581 1.00 92.50 372 LEU A N 1
ATOM 3016 C CA . LEU A 1 372 ? 6.439 8.389 -10.632 1.00 92.50 372 LEU A CA 1
ATOM 3017 C C . LEU A 1 372 ? 6.721 9.123 -11.926 1.00 92.50 372 LEU A C 1
ATOM 3019 O O . LEU A 1 372 ? 6.021 10.074 -12.274 1.00 92.50 372 LEU A O 1
ATOM 3023 N N . LYS A 1 373 ? 7.710 8.615 -12.651 1.00 92.81 373 LYS A N 1
ATOM 3024 C CA . LYS A 1 373 ? 7.999 9.009 -14.018 1.00 92.81 373 LYS A CA 1
ATOM 3025 C C . LYS A 1 373 ? 7.104 8.241 -14.987 1.00 92.81 373 LYS A C 1
ATOM 3027 O O . LYS A 1 373 ? 7.190 7.011 -15.045 1.00 92.81 373 LYS A O 1
ATOM 3032 N N . SER A 1 374 ? 6.241 8.954 -15.706 1.00 84.38 374 SER A N 1
ATOM 3033 C CA . SER A 1 374 ? 5.325 8.372 -16.693 1.00 84.38 374 SER A CA 1
ATOM 3034 C C . SER A 1 374 ? 5.930 8.342 -18.105 1.00 84.38 374 SER A C 1
ATOM 3036 O O . SER A 1 374 ? 7.102 8.668 -18.307 1.00 84.38 374 SER A O 1
ATOM 3038 N N . GLN A 1 375 ? 5.095 7.996 -19.093 1.00 82.44 375 GLN A N 1
ATOM 3039 C CA . GLN A 1 375 ? 5.412 8.018 -20.528 1.00 82.44 375 GLN A CA 1
ATOM 3040 C C . GLN A 1 375 ? 5.812 9.389 -21.059 1.00 82.44 375 GLN A C 1
ATOM 3042 O O . GLN A 1 375 ? 6.469 9.467 -22.092 1.00 82.44 375 GLN A O 1
ATOM 3047 N N . THR A 1 376 ? 5.485 10.470 -20.348 1.00 82.44 376 THR A N 1
ATOM 3048 C CA . THR A 1 376 ? 5.933 11.813 -20.730 1.00 82.44 376 THR A CA 1
ATOM 3049 C C . THR A 1 376 ? 7.419 12.048 -20.432 1.00 82.44 376 THR A C 1
ATOM 3051 O O . THR A 1 376 ? 7.922 13.139 -20.682 1.00 82.44 376 THR A O 1
ATOM 3054 N N . GLU A 1 377 ? 8.123 11.054 -19.869 1.00 85.31 377 GLU A N 1
ATOM 3055 C CA . GLU A 1 377 ? 9.487 11.166 -19.337 1.00 85.31 377 GLU A CA 1
ATOM 3056 C C . GLU A 1 377 ? 9.610 12.221 -18.215 1.00 85.31 377 GLU A C 1
ATOM 3058 O O . GLU A 1 377 ? 10.714 12.633 -17.843 1.00 85.31 377 GLU A O 1
ATOM 3063 N N . ARG A 1 378 ? 8.482 12.625 -17.615 1.00 89.75 378 ARG A N 1
ATOM 3064 C CA . ARG A 1 378 ? 8.414 13.550 -16.478 1.00 89.75 378 ARG A CA 1
ATOM 3065 C C . ARG A 1 378 ? 7.852 12.844 -15.251 1.00 89.75 378 ARG A C 1
ATOM 3067 O O . ARG A 1 378 ? 7.090 11.888 -15.356 1.00 89.75 378 ARG A O 1
ATOM 3074 N N . PHE A 1 379 ? 8.248 13.328 -14.077 1.00 89.00 379 PHE A N 1
ATOM 3075 C CA . PHE A 1 379 ? 7.657 12.915 -12.807 1.00 89.00 379 PHE A CA 1
ATOM 3076 C C . PHE A 1 379 ? 6.328 13.652 -12.620 1.00 89.00 379 PHE A C 1
ATOM 3078 O O . PHE A 1 379 ? 6.339 14.820 -12.250 1.00 89.00 379 PHE A O 1
ATOM 3085 N N . ASP A 1 380 ? 5.205 13.005 -12.909 1.00 90.75 380 ASP A N 1
ATOM 3086 C CA . ASP A 1 380 ? 3.881 13.646 -12.994 1.00 90.75 380 ASP A CA 1
ATOM 3087 C C . ASP A 1 380 ? 2.750 12.823 -12.349 1.00 90.75 380 ASP A C 1
ATOM 3089 O O . ASP A 1 380 ? 1.614 13.279 -12.280 1.00 90.75 380 ASP A O 1
ATOM 3093 N N . SER A 1 381 ? 3.044 11.626 -11.830 1.00 91.19 381 SER A N 1
ATOM 3094 C CA . SER A 1 381 ? 2.018 10.716 -11.308 1.00 91.19 381 SER A CA 1
ATOM 3095 C C . SER A 1 381 ? 2.289 10.269 -9.873 1.00 91.19 381 SER A C 1
ATOM 3097 O O . SER A 1 381 ? 3.433 10.160 -9.435 1.00 91.19 381 SER A O 1
ATOM 3099 N N . VAL A 1 382 ? 1.228 9.972 -9.122 1.00 92.44 382 VAL A N 1
ATOM 3100 C CA . VAL A 1 382 ? 1.296 9.513 -7.727 1.00 92.44 382 VAL A CA 1
ATOM 3101 C C . VAL A 1 382 ? 0.848 8.065 -7.575 1.00 92.44 382 VAL A C 1
ATOM 3103 O O . VAL A 1 382 ? 0.039 7.540 -8.334 1.00 92.44 382 VAL A O 1
ATOM 3106 N N . LEU A 1 383 ? 1.361 7.405 -6.539 1.00 91.00 383 LEU A N 1
ATOM 3107 C CA . LEU A 1 383 ? 1.114 5.986 -6.288 1.00 91.00 383 LEU A CA 1
ATOM 3108 C C . LEU A 1 383 ? -0.177 5.714 -5.507 1.00 91.00 383 LEU A C 1
ATOM 3110 O O . LEU A 1 383 ? -0.428 6.345 -4.470 1.00 91.00 383 LEU A O 1
ATOM 3114 N N . GLY A 1 384 ? -0.862 4.648 -5.921 1.00 92.12 384 GLY A N 1
ATOM 3115 C CA . GLY A 1 384 ? -1.628 3.785 -5.034 1.00 92.12 384 GLY A CA 1
ATOM 3116 C C . GLY A 1 384 ? -3.130 4.013 -4.950 1.00 92.12 384 GLY A C 1
ATOM 3117 O O . GLY A 1 384 ? -3.752 3.401 -4.091 1.00 92.12 384 GLY A O 1
ATOM 3118 N N . PHE A 1 385 ? -3.736 4.877 -5.760 1.00 94.00 385 PHE A N 1
ATOM 3119 C CA . PHE A 1 385 ? -5.168 5.152 -5.632 1.00 94.00 385 PHE A CA 1
ATOM 3120 C C . PHE A 1 385 ? -6.025 4.111 -6.355 1.00 94.00 385 PHE A C 1
ATOM 3122 O O . PHE A 1 385 ? -5.771 3.771 -7.511 1.00 94.00 385 PHE A O 1
ATOM 3129 N N . ILE A 1 386 ? -7.061 3.637 -5.667 1.00 93.75 386 ILE A N 1
ATOM 3130 C CA . ILE A 1 386 ? -8.091 2.740 -6.188 1.00 93.75 386 ILE A CA 1
ATOM 3131 C C . ILE A 1 386 ? -9.482 3.260 -5.800 1.00 93.75 386 ILE A C 1
ATOM 3133 O O . ILE A 1 386 ? -9.660 3.846 -4.733 1.00 93.75 386 ILE A O 1
ATOM 3137 N N . GLU A 1 387 ? -10.465 3.030 -6.659 1.00 93.06 387 GLU A N 1
ATOM 3138 C CA . GLU A 1 387 ? -11.894 3.167 -6.372 1.00 93.06 387 GLU A CA 1
ATOM 3139 C C . GLU A 1 387 ? -12.435 1.790 -5.988 1.00 93.06 387 GLU A C 1
ATOM 3141 O O . GLU A 1 387 ? -12.109 0.803 -6.656 1.00 93.06 387 GLU A O 1
ATOM 3146 N N . ILE A 1 388 ? -13.252 1.719 -4.938 1.00 89.94 388 ILE A N 1
ATOM 3147 C CA . ILE A 1 388 ? -13.979 0.501 -4.584 1.00 89.94 388 ILE A CA 1
ATOM 3148 C C . ILE A 1 388 ? -15.484 0.756 -4.476 1.00 89.94 388 ILE A C 1
ATOM 3150 O O . ILE A 1 388 ? -15.929 1.835 -4.090 1.00 89.94 388 ILE A O 1
ATOM 3154 N N . GLU A 1 389 ? -16.270 -0.272 -4.761 1.00 85.44 389 GLU A N 1
ATOM 3155 C CA . GLU A 1 389 ? -17.705 -0.338 -4.481 1.00 85.44 389 GLU A CA 1
ATOM 3156 C C . GLU A 1 389 ? -17.932 -1.520 -3.522 1.00 85.44 389 GLU A C 1
ATOM 3158 O O . GLU A 1 389 ? -17.324 -2.574 -3.715 1.00 85.44 389 GLU A O 1
ATOM 3163 N N . LEU A 1 390 ? -18.722 -1.345 -2.451 1.00 78.81 390 LEU A N 1
ATOM 3164 C CA . LEU A 1 390 ? -18.872 -2.326 -1.356 1.00 78.81 390 LEU A CA 1
ATOM 3165 C C . LEU A 1 390 ? -20.162 -3.148 -1.409 1.00 78.81 390 LEU A C 1
ATOM 3167 O O . LEU A 1 390 ? -21.272 -2.575 -1.483 1.00 78.81 390 LEU A O 1
#

Radius of gyration: 24.43 Å; chains: 1; bounding box: 65×44×70 Å

Sequence (390 aa):
MGRITVLSPLHIGSGEEYFTITLHNNKRYPLEVMLDTVENKVDLLDLTSLNKLTNKSIVSQMPKDEFFRMFKINATKVNESKALYPVNPMHSIKAGNVYECVKTFNKLYIPGSSLKGYIISMMWYSILKDNPDIRKYIFDNLNSWNSINNRISALQNMLIVRDIIFDSNIPSLFEAKSFGKSSPRYPNGVDIPIGILECITPNTPLKEENIEIIVNNTNSSIQIANQIKNTCIRSLKVLKKKGKISEDQMDKETKIINQIFDHLKDIKLWFPTVNNEVVKENINREIEFLKKINNNKFVKDDIIYFYEELLNKIKDGKIIIRLGKHTNYYYKSIGPVFGEDFTKKYKDLFTPTTGKNQKKKTDPSIGTINVLKSQTERFDSVLGFIEIEL

pLDDT: mean 84.94, std 12.27, range [40.88, 97.56]

Secondary structure (DSSP, 8-state):
-B-EEE-S-B--EEEEEEEGGGEETTEE--HHHHHHTBS-GGGGG-HHHHHHHH-HHHHHHS-HHHHHHHTTB-HHHHHHS--SEE-EESS---S-EEEEEPEETTEEEE-HHHHHHHHHHHHHHHHHHH-HHHHHHHHH-HHHHHHHHHHHHHHHTT--B--EEBS---PEEEEEEEEE--BTTBTT-EEEEEEEEEEB-TTPPBS-SSB--B---SHHHHHHHHHHHHHHHHHHHHHHHTTSS-HHHHHHHHHHHHHHHHHHH-HHHHHHHHHHHHHHHHHHHHHHHHHH----SS-HHHHHHHHHHHHHHHHTT-EEEE-STT--HHHHTHHHHTHHHHHHHHHHHS-----TT-PPPP-SS--EEEEEE-TTSSEEEES-EEEE--